Protein AF-0000000069000904 (afdb_homodimer)

Radius of gyration: 23.28 Å; Cα contacts (8 Å, |Δi|>4): 1038; chains: 2; bounding box: 61×68×48 Å

Structure (mmCIF, N/CA/C/O backbone):
data_AF-0000000069000904-model_v1
#
loop_
_entity.id
_entity.type
_entity.pdbx_description
1 polymer 'Aminodeoxychorismate synthase/glutamine amidotransferase'
#
loop_
_atom_site.group_PDB
_atom_site.id
_atom_site.type_symbol
_atom_site.label_atom_id
_atom_site.label_alt_id
_atom_site.label_comp_id
_atom_site.label_asym_id
_atom_site.label_entity_id
_atom_site.label_seq_id
_atom_site.pdbx_PDB_ins_code
_atom_site.Cartn_x
_atom_site.Cartn_y
_atom_site.Cartn_z
_atom_site.occupancy
_atom_site.B_iso_or_equiv
_atom_site.auth_seq_id
_atom_site.auth_comp_id
_atom_site.auth_asym_id
_atom_site.auth_atom_id
_atom_site.pdbx_PDB_model_num
ATOM 1 N N . MET A 1 1 ? 8.648 19.422 -8.453 1 80 1 MET A N 1
ATOM 2 C CA . MET A 1 1 ? 10.016 19.359 -8.961 1 80 1 MET A CA 1
ATOM 3 C C . MET A 1 1 ? 10.25 18.047 -9.719 1 80 1 MET A C 1
ATOM 5 O O . MET A 1 1 ? 9.797 16.984 -9.289 1 80 1 MET A O 1
ATOM 9 N N . ARG A 1 2 ? 10.859 18.172 -10.852 1 83.88 2 ARG A N 1
ATOM 10 C CA . ARG A 1 2 ? 11.258 17.016 -11.656 1 83.88 2 ARG A CA 1
ATOM 11 C C . ARG A 1 2 ? 12.742 17.062 -11.977 1 83.88 2 ARG A C 1
ATOM 13 O O . ARG A 1 2 ? 13.289 18.125 -12.281 1 83.88 2 ARG A O 1
ATOM 20 N N . MET A 1 3 ? 13.34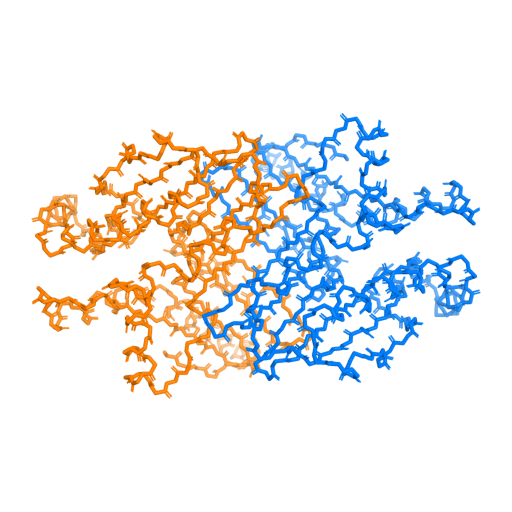4 15.883 -11.773 1 86.38 3 MET A N 1
ATOM 21 C CA . MET A 1 3 ? 14.781 15.797 -12.023 1 86.38 3 MET A CA 1
ATOM 22 C C . MET A 1 3 ? 15.133 14.484 -12.703 1 86.38 3 MET A C 1
ATOM 24 O O . MET A 1 3 ? 14.68 13.414 -12.281 1 86.38 3 MET A O 1
ATOM 28 N N . LYS A 1 4 ? 15.852 14.539 -13.789 1 86 4 LYS A N 1
ATOM 29 C CA . LYS A 1 4 ? 16.359 13.328 -14.43 1 86 4 LYS A CA 1
ATOM 30 C C . LYS A 1 4 ? 17.5 12.719 -13.617 1 86 4 LYS A C 1
ATOM 32 O O . LYS A 1 4 ? 18.406 13.422 -13.18 1 86 4 LYS A O 1
ATOM 37 N N . LEU A 1 5 ? 17.203 11.43 -13.383 1 79.94 5 LEU A N 1
ATOM 38 C CA . LEU A 1 5 ? 18.234 10.719 -12.625 1 79.94 5 LEU A CA 1
ATOM 39 C C . LEU A 1 5 ? 18.953 9.695 -13.5 1 79.94 5 LEU A C 1
ATOM 41 O O . LEU A 1 5 ? 18.375 9.195 -14.477 1 79.94 5 LEU A O 1
ATOM 45 N N . GLY A 1 6 ? 20.297 9.555 -13.578 1 72.81 6 GLY A N 1
ATOM 46 C CA . GLY A 1 6 ? 20.953 8.414 -14.195 1 72.81 6 GLY A CA 1
ATOM 47 C C . GLY A 1 6 ? 20.594 7.09 -13.555 1 72.81 6 GLY A C 1
ATOM 48 O O . GLY A 1 6 ? 19.406 6.812 -13.312 1 72.81 6 GLY A O 1
ATOM 49 N N . GLU A 1 7 ? 21.531 6.246 -13.281 1 76.81 7 GLU A N 1
ATOM 50 C CA . GLU A 1 7 ? 21.328 5.004 -12.547 1 76.81 7 GLU A CA 1
ATOM 51 C C . GLU A 1 7 ? 20.938 5.285 -11.094 1 76.81 7 GLU A C 1
ATOM 53 O O . GLU A 1 7 ? 21.578 6.086 -10.422 1 76.81 7 GLU A O 1
ATOM 58 N N . ILE A 1 8 ? 19.719 4.84 -10.758 1 81.31 8 ILE A N 1
ATOM 59 C CA . ILE A 1 8 ? 19.203 5.203 -9.445 1 81.31 8 ILE A CA 1
ATOM 60 C C . ILE A 1 8 ? 19.062 3.953 -8.578 1 81.31 8 ILE A C 1
ATOM 62 O O . ILE A 1 8 ? 18.516 2.941 -9.016 1 81.31 8 ILE A O 1
ATOM 66 N N . ASP A 1 9 ? 19.75 3.99 -7.438 1 88.25 9 ASP A N 1
ATOM 67 C CA . ASP A 1 9 ? 19.406 3.053 -6.371 1 88.25 9 ASP A CA 1
ATOM 68 C C . ASP A 1 9 ? 18.312 3.617 -5.477 1 88.25 9 ASP A C 1
ATOM 70 O O . ASP A 1 9 ? 18.594 4.316 -4.5 1 88.25 9 ASP A O 1
ATOM 74 N N . SER A 1 10 ? 17.062 3.299 -5.809 1 92.44 10 SER A N 1
ATOM 75 C CA . SER A 1 10 ? 15.906 3.885 -5.141 1 92.44 10 SER A CA 1
ATOM 76 C C . SER A 1 10 ? 15.859 3.49 -3.67 1 92.44 10 SER A C 1
ATOM 78 O O . SER A 1 10 ? 15.383 4.258 -2.83 1 92.44 10 SER A O 1
ATOM 80 N N . LEU A 1 11 ? 16.359 2.311 -3.377 1 92.06 11 LEU A N 1
ATOM 81 C CA . LEU A 1 11 ? 16.359 1.887 -1.98 1 92.06 11 LEU A CA 1
ATOM 82 C C . LEU A 1 11 ? 17.344 2.711 -1.156 1 92.06 11 LEU A C 1
ATOM 84 O O . LEU A 1 11 ? 17.062 3.043 -0.002 1 92.06 11 LEU A O 1
ATOM 88 N N . GLU A 1 12 ? 18.422 2.961 -1.739 1 91.25 12 GLU A N 1
ATOM 89 C CA . GLU A 1 12 ? 19.391 3.818 -1.062 1 91.25 12 GLU A CA 1
ATOM 90 C C . GLU A 1 12 ? 18.844 5.23 -0.88 1 91.25 12 GLU A C 1
ATOM 92 O O . GLU A 1 12 ? 19.047 5.848 0.168 1 91.25 12 GLU A O 1
ATOM 97 N N . LEU A 1 13 ? 18.281 5.711 -1.934 1 92.81 13 LEU A N 1
ATOM 98 C CA . LEU A 1 13 ? 17.641 7.016 -1.826 1 92.81 13 LEU A CA 1
ATOM 99 C C . LEU A 1 13 ? 16.625 7.031 -0.684 1 92.81 13 LEU A C 1
ATOM 101 O O . LEU A 1 13 ? 16.609 7.969 0.116 1 92.81 13 LEU A O 1
ATOM 105 N N . TYR A 1 14 ? 15.883 6.043 -0.636 1 95.12 14 TYR A N 1
ATOM 106 C CA . TYR A 1 14 ? 14.875 5.961 0.416 1 95.12 14 TYR A CA 1
ATOM 107 C C . TYR A 1 14 ? 15.523 5.91 1.792 1 95.12 14 TYR A C 1
ATOM 109 O O . TYR A 1 14 ? 15.031 6.516 2.744 1 95.12 14 TYR A O 1
ATOM 117 N N . ARG A 1 15 ? 16.516 5.082 1.907 1 93.12 15 ARG A N 1
ATOM 118 C CA . ARG A 1 15 ? 17.234 5.008 3.174 1 93.12 15 ARG A CA 1
ATOM 119 C C . ARG A 1 15 ? 17.656 6.398 3.645 1 93.12 15 ARG A C 1
ATOM 121 O O . ARG A 1 15 ? 17.5 6.73 4.82 1 93.12 15 ARG A O 1
ATOM 128 N N . ASN A 1 16 ? 18.172 7.184 2.754 1 92.5 16 ASN A N 1
ATOM 129 C CA . ASN A 1 16 ? 18.562 8.547 3.066 1 92.5 16 ASN A CA 1
ATOM 130 C C . ASN A 1 16 ? 17.375 9.398 3.49 1 92.5 16 ASN A C 1
ATOM 132 O O . ASN A 1 16 ? 17.453 10.156 4.461 1 92.5 16 ASN A O 1
ATOM 136 N N . LEU A 1 17 ? 16.328 9.273 2.746 1 93.94 17 LEU A N 1
ATOM 137 C CA . LEU A 1 17 ? 15.117 10.016 3.064 1 93.94 17 LEU A CA 1
ATOM 138 C C . LEU A 1 17 ? 14.625 9.68 4.465 1 93.94 17 LEU A C 1
ATOM 140 O O . LEU A 1 17 ? 14.266 10.57 5.238 1 93.94 17 LEU A O 1
ATOM 144 N N . ARG A 1 18 ? 14.633 8.414 4.758 1 92.38 18 ARG A N 1
ATOM 145 C CA . ARG A 1 18 ? 14.141 7.926 6.043 1 92.38 18 ARG A CA 1
ATOM 146 C C . ARG A 1 18 ? 15.008 8.43 7.188 1 92.38 18 ARG A C 1
ATOM 148 O O . ARG A 1 18 ? 14.516 8.703 8.281 1 92.38 18 ARG A O 1
ATOM 155 N N . GLU A 1 19 ? 16.234 8.461 6.949 1 90.75 19 GLU A N 1
ATOM 156 C CA . GLU A 1 19 ? 17.156 8.945 7.973 1 90.75 19 GLU A CA 1
ATOM 157 C C . GLU A 1 19 ? 16.922 10.422 8.273 1 90.75 19 GLU A C 1
ATOM 159 O O . GLU A 1 19 ? 16.969 10.844 9.43 1 90.75 19 GLU A O 1
ATOM 164 N N . ARG A 1 20 ? 16.625 11.164 7.344 1 88.31 20 ARG A N 1
ATOM 165 C CA . ARG A 1 20 ? 16.5 12.609 7.48 1 88.31 20 ARG A CA 1
ATOM 166 C C . ARG A 1 20 ? 15.102 12.992 7.953 1 88.31 20 ARG A C 1
ATOM 168 O O . ARG A 1 20 ? 14.922 13.992 8.648 1 88.31 20 ARG A O 1
ATOM 175 N N . ASN A 1 21 ? 14.203 12.242 7.484 1 90.81 21 ASN A N 1
ATOM 176 C CA . ASN A 1 21 ? 12.812 12.555 7.793 1 90.81 21 ASN A CA 1
ATOM 177 C C . ASN A 1 21 ? 12.023 11.305 8.172 1 90.81 21 ASN A C 1
ATOM 179 O O . ASN A 1 21 ? 11.078 10.93 7.473 1 90.81 21 ASN A O 1
ATOM 183 N N . PRO A 1 22 ? 12.359 10.789 9.312 1 92.5 22 PRO A N 1
ATOM 184 C CA . PRO A 1 22 ? 11.578 9.633 9.75 1 92.5 22 PRO A CA 1
ATOM 185 C C . PRO A 1 22 ? 10.094 9.961 9.938 1 92.5 22 PRO A C 1
ATOM 187 O O . PRO A 1 22 ? 9.758 11.047 10.406 1 92.5 22 PRO A O 1
ATOM 190 N N . ALA A 1 23 ? 9.266 9.086 9.516 1 94.81 23 ALA A N 1
ATOM 191 C CA . ALA A 1 23 ? 7.824 9.297 9.625 1 94.81 23 ALA A CA 1
ATOM 192 C C . ALA A 1 23 ? 7.105 8 9.992 1 94.81 23 ALA A C 1
ATOM 194 O O . ALA A 1 23 ? 7.582 6.91 9.68 1 94.81 23 ALA A O 1
ATOM 195 N N . PRO A 1 24 ? 5.992 8.109 10.602 1 96.25 24 PRO A N 1
ATOM 196 C CA . PRO A 1 24 ? 5.305 6.926 11.133 1 96.25 24 PRO A CA 1
ATOM 197 C C . PRO A 1 24 ? 4.609 6.113 10.039 1 96.25 24 PRO A C 1
ATOM 199 O O . PRO A 1 24 ? 4.234 4.961 10.273 1 96.25 24 PRO A O 1
ATOM 202 N N . TYR A 1 25 ? 4.336 6.625 8.938 1 96.88 25 TYR A N 1
ATOM 203 C CA . TYR A 1 25 ? 3.65 5.926 7.855 1 96.88 25 TYR A CA 1
ATOM 204 C C . TYR A 1 25 ? 4.5 5.914 6.59 1 96.88 25 TYR A C 1
ATOM 206 O O . TYR A 1 25 ? 4.094 6.457 5.559 1 96.88 25 TYR A O 1
ATOM 214 N N . ALA A 1 26 ? 5.617 5.246 6.676 1 96.69 26 ALA A N 1
ATOM 215 C CA . ALA A 1 26 ? 6.648 5.215 5.645 1 96.69 26 ALA A CA 1
AT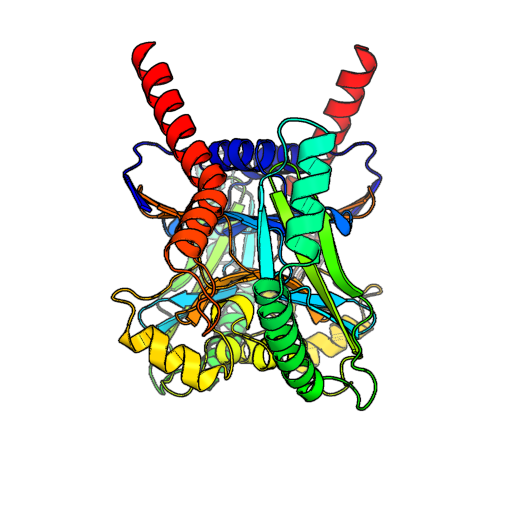OM 216 C C . ALA A 1 26 ? 6.477 4.008 4.727 1 96.69 26 ALA A C 1
ATOM 218 O O . ALA A 1 26 ? 5.945 2.977 5.145 1 96.69 26 ALA A O 1
ATOM 219 N N . ALA A 1 27 ? 6.941 4.207 3.527 1 97.81 27 ALA A N 1
ATOM 220 C CA . ALA A 1 27 ? 6.785 3.139 2.545 1 97.81 27 ALA A CA 1
ATOM 221 C C . ALA A 1 27 ? 7.836 3.25 1.443 1 97.81 27 ALA A C 1
ATOM 223 O O . ALA A 1 27 ? 8.18 4.355 1.014 1 97.81 27 ALA A O 1
ATOM 224 N N . TRP A 1 28 ? 8.32 2.141 1.018 1 97.81 28 TRP A N 1
ATOM 225 C CA . TRP A 1 28 ? 9.062 1.993 -0.23 1 97.81 28 TRP A CA 1
ATOM 226 C C . TRP A 1 28 ? 8.414 0.941 -1.126 1 97.81 28 TRP A C 1
ATOM 228 O O . TRP A 1 28 ? 8.273 -0.218 -0.729 1 97.81 28 TRP A O 1
ATOM 238 N N . LEU A 1 29 ? 7.918 1.362 -2.24 1 97.88 29 LEU A N 1
ATOM 239 C CA . LEU A 1 29 ? 7.352 0.464 -3.24 1 97.88 29 LEU A CA 1
ATOM 240 C C . LEU A 1 29 ? 8.234 0.41 -4.484 1 97.88 29 LEU A C 1
ATOM 242 O O . LEU A 1 29 ? 8.773 1.433 -4.914 1 97.88 29 LEU A O 1
ATOM 246 N N . ASN A 1 30 ? 8.344 -0.798 -5.008 1 97.31 30 ASN A N 1
ATOM 247 C CA . ASN A 1 30 ? 9.125 -0.962 -6.227 1 97.31 30 ASN A CA 1
ATOM 248 C C . ASN A 1 30 ? 8.414 -1.85 -7.242 1 97.31 30 ASN A C 1
ATOM 250 O O . ASN A 1 30 ? 8.188 -3.035 -6.988 1 97.31 30 ASN A O 1
ATOM 254 N N . PHE A 1 31 ? 8.023 -1.258 -8.297 1 96.38 31 PHE A N 1
ATOM 255 C CA . PHE A 1 31 ? 7.445 -1.931 -9.461 1 96.38 31 PHE A CA 1
ATOM 256 C C . PHE A 1 31 ? 8.445 -1.985 -10.609 1 96.38 31 PHE A C 1
ATOM 258 O O . PHE A 1 31 ? 8.406 -1.151 -11.516 1 96.38 31 PHE A O 1
ATOM 265 N N . SER A 1 32 ? 9.25 -2.99 -10.578 1 94.25 32 SER A N 1
ATOM 266 C CA . SER A 1 32 ? 10.43 -3.014 -11.438 1 94.25 32 SER A CA 1
ATOM 267 C C . SER A 1 32 ? 10.039 -3.119 -12.914 1 94.25 32 SER A C 1
ATOM 269 O O . SER A 1 32 ? 10.688 -2.521 -13.773 1 94.25 32 SER A O 1
ATOM 271 N N . ARG A 1 33 ? 8.969 -3.824 -13.156 1 92.69 33 ARG A N 1
ATOM 272 C CA . ARG A 1 33 ? 8.555 -3.988 -14.547 1 92.69 33 ARG A CA 1
ATOM 273 C C . ARG A 1 33 ? 8.07 -2.668 -15.133 1 92.69 33 ARG A C 1
ATOM 275 O O . ARG A 1 33 ? 8.141 -2.455 -16.344 1 92.69 33 ARG A O 1
ATOM 282 N N . GLU A 1 34 ? 7.633 -1.807 -14.297 1 92.94 34 GLU A N 1
ATOM 283 C CA . GLU A 1 34 ? 7.129 -0.505 -14.727 1 92.94 34 GLU A CA 1
ATOM 284 C C . GLU A 1 34 ? 8.18 0.583 -14.531 1 92.94 34 GLU A C 1
ATOM 286 O O . GLU A 1 34 ? 7.922 1.76 -14.797 1 92.94 34 GLU A O 1
ATOM 291 N N . ASN A 1 35 ? 9.359 0.244 -14.109 1 94 35 ASN A N 1
ATOM 292 C CA . ASN A 1 35 ? 10.398 1.211 -13.766 1 94 35 ASN A CA 1
ATOM 293 C C . ASN A 1 35 ? 9.852 2.32 -12.867 1 94 35 ASN A C 1
ATOM 295 O O . ASN A 1 35 ? 10.039 3.504 -13.156 1 94 35 ASN A O 1
ATOM 299 N N . LEU A 1 36 ? 9.156 1.91 -11.898 1 95.19 36 LEU A N 1
ATOM 300 C CA . LEU A 1 36 ? 8.516 2.812 -10.953 1 95.19 36 LEU A CA 1
ATOM 301 C C . LEU A 1 36 ? 8.906 2.467 -9.523 1 95.19 36 LEU A C 1
ATOM 303 O O . LEU A 1 36 ? 8.797 1.31 -9.109 1 95.19 36 LEU A O 1
ATOM 307 N N . SER A 1 37 ? 9.445 3.416 -8.789 1 96.69 37 SER A N 1
ATOM 308 C CA . SER A 1 37 ? 9.703 3.307 -7.359 1 96.69 37 SER A CA 1
ATOM 309 C C . SER A 1 37 ? 9.102 4.488 -6.598 1 96.69 37 SER A C 1
ATOM 311 O O . SER A 1 37 ? 9.148 5.625 -7.074 1 96.69 37 SER A O 1
ATOM 313 N N . ILE A 1 38 ? 8.531 4.219 -5.484 1 97.19 38 ILE A N 1
ATOM 314 C CA . ILE A 1 38 ? 7.926 5.234 -4.633 1 97.19 38 ILE A CA 1
ATOM 315 C C . ILE A 1 38 ? 8.602 5.234 -3.266 1 97.19 38 ILE A C 1
ATOM 317 O O . ILE A 1 38 ? 8.648 4.207 -2.588 1 97.19 38 ILE A O 1
ATOM 321 N N . CYS A 1 39 ? 9.188 6.336 -2.887 1 96.94 39 CYS A N 1
ATOM 322 C CA . CYS A 1 39 ? 9.836 6.555 -1.596 1 96.94 39 CYS A CA 1
ATOM 323 C C . CYS A 1 39 ? 9.023 7.523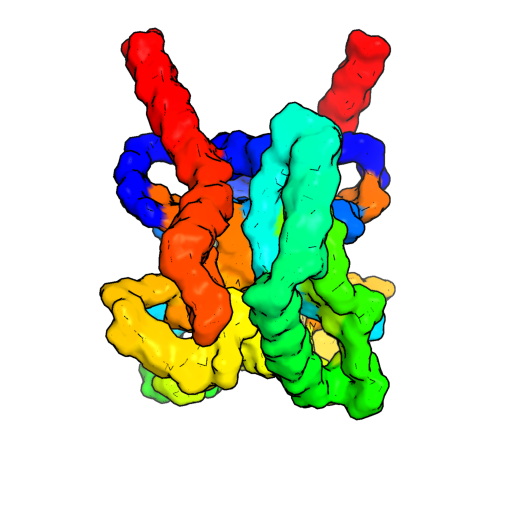 -0.741 1 96.94 39 CYS A C 1
ATOM 325 O O . CYS A 1 39 ? 9.125 8.742 -0.911 1 96.94 39 CYS A O 1
ATOM 327 N N . CYS A 1 40 ? 8.352 6.973 0.257 1 96.81 40 CYS A N 1
ATOM 328 C CA . CYS A 1 40 ? 7.391 7.777 1.002 1 96.81 40 CYS A CA 1
ATOM 329 C C . CYS A 1 40 ? 7.773 7.859 2.475 1 96.81 40 CYS A C 1
ATOM 331 O O . CYS A 1 40 ? 8.109 6.848 3.09 1 96.81 40 CYS A O 1
ATOM 333 N N . SER A 1 41 ? 7.777 8.992 2.998 1 95.44 41 SER A N 1
ATOM 334 C CA . SER A 1 41 ? 7.977 9.25 4.418 1 95.44 41 SER A CA 1
ATOM 335 C C . SER A 1 41 ? 6.867 10.133 4.98 1 95.44 41 SER A C 1
ATOM 337 O O . SER A 1 41 ? 7.137 11.195 5.543 1 95.44 41 SER A O 1
ATOM 339 N N . SER A 1 42 ? 5.707 9.672 4.961 1 95.25 42 SER A N 1
ATOM 340 C CA . SER A 1 42 ? 4.535 10.477 5.297 1 95.25 42 SER A CA 1
ATOM 341 C C . SER A 1 42 ? 4.254 10.445 6.797 1 95.25 42 SER A C 1
ATOM 343 O O . SER A 1 42 ? 4.316 9.383 7.422 1 95.25 42 SER A O 1
ATOM 345 N N . PRO A 1 43 ? 3.883 11.562 7.387 1 95.19 43 PRO A N 1
ATOM 346 C CA . PRO A 1 43 ? 3.477 11.617 8.797 1 95.19 43 PRO A CA 1
ATOM 347 C C . PRO A 1 43 ? 1.966 11.477 8.977 1 95.19 43 PRO A C 1
ATOM 349 O O . PRO A 1 43 ? 1.477 11.469 10.109 1 95.19 43 PRO A O 1
ATOM 352 N N . GLU A 1 44 ? 1.233 11.359 7.934 1 96.44 44 GLU A N 1
ATOM 353 C CA . GLU A 1 44 ? -0.217 11.484 8.047 1 96.44 44 GLU A CA 1
ATOM 354 C C . GLU A 1 44 ? -0.911 10.156 7.75 1 96.44 44 GLU A C 1
ATOM 356 O O . GLU A 1 44 ? -0.656 9.531 6.715 1 96.44 44 GLU A O 1
ATOM 361 N N . ARG A 1 45 ? -1.715 9.742 8.656 1 97.81 45 ARG A N 1
ATOM 362 C CA . ARG A 1 45 ? -2.582 8.594 8.414 1 97.81 45 ARG A CA 1
ATOM 363 C C . ARG A 1 45 ? -3.85 9.008 7.68 1 97.81 45 ARG A C 1
ATOM 365 O O . ARG A 1 45 ? -4.598 9.867 8.148 1 97.81 45 ARG A O 1
ATOM 372 N N . PHE A 1 46 ? -4.133 8.422 6.594 1 98 46 PHE A N 1
ATOM 373 C CA . PHE A 1 46 ? -5.395 8.625 5.895 1 98 46 PHE A CA 1
ATOM 374 C C . PHE A 1 46 ? -6.531 7.914 6.613 1 98 46 PHE A C 1
ATOM 376 O O . PHE A 1 46 ? -7.492 8.555 7.055 1 98 46 PHE A O 1
ATOM 383 N N . LEU A 1 47 ? -6.383 6.621 6.68 1 98.69 47 LEU A N 1
ATOM 384 C CA . LEU A 1 47 ? -7.438 5.828 7.297 1 98.69 47 LEU A CA 1
ATOM 385 C C . LEU A 1 47 ? -6.926 4.449 7.691 1 98.69 47 LEU A C 1
ATOM 387 O O . LEU A 1 47 ? -6.203 3.807 6.922 1 98.69 47 LEU A O 1
ATOM 391 N N . ARG A 1 48 ? -7.309 4.023 8.859 1 98.5 48 ARG A N 1
ATOM 392 C CA . ARG A 1 48 ? -6.961 2.697 9.367 1 98.5 48 ARG A CA 1
ATOM 393 C C . ARG A 1 48 ? -8.195 1.975 9.898 1 98.5 48 ARG A C 1
ATOM 395 O O . ARG A 1 48 ? -9.062 2.59 10.531 1 98.5 48 ARG A O 1
ATOM 402 N N . LEU A 1 49 ? -8.32 0.751 9.57 1 98.25 49 LEU A N 1
ATOM 403 C CA . LEU A 1 49 ? -9.242 -0.171 10.227 1 98.25 49 LEU A CA 1
ATOM 404 C C . LEU A 1 49 ? -8.492 -1.291 10.93 1 98.25 49 LEU A C 1
ATOM 406 O O . LEU A 1 49 ? -7.734 -2.031 10.297 1 98.25 49 LEU A O 1
ATOM 410 N N . ASP A 1 50 ? -8.703 -1.372 12.172 1 94.81 50 ASP A N 1
ATOM 411 C CA . ASP A 1 50 ? -7.969 -2.406 12.891 1 94.81 50 ASP A CA 1
ATOM 412 C C . ASP A 1 50 ? -8.82 -3.662 13.062 1 94.81 50 ASP A C 1
ATOM 414 O O . ASP A 1 50 ? -9.938 -3.74 12.547 1 94.81 50 ASP A O 1
ATOM 418 N N . ARG A 1 51 ? -8.297 -4.594 13.758 1 89 51 ARG A N 1
ATOM 419 C CA . ARG A 1 51 ? -8.938 -5.902 13.891 1 89 51 ARG A CA 1
ATOM 420 C C . ARG A 1 51 ? -10.188 -5.816 14.75 1 89 51 ARG A C 1
ATOM 422 O O . ARG A 1 51 ? -11.008 -6.734 14.75 1 89 51 ARG A O 1
ATOM 429 N N . ASN A 1 52 ? -10.273 -4.781 15.516 1 92.94 52 ASN A N 1
ATOM 430 C CA . ASN A 1 52 ? -11.43 -4.605 16.391 1 92.94 52 ASN A CA 1
ATOM 431 C C . ASN A 1 52 ? -12.5 -3.744 15.727 1 92.94 52 ASN A C 1
ATOM 433 O O . ASN A 1 52 ? -13.383 -3.219 16.406 1 92.94 52 ASN A O 1
ATOM 437 N N . ALA A 1 53 ? -12.383 -3.49 14.477 1 96.44 53 ALA A N 1
ATOM 438 C CA . ALA A 1 53 ? -13.359 -2.754 13.672 1 96.44 53 ALA A CA 1
ATOM 439 C C . ALA A 1 53 ? -13.367 -1.274 14.047 1 96.44 53 ALA A C 1
ATOM 441 O O . ALA A 1 53 ? -14.406 -0.619 13.984 1 96.44 53 ALA A O 1
ATOM 442 N N . MET A 1 54 ? -12.242 -0.847 14.539 1 98.19 54 MET A N 1
ATOM 443 C CA . MET A 1 54 ? -12.109 0.578 14.828 1 98.19 54 MET A CA 1
ATOM 444 C C . MET A 1 54 ? -11.461 1.31 13.656 1 98.19 54 MET A C 1
ATOM 446 O O . MET A 1 54 ? -10.359 0.951 13.227 1 98.19 54 MET A O 1
ATOM 450 N N . LEU A 1 55 ? -12.188 2.311 13.195 1 98.69 55 LEU A N 1
ATOM 451 C CA . LEU A 1 55 ? -11.656 3.201 12.164 1 98.69 55 LEU A CA 1
ATOM 452 C C . LEU A 1 55 ? -10.969 4.406 12.797 1 98.69 55 LEU A C 1
ATOM 454 O O . LEU A 1 55 ? -11.438 4.941 13.805 1 98.69 55 LEU A O 1
ATOM 458 N N . GLU A 1 56 ? -9.859 4.801 12.156 1 98.69 56 GLU A N 1
ATOM 459 C CA . GLU A 1 56 ? -9.141 5.965 12.664 1 98.69 56 GLU A CA 1
ATOM 460 C C . GLU A 1 56 ? -8.523 6.77 11.523 1 98.69 56 GLU A C 1
ATOM 462 O O . GLU A 1 56 ? -7.926 6.203 10.602 1 98.69 56 GLU A O 1
ATOM 467 N N . ALA A 1 57 ? -8.758 8.008 11.508 1 98.62 57 ALA A N 1
ATOM 468 C CA . ALA A 1 57 ? -8.094 8.969 10.633 1 98.62 57 ALA A CA 1
ATOM 469 C C . ALA A 1 57 ? -7.328 10.008 11.438 1 98.62 57 ALA A C 1
ATOM 471 O O . ALA A 1 57 ? -7.773 10.43 12.508 1 98.62 57 ALA A O 1
ATOM 472 N N . LYS A 1 58 ? -6.172 10.461 10.93 1 98.12 58 LYS A N 1
ATOM 473 C CA . LYS A 1 58 ? -5.355 11.461 11.617 1 98.12 58 LYS A CA 1
ATOM 474 C C . LYS A 1 58 ? -4.906 12.555 10.656 1 98.12 58 LYS A C 1
ATOM 476 O O . LYS A 1 58 ? -3.713 12.68 10.359 1 98.12 58 LYS A O 1
ATOM 481 N N . PRO A 1 59 ? -5.828 13.414 10.344 1 97.31 59 PRO A N 1
ATOM 482 C CA . PRO A 1 59 ? -5.457 14.5 9.438 1 97.31 59 PRO A CA 1
ATOM 483 C C . PRO A 1 59 ? -4.465 15.477 10.062 1 97.31 59 PRO A C 1
ATOM 485 O O . PRO A 1 59 ? -4.5 15.711 11.273 1 97.31 59 PRO A O 1
ATOM 488 N N . ILE A 1 60 ? -3.639 16.016 9.188 1 94.94 60 ILE A N 1
ATOM 489 C CA . ILE A 1 60 ? -2.67 17.031 9.586 1 94.94 60 ILE A CA 1
ATOM 490 C C . ILE A 1 60 ? -2.955 18.344 8.852 1 94.94 60 ILE A C 1
ATOM 492 O O . ILE A 1 60 ? -3.096 18.344 7.625 1 94.94 60 ILE A O 1
ATOM 496 N N . LYS A 1 61 ? -3.098 19.406 9.57 1 92.69 61 LYS A N 1
ATOM 497 C CA . LYS A 1 61 ? -3.164 20.75 9.023 1 92.69 61 LYS A CA 1
ATOM 498 C C . LYS A 1 61 ? -2.297 21.719 9.828 1 92.69 61 LYS A C 1
ATOM 500 O O . LYS A 1 61 ? -2.467 21.844 11.039 1 92.69 61 LYS A O 1
ATOM 505 N N . GLY A 1 62 ? -1.425 22.359 9.094 1 92.44 62 GLY A N 1
ATOM 506 C CA . GLY A 1 62 ? -0.485 23.234 9.773 1 92.44 62 GLY A CA 1
ATOM 507 C C . GLY A 1 62 ? 0.836 22.562 10.094 1 92.44 62 GLY A C 1
ATOM 508 O O . GLY A 1 62 ? 0.866 21.531 10.766 1 92.44 62 GLY A O 1
ATOM 509 N N . THR A 1 63 ? 1.892 23.125 9.633 1 93.12 63 THR A N 1
ATOM 510 C CA . THR A 1 63 ? 3.252 22.625 9.836 1 93.12 63 THR A CA 1
ATOM 511 C C . THR A 1 63 ? 4.223 23.797 10.023 1 93.12 63 THR A C 1
ATOM 513 O O . THR A 1 63 ? 4.105 24.812 9.344 1 93.12 63 THR A O 1
ATOM 516 N N . ILE A 1 64 ? 5.035 23.719 10.969 1 94.62 64 ILE A N 1
ATOM 517 C CA . ILE A 1 64 ? 6.043 24.75 11.203 1 94.62 64 ILE A CA 1
ATOM 518 C C . ILE A 1 64 ? 7.387 24.094 11.516 1 94.62 64 ILE A C 1
ATOM 520 O O . ILE A 1 64 ? 7.434 22.969 12.016 1 94.62 64 ILE A O 1
ATOM 524 N N . ALA A 1 65 ? 8.461 24.734 11.195 1 95.06 65 ALA A N 1
ATOM 525 C CA . ALA A 1 65 ? 9.797 24.188 11.375 1 95.06 65 ALA A CA 1
ATOM 526 C C . ALA A 1 65 ? 10.156 24.078 12.852 1 95.06 65 ALA A C 1
ATOM 528 O O . ALA A 1 65 ? 9.648 24.844 13.68 1 95.06 65 ALA A O 1
ATOM 529 N N . ARG A 1 66 ? 11.062 23.125 13.125 1 96 66 ARG A N 1
ATOM 530 C CA . ARG A 1 66 ? 11.695 23.062 14.438 1 96 66 ARG A CA 1
ATOM 531 C C . ARG A 1 66 ? 12.555 24.297 14.68 1 96 66 ARG A C 1
ATOM 533 O O . ARG A 1 66 ? 13.102 24.875 13.734 1 96 66 ARG A O 1
ATOM 540 N N . GLY A 1 67 ? 12.641 24.641 15.969 1 96.5 67 GLY A N 1
ATOM 541 C CA . GLY A 1 67 ? 13.523 25.75 16.328 1 96.5 67 GLY A CA 1
ATOM 542 C C . GLY A 1 67 ? 14.977 25.328 16.484 1 96.5 67 GLY A C 1
ATOM 543 O O . GLY A 1 67 ? 15.258 24.156 16.75 1 96.5 67 GLY A O 1
ATOM 544 N N . SER A 1 68 ? 15.836 26.312 16.281 1 96.44 68 SER A N 1
ATOM 545 C CA . SER A 1 68 ? 17.266 26.047 16.406 1 96.44 68 SER A CA 1
ATOM 546 C C . SER A 1 68 ? 17.688 25.938 17.859 1 96.44 68 SER A C 1
ATOM 548 O O . SER A 1 68 ? 18.719 25.344 18.172 1 96.44 68 SER A O 1
ATOM 550 N N . THR A 1 69 ? 16.922 26.531 18.766 1 97.44 69 THR A N 1
ATOM 551 C CA . THR A 1 69 ? 17.109 26.453 20.203 1 97.44 69 THR A CA 1
ATOM 552 C C . THR A 1 69 ? 15.836 25.938 20.891 1 97.44 69 THR A C 1
ATOM 554 O O . THR A 1 69 ? 14.742 26.047 20.328 1 97.44 69 THR A O 1
ATOM 557 N N . PRO A 1 70 ? 15.992 25.422 22.047 1 97.31 70 PRO A N 1
ATOM 558 C CA . PRO A 1 70 ? 14.805 24.953 22.75 1 97.31 70 PRO A CA 1
ATOM 559 C C . PRO A 1 70 ? 13.758 26.047 22.953 1 97.31 70 PRO A C 1
ATOM 561 O O . PRO A 1 70 ? 12.555 25.797 22.828 1 97.31 70 PRO A O 1
ATOM 564 N N . LYS A 1 71 ? 14.211 27.203 23.234 1 97.81 71 LYS A N 1
ATOM 565 C CA . LYS A 1 71 ? 13.289 28.312 23.438 1 97.81 71 LYS A CA 1
ATOM 566 C C . LYS A 1 71 ? 12.562 28.672 22.141 1 97.81 71 LYS A C 1
ATOM 568 O O . LYS A 1 71 ? 11.344 28.859 22.141 1 97.81 71 LYS A O 1
ATOM 573 N N . GLU A 1 72 ? 13.328 28.734 21.078 1 97.69 72 GLU A N 1
ATOM 574 C CA . GLU A 1 72 ? 12.727 29.031 19.781 1 97.69 72 GLU A CA 1
ATOM 575 C C . GLU A 1 72 ? 11.773 27.906 19.359 1 97.69 72 GLU A C 1
ATOM 577 O O . GLU A 1 72 ? 10.719 28.172 18.781 1 97.69 72 GLU A O 1
ATOM 582 N N . ASP A 1 73 ? 12.242 26.719 19.656 1 98 73 ASP A N 1
ATOM 583 C CA . ASP A 1 73 ? 11.43 25.562 19.297 1 98 73 ASP A CA 1
ATOM 584 C C . ASP A 1 73 ? 10.07 25.609 20 1 98 73 ASP A C 1
ATOM 586 O O . ASP A 1 73 ? 9.039 25.375 19.359 1 98 73 ASP A O 1
ATOM 590 N N . GLU A 1 74 ? 10.062 25.938 21.203 1 97.94 74 GLU A N 1
ATOM 591 C CA . GLU A 1 74 ? 8.828 26.047 21.969 1 97.94 74 GLU A CA 1
ATOM 592 C C . GLU A 1 74 ? 7.961 27.203 21.469 1 97.94 74 GLU A C 1
ATOM 594 O O . GLU A 1 74 ? 6.738 27.078 21.406 1 97.94 74 GLU A O 1
ATOM 599 N N . PHE A 1 75 ? 8.641 28.234 21.156 1 97.94 75 PHE A N 1
ATOM 600 C CA . PHE A 1 75 ? 7.918 29.391 20.625 1 97.94 75 PHE A CA 1
ATOM 601 C C . PHE A 1 75 ? 7.191 29.031 19.344 1 97.94 75 PHE A C 1
ATOM 603 O O . PHE A 1 75 ? 6.016 29.359 19.172 1 97.94 75 PHE A O 1
ATOM 610 N N . LEU A 1 76 ? 7.867 28.406 18.438 1 97.5 76 LEU A N 1
ATOM 611 C CA . LEU A 1 76 ? 7.289 28 17.156 1 97.5 76 LEU A CA 1
ATOM 612 C C . LEU A 1 76 ? 6.152 27.016 17.359 1 97.5 76 LEU A C 1
ATOM 614 O O . LEU A 1 76 ? 5.121 27.094 16.688 1 97.5 76 LEU A O 1
ATOM 618 N N . LYS A 1 77 ? 6.348 26.141 18.219 1 97.94 77 LYS A N 1
ATOM 619 C CA . LYS A 1 77 ? 5.312 25.172 18.578 1 97.94 77 LYS A CA 1
ATOM 620 C C . LYS A 1 77 ? 4.039 25.875 19.031 1 97.94 77 LYS A C 1
ATOM 622 O O . LYS A 1 77 ? 2.939 25.547 18.594 1 97.94 77 LYS A O 1
ATOM 627 N N . LEU A 1 78 ? 4.199 26.844 19.906 1 98 78 LEU A N 1
ATOM 628 C CA . LEU A 1 78 ? 3.074 27.609 20.422 1 98 78 LEU A CA 1
ATOM 629 C C . LEU A 1 78 ? 2.434 28.453 19.312 1 98 78 LEU A C 1
ATOM 631 O O . LEU A 1 78 ? 1.211 28.609 19.281 1 98 78 LEU A O 1
ATOM 635 N N . GLN A 1 79 ? 3.297 28.984 18.516 1 97.44 79 GLN A N 1
ATOM 636 C CA . GLN A 1 79 ? 2.793 29.75 17.375 1 97.44 79 GLN A CA 1
ATOM 637 C C . GLN A 1 79 ? 1.845 28.922 16.531 1 97.44 79 GLN A C 1
ATOM 639 O O . GLN A 1 79 ? 0.777 29.391 16.125 1 97.44 79 GLN A O 1
ATOM 644 N N . LEU A 1 80 ? 2.225 27.719 16.281 1 96.88 80 LEU A N 1
ATOM 645 C CA . LEU A 1 80 ? 1.377 26.828 15.508 1 96.88 80 LEU A CA 1
ATOM 646 C C . LEU A 1 80 ? 0.105 26.484 16.266 1 96.88 80 LEU A C 1
ATOM 648 O O . LEU A 1 80 ? -0.991 26.5 15.703 1 96.88 80 LEU A O 1
ATOM 652 N N . ALA A 1 81 ? 0.252 26.219 17.531 1 97.69 81 ALA A N 1
ATOM 653 C CA . ALA A 1 81 ? -0.865 25.781 18.375 1 97.69 81 ALA A CA 1
ATOM 654 C C . ALA A 1 81 ? -1.957 26.844 18.422 1 97.69 81 ALA A C 1
ATOM 656 O O . ALA A 1 81 ? -3.145 26.531 18.5 1 97.69 81 ALA A O 1
ATOM 657 N N . TYR A 1 82 ? -1.55 28.062 18.297 1 97.06 82 TYR A N 1
ATOM 658 C CA . TYR A 1 82 ? -2.506 29.156 18.469 1 97.06 82 TYR A CA 1
ATOM 659 C C . TYR A 1 82 ? -2.777 29.875 17.156 1 97.06 82 TYR A C 1
ATOM 661 O O . TYR A 1 82 ? -3.367 30.953 17.141 1 97.06 82 TYR A O 1
ATOM 669 N N . SER A 1 83 ? -2.299 29.266 16.094 1 95.19 83 SER A N 1
ATOM 670 C CA . SER A 1 83 ? -2.578 29.844 14.781 1 95.19 83 SER A CA 1
ATOM 671 C C . SER A 1 83 ? -4.055 29.703 14.422 1 95.19 83 SER A C 1
ATOM 673 O O . SER A 1 83 ? -4.539 28.594 14.188 1 95.19 83 SER A O 1
ATOM 675 N N . GLU A 1 84 ? -4.742 30.781 14.281 1 95.12 84 GLU A N 1
ATOM 676 C CA . GLU A 1 84 ? -6.164 30.781 13.961 1 95.12 84 GLU A CA 1
ATOM 677 C C . GLU A 1 84 ? -6.414 30.141 12.594 1 95.12 84 GLU A C 1
ATOM 679 O O . GLU A 1 84 ? -7.367 29.375 12.43 1 95.12 84 GLU A O 1
ATOM 684 N N . LYS A 1 85 ? -5.574 30.453 11.688 1 93.5 85 LYS A N 1
ATOM 685 C CA . LYS A 1 85 ? -5.699 29.906 10.344 1 93.5 85 LYS A CA 1
ATOM 686 C C . LYS A 1 85 ? -5.582 28.375 10.359 1 93.5 85 LYS A C 1
ATOM 688 O O . LYS A 1 85 ? -6.438 27.688 9.812 1 93.5 85 LYS A O 1
ATOM 693 N N . ASP A 1 86 ? -4.602 27.906 11 1 94.06 86 ASP A N 1
ATOM 694 C CA . ASP A 1 86 ? -4.348 26.469 11.008 1 94.06 86 ASP A CA 1
ATOM 695 C C . ASP A 1 86 ? -5.43 25.719 11.781 1 94.06 86 ASP A C 1
ATOM 697 O O . ASP A 1 86 ? -5.844 24.625 11.391 1 94.06 86 ASP A O 1
ATOM 701 N N . GLN A 1 87 ? -5.844 26.344 12.836 1 96.56 87 GLN A N 1
ATOM 702 C CA . GLN A 1 87 ? -6.922 25.75 13.609 1 96.56 87 GLN A CA 1
ATOM 703 C C . GLN A 1 87 ? -8.211 25.656 12.789 1 96.56 87 GLN A C 1
ATOM 705 O O . GLN A 1 87 ? -8.898 24.641 12.82 1 96.56 87 GLN A O 1
ATOM 710 N N . ALA A 1 88 ? -8.492 26.719 12.125 1 95.06 88 ALA A N 1
ATOM 711 C CA . ALA A 1 88 ? -9.695 26.75 11.297 1 95.06 88 ALA A CA 1
ATOM 712 C C . ALA A 1 88 ? -9.633 25.688 10.203 1 95.06 88 ALA A C 1
ATOM 714 O O . ALA A 1 88 ? -10.617 24.984 9.953 1 95.06 88 ALA A O 1
ATOM 715 N N . GLU A 1 89 ? -8.516 25.547 9.578 1 93.94 89 GLU A N 1
ATOM 716 C CA . GLU A 1 89 ? -8.336 24.547 8.531 1 93.94 89 GLU A CA 1
ATOM 717 C C . GLU A 1 89 ? -8.461 23.125 9.094 1 93.94 89 GLU A C 1
ATOM 719 O O . GLU A 1 89 ? -9.102 22.266 8.477 1 93.94 89 GLU A O 1
ATOM 724 N N . ASN A 1 90 ? -7.809 22.906 10.18 1 95.69 90 ASN A N 1
ATOM 725 C CA . ASN A 1 90 ? -7.871 21.594 10.805 1 95.69 90 ASN A CA 1
ATOM 726 C C . ASN A 1 90 ? -9.305 21.219 11.18 1 95.69 90 ASN A C 1
ATOM 728 O O . ASN A 1 90 ? -9.75 20.109 10.891 1 95.69 90 ASN A O 1
ATOM 732 N N . LEU A 1 91 ? -9.977 22.203 11.773 1 95.94 91 LEU A N 1
ATOM 733 C CA . LEU A 1 91 ? -11.359 21.953 12.172 1 95.94 91 LEU A CA 1
ATOM 734 C C . LEU A 1 91 ? -12.227 21.609 10.969 1 95.94 91 LEU A C 1
ATOM 736 O O . LEU A 1 91 ? -13.078 20.719 11.047 1 95.94 91 LEU A O 1
ATOM 740 N N . MET A 1 92 ? -12.016 22.266 9.891 1 95.19 92 MET A N 1
ATOM 741 C CA . MET A 1 92 ? -12.773 22 8.672 1 95.19 92 MET A CA 1
ATOM 742 C C . MET A 1 92 ? -12.578 20.562 8.203 1 95.19 92 MET A C 1
ATOM 744 O O . MET A 1 92 ? -13.539 19.906 7.816 1 95.19 92 MET A O 1
ATOM 748 N N . ILE A 1 93 ? -11.391 20.109 8.227 1 95.56 93 ILE A N 1
ATOM 749 C CA . ILE A 1 93 ? -11.086 18.75 7.777 1 95.56 93 ILE A CA 1
ATOM 750 C C . ILE A 1 93 ? -11.641 17.734 8.773 1 95.56 93 ILE A C 1
ATOM 752 O O . ILE A 1 93 ? -12.102 16.672 8.375 1 95.56 93 ILE A O 1
ATOM 756 N N . VAL A 1 94 ? -11.523 18.062 10.062 1 97.62 94 VAL A N 1
ATOM 757 C CA . VAL A 1 94 ? -12.117 17.188 11.086 1 97.62 94 VAL A CA 1
ATOM 758 C C . VAL A 1 94 ? -13.602 17.016 10.805 1 97.62 94 VAL A C 1
ATOM 760 O O . VAL A 1 94 ? -14.117 15.891 10.844 1 97.62 94 VAL A O 1
ATOM 763 N N . ASP A 1 95 ? -14.305 18.094 10.492 1 97.25 95 ASP A N 1
ATOM 764 C CA . ASP A 1 95 ? -15.734 18.031 10.211 1 97.25 95 ASP A CA 1
ATOM 765 C C . ASP A 1 95 ? -16.016 17.188 8.977 1 97.25 95 ASP A C 1
ATOM 767 O O . ASP A 1 95 ? -16.953 16.391 8.961 1 97.25 95 ASP A O 1
ATOM 771 N N . LEU A 1 96 ? -15.227 17.406 8.062 1 96.69 96 LEU A N 1
ATOM 772 C CA . LEU A 1 96 ? -15.359 16.609 6.844 1 96.69 96 LEU A CA 1
ATOM 773 C C . LEU A 1 96 ? -15.188 15.133 7.141 1 96.69 96 LEU A C 1
ATOM 775 O O . LEU A 1 96 ? -15.984 14.305 6.684 1 96.69 96 LEU A O 1
ATOM 779 N N . LEU A 1 97 ? -14.195 14.75 7.906 1 97.44 97 LEU A N 1
ATOM 780 C CA . LEU A 1 97 ? -13.883 13.352 8.18 1 97.44 97 LEU A CA 1
ATOM 781 C C . LEU A 1 97 ? -14.922 12.734 9.109 1 97.44 97 LEU A C 1
ATOM 783 O O . LEU A 1 97 ? -15.234 11.547 9 1 97.44 97 LEU A O 1
ATOM 787 N N . ARG A 1 98 ? -15.391 13.516 10.016 1 98 98 ARG A N 1
ATOM 788 C CA . ARG A 1 98 ? -16.5 13.023 10.82 1 98 98 ARG A CA 1
ATOM 789 C C . ARG A 1 98 ? -17.672 12.609 9.938 1 98 98 ARG A C 1
ATOM 791 O O . ARG A 1 98 ? -18.312 11.578 10.188 1 98 98 ARG A O 1
ATOM 798 N N . ASN A 1 99 ? -17.953 13.43 9 1 97 99 ASN A N 1
ATOM 799 C CA . ASN A 1 99 ? -19.031 13.117 8.062 1 97 99 ASN A CA 1
ATOM 800 C C . ASN A 1 99 ? -18.719 11.867 7.238 1 97 99 ASN A C 1
ATOM 802 O O . ASN A 1 99 ? -19.562 10.992 7.078 1 97 99 ASN A O 1
ATOM 806 N N . ASP A 1 100 ? -17.547 11.789 6.699 1 97.19 100 ASP A N 1
ATOM 807 C CA . ASP A 1 100 ? -17.141 10.633 5.91 1 97.19 100 ASP A CA 1
ATOM 808 C C . ASP A 1 100 ? -17.266 9.344 6.715 1 97.19 100 ASP A C 1
ATOM 810 O O . ASP A 1 100 ? -17.828 8.359 6.234 1 97.19 100 ASP A O 1
ATOM 814 N N . LEU A 1 101 ? -16.703 9.344 7.934 1 98.12 101 LEU A N 1
ATOM 815 C CA . LEU A 1 101 ? -16.734 8.156 8.781 1 98.12 101 LEU A CA 1
ATOM 816 C C . LEU A 1 101 ? -18.156 7.844 9.219 1 98.12 101 LEU A C 1
ATOM 818 O O . LEU A 1 101 ? -18.516 6.68 9.414 1 98.12 101 LEU A O 1
ATOM 822 N N . GLY A 1 102 ? -18.922 8.898 9.383 1 98.12 102 GLY A N 1
ATOM 823 C CA . GLY A 1 102 ? -20.312 8.719 9.773 1 98.12 102 GLY A CA 1
ATOM 824 C C . GLY A 1 102 ? -21.094 7.84 8.82 1 98.12 102 GLY A C 1
ATOM 825 O O . GLY A 1 102 ? -22.078 7.199 9.219 1 98.12 102 GLY A O 1
ATOM 826 N N . ARG A 1 103 ? -20.688 7.738 7.625 1 97.5 103 ARG A N 1
ATOM 827 C CA . ARG A 1 103 ? -21.375 6.965 6.598 1 97.5 103 ARG A CA 1
ATOM 828 C C . ARG A 1 103 ? -21.125 5.469 6.773 1 97.5 103 ARG A C 1
ATOM 830 O O . ARG A 1 103 ? -21.891 4.641 6.277 1 97.5 103 ARG A O 1
ATOM 837 N N . VAL A 1 104 ? -20.047 5.129 7.469 1 98.5 104 VAL A N 1
ATOM 838 C CA . VAL A 1 104 ? -19.656 3.723 7.504 1 98.5 104 VAL A CA 1
ATOM 839 C C . VAL A 1 104 ? -19.469 3.275 8.953 1 98.5 104 VAL A C 1
ATOM 841 O O . VAL A 1 104 ? -19.016 2.158 9.211 1 98.5 104 VAL A O 1
ATOM 844 N N . CYS A 1 105 ? -19.766 4.125 9.867 1 98.75 105 CYS A N 1
ATOM 845 C CA . CYS A 1 105 ? -19.625 3.795 11.281 1 98.75 105 CYS A CA 1
ATOM 846 C C . CYS A 1 105 ? -20.984 3.67 11.953 1 98.75 105 CYS A C 1
ATOM 848 O O . CYS A 1 105 ? -21.984 4.176 11.438 1 98.75 105 CYS A O 1
ATOM 850 N N . GLU A 1 106 ? -20.953 3.023 13.047 1 98.62 106 GLU A N 1
ATOM 851 C CA . GLU A 1 106 ? -22.156 2.951 13.875 1 98.62 106 GLU A CA 1
ATOM 852 C C . GLU A 1 106 ? -22.578 4.34 14.352 1 98.62 106 GLU A C 1
ATOM 854 O O . GLU A 1 106 ? -21.734 5.148 14.75 1 98.62 106 GLU A O 1
ATOM 859 N N . PRO A 1 107 ? -23.906 4.566 14.289 1 97.25 107 PRO A N 1
ATOM 860 C CA . PRO A 1 107 ? -24.391 5.875 14.742 1 97.25 107 PRO A CA 1
ATOM 861 C C . PRO A 1 107 ? -23.938 6.211 16.156 1 97.25 107 PRO A C 1
ATOM 863 O O . PRO A 1 107 ? -24.031 5.367 17.062 1 97.25 107 PRO A O 1
ATOM 866 N N . GLY A 1 108 ? -23.453 7.363 16.375 1 97.56 108 GLY A N 1
ATOM 867 C CA . GLY A 1 108 ? -23.047 7.832 17.703 1 97.56 108 GLY A CA 1
ATOM 868 C C . GLY A 1 108 ? -21.641 7.41 18.078 1 97.56 108 GLY A C 1
ATOM 869 O O . GLY A 1 108 ? -21.125 7.824 19.109 1 97.56 108 GLY A O 1
ATOM 870 N N . SER A 1 109 ? -20.969 6.578 17.25 1 98.5 109 SER A N 1
ATOM 871 C CA . SER A 1 109 ? -19.672 6.043 17.625 1 98.5 109 SER A CA 1
ATOM 872 C C . SER A 1 109 ? -18.547 6.977 17.188 1 98.5 109 SER A C 1
ATOM 874 O O . SER A 1 109 ? -17.438 6.918 17.734 1 98.5 109 SER A O 1
ATOM 876 N N . VAL A 1 110 ? -18.797 7.801 16.219 1 98.75 110 VAL A N 1
ATOM 877 C CA . VAL A 1 110 ? -17.766 8.688 15.703 1 98.75 110 VAL A CA 1
ATOM 878 C C . VAL A 1 110 ? -17.438 9.766 16.734 1 98.75 110 VAL A C 1
ATOM 880 O O . VAL A 1 110 ? -18.328 10.414 17.266 1 98.75 110 VAL A O 1
ATOM 883 N N . HIS A 1 111 ? -16.172 9.898 17.016 1 98.69 111 HIS A N 1
ATOM 884 C CA . HIS A 1 111 ? -15.719 10.898 17.984 1 98.69 111 HIS A CA 1
ATOM 885 C C . HIS A 1 111 ? -14.305 11.367 17.672 1 98.69 111 HIS A C 1
ATOM 887 O O . HIS A 1 111 ? -13.641 10.812 16.781 1 98.69 111 HIS A O 1
ATOM 893 N N . VAL A 1 112 ? -13.914 12.422 18.328 1 98.69 112 VAL A N 1
ATOM 894 C CA . VAL A 1 112 ? -12.617 13.047 18.125 1 98.69 112 VAL A CA 1
ATOM 895 C C . VAL A 1 112 ? -11.812 13.016 19.422 1 98.69 112 VAL A C 1
ATOM 897 O O . VAL A 1 112 ? -11.734 14.016 20.141 1 98.69 112 VAL A O 1
ATOM 900 N N . PRO A 1 113 ? -11.078 11.93 19.656 1 98.44 113 PRO A N 1
ATOM 901 C CA . PRO A 1 113 ? -10.352 11.805 20.922 1 98.44 113 PRO A CA 1
ATOM 902 C C . PRO A 1 113 ? -9.242 12.844 21.062 1 98.44 113 PRO A C 1
ATOM 904 O O . PRO A 1 113 ? -8.859 13.195 22.188 1 98.44 113 PRO A O 1
ATOM 907 N N . HIS A 1 114 ? -8.602 13.266 19.969 1 98.06 114 HIS A N 1
ATOM 908 C CA . HIS A 1 114 ? -7.57 14.297 19.953 1 98.06 114 HIS A CA 1
ATOM 909 C C . HIS A 1 114 ? -7.859 15.352 18.891 1 98.06 114 HIS A C 1
ATOM 911 O O . HIS A 1 114 ? -7.906 15.047 17.703 1 98.06 114 HIS A O 1
ATOM 917 N N . LEU A 1 115 ? -8.109 16.562 19.391 1 98.31 115 LEU A N 1
ATOM 918 C CA . LEU A 1 115 ? -8.375 17.672 18.484 1 98.31 115 LEU A CA 1
ATOM 919 C C . LEU A 1 115 ? -7.203 18.656 18.469 1 98.31 115 LEU A C 1
ATOM 921 O O . LEU A 1 115 ? -6.824 19.188 19.516 1 98.31 115 LEU A O 1
ATOM 925 N N . MET A 1 116 ? -6.523 18.766 17.359 1 98.19 116 MET A N 1
ATOM 926 C CA . MET A 1 116 ? -5.523 19.797 17.078 1 98.19 116 MET A CA 1
ATOM 927 C C . MET A 1 116 ? -4.352 19.688 18.047 1 98.19 116 MET A C 1
ATOM 929 O O . MET A 1 116 ? -3.922 20.688 18.625 1 98.19 116 MET A O 1
ATOM 933 N N . GLU A 1 117 ? -3.945 18.5 18.188 1 98.06 117 GLU A N 1
ATOM 934 C CA . GLU A 1 117 ? -2.742 18.266 18.984 1 98.06 117 GLU A CA 1
ATOM 935 C C . GLU A 1 117 ? -1.482 18.547 18.172 1 98.06 117 GLU A C 1
ATOM 937 O O . GLU A 1 117 ? -1.428 18.25 16.984 1 98.06 117 GLU A O 1
ATOM 942 N N . ILE A 1 118 ? -0.437 19.141 18.859 1 98.19 118 ILE A N 1
ATOM 943 C CA . ILE A 1 118 ? 0.832 19.375 18.188 1 98.19 118 ILE A CA 1
ATOM 944 C C . ILE A 1 118 ? 1.735 18.156 18.344 1 98.19 118 ILE A C 1
ATOM 946 O O . ILE A 1 118 ? 2.002 17.719 19.469 1 98.19 118 ILE A O 1
ATOM 950 N N . GLU A 1 119 ? 2.049 17.578 17.234 1 96.56 119 GLU A N 1
ATOM 951 C CA . GLU A 1 119 ? 3.053 16.531 17.219 1 96.56 119 GLU A CA 1
ATOM 952 C C . GLU A 1 119 ? 4.379 17.031 16.656 1 96.56 119 GLU A C 1
ATOM 954 O O . GLU A 1 119 ? 4.395 17.797 15.695 1 96.56 119 GLU A O 1
ATOM 959 N N . SER A 1 120 ? 5.488 16.625 17.359 1 95.62 120 SER A N 1
ATOM 960 C CA . SER A 1 120 ? 6.816 17.062 16.938 1 95.62 120 SER A CA 1
ATOM 961 C C . SER A 1 120 ? 7.602 15.914 16.312 1 95.62 120 SER A C 1
ATOM 963 O O . SER A 1 120 ? 7.672 14.82 16.875 1 95.62 120 SER A O 1
ATOM 965 N N . TYR A 1 121 ? 8.117 16.203 15.172 1 91.44 121 TYR A N 1
ATOM 966 C CA . TYR A 1 121 ? 9 15.281 14.461 1 91.44 121 TYR A CA 1
ATOM 967 C C . TYR A 1 121 ? 10.398 15.867 14.336 1 91.44 121 TYR A C 1
ATOM 969 O O . TYR A 1 121 ? 10.727 16.859 14.977 1 91.44 121 TYR A O 1
ATOM 977 N N . ALA A 1 122 ? 11.25 15.188 13.586 1 88.38 122 ALA A N 1
ATOM 978 C CA . ALA A 1 122 ? 12.656 15.562 13.508 1 88.38 122 ALA A CA 1
ATOM 979 C C . ALA A 1 122 ? 12.82 16.969 12.938 1 88.38 122 ALA A C 1
ATOM 981 O O . ALA A 1 122 ? 13.672 17.734 13.383 1 88.38 122 ALA A O 1
ATOM 982 N N . THR A 1 123 ? 11.898 17.344 11.969 1 89.12 123 THR A N 1
ATOM 983 C CA . THR A 1 123 ? 12.164 18.578 11.234 1 89.12 123 THR A CA 1
ATOM 984 C C . THR A 1 123 ? 11 19.547 11.375 1 89.12 123 THR A C 1
ATOM 986 O O . THR A 1 123 ? 11.133 20.734 11.047 1 89.12 123 THR A O 1
ATOM 989 N N . VAL A 1 124 ? 9.898 19.078 11.961 1 94.19 124 VAL A N 1
ATOM 990 C CA . VAL A 1 124 ? 8.742 19.969 11.945 1 94.19 124 VAL A CA 1
ATOM 991 C C . VAL A 1 124 ? 7.867 19.703 13.164 1 94.19 124 VAL A C 1
ATOM 993 O O . VAL A 1 124 ? 7.977 18.641 13.789 1 94.19 124 VAL A O 1
ATOM 996 N N . HIS A 1 125 ? 7.078 20.703 13.531 1 96.81 125 HIS A N 1
ATOM 997 C CA . HIS A 1 125 ? 5.855 20.547 14.305 1 96.81 125 HIS A CA 1
ATOM 998 C C . HIS A 1 125 ? 4.629 20.516 13.398 1 96.81 125 HIS A C 1
ATOM 1000 O O . HIS A 1 125 ? 4.555 21.266 12.422 1 96.81 125 HIS A O 1
ATOM 1006 N N . THR A 1 126 ? 3.74 19.594 13.703 1 95.94 126 THR A N 1
ATOM 1007 C CA . THR A 1 126 ? 2.514 19.562 12.914 1 95.94 126 THR A CA 1
ATOM 1008 C C . THR A 1 126 ? 1.29 19.453 13.82 1 95.94 126 THR A C 1
ATO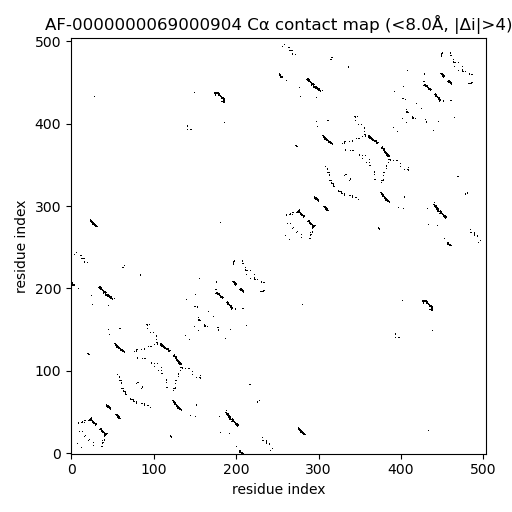M 1010 O O . THR A 1 126 ? 1.383 18.953 14.945 1 95.94 126 THR A O 1
ATOM 1013 N N . MET A 1 127 ? 0.197 20.047 13.398 1 97.38 127 MET A N 1
ATOM 1014 C CA . MET A 1 127 ? -1.069 19.984 14.125 1 97.38 127 MET A CA 1
ATOM 1015 C C . MET A 1 127 ? -1.928 18.828 13.633 1 97.38 127 MET A C 1
ATOM 1017 O O . MET A 1 127 ? -2.289 18.766 12.461 1 97.38 127 MET A O 1
ATOM 1021 N N . VAL A 1 128 ? -2.229 17.922 14.57 1 98.06 128 VAL A N 1
ATOM 1022 C CA . VAL A 1 128 ? -2.863 16.656 14.219 1 98.06 128 VAL A CA 1
ATOM 1023 C C . VAL A 1 128 ? -4.152 16.484 15.016 1 98.06 128 VAL A C 1
ATOM 1025 O O . VAL A 1 128 ? -4.199 16.797 16.203 1 98.06 128 VAL A O 1
ATOM 1028 N N . SER A 1 129 ? -5.184 16.031 14.359 1 98.56 129 SER A N 1
ATOM 1029 C CA . SER A 1 129 ? -6.398 15.578 15.031 1 98.56 129 SER A CA 1
ATOM 1030 C C . SER A 1 129 ? -6.629 14.086 14.797 1 98.56 129 SER A C 1
ATOM 1032 O O . SER A 1 129 ? -6.109 13.516 13.836 1 98.56 129 SER A O 1
ATOM 1034 N N . THR A 1 130 ? -7.301 13.492 15.695 1 98.62 130 THR A N 1
ATOM 1035 C CA . THR A 1 130 ? -7.648 12.078 15.578 1 98.62 130 THR A CA 1
ATOM 1036 C C . THR A 1 130 ? -9.164 11.898 15.555 1 98.62 130 THR A C 1
ATOM 1038 O O . THR A 1 130 ? -9.867 12.414 16.422 1 98.62 130 THR A O 1
ATOM 1041 N N . ILE A 1 131 ? -9.68 11.297 14.539 1 98.75 131 ILE A N 1
ATOM 1042 C CA . ILE A 1 131 ? -11.094 10.953 14.438 1 98.75 131 ILE A CA 1
ATOM 1043 C C . ILE A 1 131 ? -11.258 9.43 14.438 1 98.75 131 ILE A C 1
ATOM 1045 O O . ILE A 1 131 ? -10.57 8.727 13.688 1 98.75 131 ILE A O 1
ATOM 1049 N N . ARG A 1 132 ? -12.18 8.953 15.203 1 98.75 132 ARG A N 1
ATOM 1050 C CA . ARG A 1 132 ? -12.391 7.512 15.32 1 98.75 132 ARG A CA 1
ATOM 1051 C C . ARG A 1 132 ? -13.875 7.172 15.242 1 98.75 132 ARG A C 1
ATOM 1053 O O . ARG A 1 132 ? -14.734 8.023 15.484 1 98.75 132 ARG A O 1
ATOM 1060 N N . GLY A 1 133 ? -14.141 6 14.867 1 98.81 133 GLY A N 1
ATOM 1061 C CA . GLY A 1 133 ? -15.484 5.441 14.883 1 98.81 133 GLY A CA 1
ATOM 1062 C C . GLY A 1 133 ? -15.5 3.93 14.75 1 98.81 133 GLY A C 1
ATOM 1063 O O . GLY A 1 133 ? -14.594 3.342 14.164 1 98.81 133 GLY A O 1
ATOM 1064 N N . LYS A 1 134 ? -16.516 3.387 15.266 1 98.81 134 LYS A N 1
ATOM 1065 C CA . LYS A 1 134 ? -16.703 1.945 15.133 1 98.81 134 LYS A CA 1
ATOM 1066 C C . LYS A 1 134 ? -17.375 1.6 13.812 1 98.81 134 LYS A C 1
ATOM 1068 O O . LYS A 1 134 ? -18.5 2.039 13.547 1 98.81 134 LYS A O 1
ATOM 1073 N N . LYS A 1 135 ? -16.656 0.84 13.055 1 98.56 135 LYS A N 1
ATOM 1074 C CA . LYS A 1 135 ? -17.188 0.442 11.758 1 98.56 135 LYS A CA 1
ATOM 1075 C C . LYS A 1 135 ? -18.5 -0.326 11.906 1 98.56 135 LYS A C 1
ATOM 1077 O O . LYS A 1 135 ? -18.641 -1.163 12.797 1 98.56 135 LYS A O 1
ATOM 1082 N N . ARG A 1 136 ? -19.438 -0.044 11.031 1 98.19 136 ARG A N 1
ATOM 1083 C CA . ARG A 1 136 ? -20.672 -0.826 10.992 1 98.19 136 ARG A CA 1
ATOM 1084 C C . ARG A 1 136 ? -20.406 -2.264 10.57 1 98.19 136 ARG A C 1
ATOM 1086 O O . ARG A 1 136 ? -19.531 -2.512 9.734 1 98.19 136 ARG A O 1
ATOM 1093 N N . SER A 1 137 ? -21.281 -3.139 10.961 1 96 137 SER A N 1
ATOM 1094 C CA . SER A 1 137 ? -21.094 -4.559 10.68 1 96 137 SER A CA 1
ATOM 1095 C C . SER A 1 137 ? -21.328 -4.863 9.203 1 96 137 SER A C 1
ATOM 1097 O O . SER A 1 137 ? -20.781 -5.832 8.672 1 96 137 SER A O 1
ATOM 1099 N N . ASP A 1 138 ? -22.062 -4.105 8.539 1 96.25 138 ASP A N 1
ATOM 1100 C CA . ASP A 1 138 ? -22.438 -4.395 7.156 1 96.25 138 ASP A CA 1
ATOM 1101 C C . ASP A 1 138 ? -21.5 -3.678 6.184 1 96.25 138 ASP A C 1
ATOM 1103 O O . ASP A 1 138 ? -21.688 -3.754 4.965 1 96.25 138 ASP A O 1
ATOM 1107 N N . ALA A 1 139 ? -20.578 -2.939 6.691 1 96.88 139 ALA A N 1
ATOM 1108 C CA . ALA A 1 139 ? -19.594 -2.262 5.84 1 96.88 139 ALA A CA 1
ATOM 1109 C C . ALA A 1 139 ? -18.312 -3.086 5.707 1 96.88 139 ALA A C 1
ATOM 1111 O O . ALA A 1 139 ? -17.859 -3.686 6.68 1 96.88 139 ALA A O 1
ATOM 1112 N N . SER A 1 140 ? -17.781 -3.139 4.492 1 95.62 140 SER A N 1
ATOM 1113 C CA . SER A 1 140 ? -16.5 -3.791 4.273 1 95.62 140 SER A CA 1
ATOM 1114 C C . SER A 1 140 ? -15.344 -2.803 4.418 1 95.62 140 SER A C 1
ATOM 1116 O O . SER A 1 140 ? -15.562 -1.592 4.484 1 95.62 140 SER A O 1
ATOM 1118 N N . ALA A 1 141 ? -14.164 -3.352 4.516 1 96.62 141 ALA A N 1
ATOM 1119 C CA . ALA A 1 141 ? -12.969 -2.512 4.539 1 96.62 141 ALA A CA 1
ATOM 1120 C C . ALA A 1 141 ? -12.922 -1.589 3.324 1 96.62 141 ALA A C 1
ATOM 1122 O O . ALA A 1 141 ? -12.594 -0.407 3.447 1 96.62 141 ALA A O 1
ATOM 1123 N N . ILE A 1 142 ? -13.273 -2.115 2.176 1 97.19 142 ILE A N 1
ATOM 1124 C CA . ILE A 1 142 ? -13.227 -1.352 0.934 1 97.19 142 ILE A CA 1
ATOM 1125 C C . ILE A 1 142 ? -14.297 -0.263 0.954 1 97.19 142 ILE A C 1
ATOM 1127 O O . ILE A 1 142 ? -14.078 0.84 0.448 1 97.19 142 ILE A O 1
ATOM 1131 N N . ASP A 1 143 ? -15.422 -0.501 1.55 1 97.5 143 ASP A N 1
ATOM 1132 C CA . ASP A 1 143 ? -16.469 0.509 1.713 1 97.5 143 ASP A CA 1
ATOM 1133 C C . ASP A 1 143 ? -15.953 1.696 2.527 1 97.5 143 ASP A C 1
ATOM 1135 O O . ASP A 1 143 ? -16.312 2.844 2.252 1 97.5 143 ASP A O 1
ATOM 1139 N N . CYS A 1 144 ? -15.203 1.352 3.535 1 98.44 144 CYS A N 1
ATOM 1140 C CA . CYS A 1 144 ? -14.664 2.406 4.383 1 98.44 144 CYS A CA 1
ATOM 1141 C C . CYS A 1 144 ? -13.758 3.338 3.586 1 98.44 144 CYS A C 1
ATOM 1143 O O . CYS A 1 144 ? -13.859 4.559 3.703 1 98.44 144 CYS A O 1
ATOM 1145 N N . VAL A 1 145 ? -12.891 2.76 2.768 1 98 145 VAL A N 1
ATOM 1146 C CA . VAL A 1 145 ? -11.992 3.561 1.95 1 98 145 VAL A CA 1
ATOM 1147 C C . VAL A 1 145 ? -12.789 4.348 0.914 1 98 145 VAL A C 1
ATOM 1149 O O . VAL A 1 145 ? -12.523 5.527 0.677 1 98 145 VAL A O 1
ATOM 1152 N N . ARG A 1 146 ? -13.797 3.76 0.354 1 96.56 146 ARG A N 1
ATOM 1153 C CA . ARG A 1 146 ? -14.648 4.422 -0.628 1 96.56 146 ARG A CA 1
ATOM 1154 C C . ARG A 1 146 ? -15.305 5.664 -0.038 1 96.56 146 ARG A C 1
ATOM 1156 O O . ARG A 1 146 ? -15.43 6.688 -0.717 1 96.56 146 ARG A O 1
ATOM 1163 N N . ALA A 1 147 ? -15.664 5.586 1.142 1 96.56 147 ALA A N 1
ATOM 1164 C CA . ALA A 1 147 ? -16.406 6.664 1.799 1 96.56 147 ALA A CA 1
ATOM 1165 C C . ALA A 1 147 ? -15.492 7.863 2.062 1 96.56 147 ALA A C 1
ATOM 1167 O O . ALA A 1 147 ? -15.961 9 2.158 1 96.56 147 ALA A O 1
ATOM 1168 N N . ALA A 1 148 ? -14.219 7.605 2.146 1 96.38 148 ALA A N 1
ATOM 1169 C CA . ALA A 1 148 ? -13.352 8.664 2.646 1 96.38 148 ALA A CA 1
ATOM 1170 C C . ALA A 1 148 ? -12.367 9.125 1.569 1 96.38 148 ALA A C 1
ATOM 1172 O O . ALA A 1 148 ? -11.773 10.195 1.679 1 96.38 148 ALA A O 1
ATOM 1173 N N . PHE A 1 149 ? -12.148 8.375 0.51 1 95.25 149 PHE A N 1
ATOM 1174 C CA . PHE A 1 149 ? -11.148 8.672 -0.509 1 95.25 149 PHE A CA 1
ATOM 1175 C C . PHE A 1 149 ? -11.727 9.578 -1.592 1 95.25 149 PHE A C 1
ATOM 1177 O O . PHE A 1 149 ? -12.875 9.398 -2.006 1 95.25 149 PHE A O 1
ATOM 1184 N N . PRO A 1 150 ? -10.953 10.492 -2.045 1 92.94 150 PRO A N 1
ATOM 1185 C CA . PRO A 1 150 ? -9.594 10.852 -1.627 1 92.94 150 PRO A CA 1
ATOM 1186 C C . PRO A 1 150 ? -9.57 11.617 -0.305 1 92.94 150 PRO A C 1
ATOM 1188 O O . PRO A 1 150 ? -10.602 12.117 0.143 1 92.94 150 PRO A O 1
ATOM 1191 N N . GLY A 1 151 ? -8.438 11.648 0.332 1 92.94 151 GLY A N 1
ATOM 1192 C CA . GLY A 1 151 ? -8.312 12.289 1.632 1 92.94 151 GLY A CA 1
ATOM 1193 C C . GLY A 1 151 ? -8.648 13.766 1.604 1 92.94 151 GLY A C 1
ATOM 1194 O O . GLY A 1 151 ? -8.234 14.484 0.695 1 92.94 151 GLY A O 1
ATOM 1195 N N . GLY A 1 152 ? -9.391 14.188 2.562 1 90.69 152 GLY A N 1
ATOM 1196 C CA . GLY A 1 152 ? -9.781 15.586 2.66 1 90.69 152 GLY A CA 1
ATOM 1197 C C . GLY A 1 152 ? -8.594 16.531 2.725 1 90.69 152 GLY A C 1
ATOM 1198 O O . GLY A 1 152 ? -8.656 17.656 2.207 1 90.69 152 GLY A O 1
ATOM 1199 N N . SER A 1 153 ? -7.543 16.062 3.316 1 89 153 SER A N 1
ATOM 1200 C CA . SER A 1 153 ? -6.348 16.891 3.447 1 89 153 SER A CA 1
ATOM 1201 C C . SER A 1 153 ? -5.746 17.203 2.084 1 89 153 SER A C 1
ATOM 1203 O O . SER A 1 153 ? -5.016 18.188 1.938 1 89 153 SER A O 1
ATOM 1205 N N . MET A 1 154 ? -6.051 16.406 1.126 1 88.56 154 MET A N 1
ATOM 1206 C CA . MET A 1 154 ? -5.488 16.578 -0.21 1 88.56 154 MET A CA 1
ATOM 1207 C C . MET A 1 154 ? -6.473 17.281 -1.13 1 88.56 154 MET A C 1
ATOM 1209 O O . MET A 1 154 ? -6.078 17.844 -2.156 1 88.56 154 MET A O 1
ATOM 1213 N N . THR A 1 155 ? -7.691 17.25 -0.854 1 88.62 155 THR A N 1
ATOM 1214 C CA . THR A 1 155 ? -8.711 17.812 -1.724 1 88.62 155 THR A CA 1
ATOM 1215 C C . THR A 1 155 ? -9.227 19.141 -1.165 1 88.62 155 THR A C 1
ATOM 1217 O O . THR A 1 155 ? -8.977 20.203 -1.741 1 88.62 155 THR A O 1
ATOM 1220 N N . GLY A 1 156 ? -9.797 19.109 -0.016 1 88.12 156 GLY A N 1
ATOM 1221 C CA . GLY A 1 156 ? -10.492 20.234 0.585 1 88.12 156 GLY A CA 1
ATOM 1222 C C . GLY A 1 156 ? -11.953 19.938 0.867 1 88.12 156 GLY A C 1
ATOM 1223 O O . GLY A 1 156 ? -12.398 18.797 0.775 1 88.12 156 GLY A O 1
ATOM 1224 N N . ALA A 1 157 ? -12.547 21.016 1.31 1 87.38 157 ALA A N 1
ATOM 1225 C CA . ALA A 1 157 ? -13.961 20.906 1.658 1 87.38 157 ALA A CA 1
ATOM 1226 C C . ALA A 1 157 ? -14.766 22.047 1.06 1 87.38 157 ALA A C 1
ATOM 1228 O O . ALA A 1 157 ? -14.32 23.203 1.072 1 87.38 157 ALA A O 1
ATOM 1229 N N . PRO A 1 158 ? -16.047 21.75 0.545 1 88.94 158 PRO A N 1
ATOM 1230 C CA . PRO A 1 158 ? -16.609 20.438 0.265 1 88.94 158 PRO A CA 1
ATOM 1231 C C . PRO A 1 158 ? -15.812 19.672 -0.791 1 88.94 158 PRO A C 1
ATOM 1233 O O . PRO A 1 158 ? -15.367 20.25 -1.779 1 88.94 158 PRO A O 1
ATOM 1236 N N . LYS A 1 159 ? -15.68 18.406 -0.578 1 87.81 159 LYS A N 1
ATOM 1237 C CA . LYS A 1 159 ? -14.734 17.578 -1.331 1 87.81 159 LYS A CA 1
ATOM 1238 C C . LYS A 1 159 ? -15.008 17.672 -2.83 1 87.81 159 LYS A C 1
ATOM 1240 O O . LYS A 1 159 ? -14.117 18.031 -3.605 1 87.81 159 LYS A O 1
ATOM 1245 N N . LEU A 1 160 ? -16.219 17.453 -3.268 1 85.12 160 LEU A N 1
ATOM 1246 C CA . LEU A 1 160 ? -16.562 17.406 -4.688 1 85.12 160 LEU A CA 1
ATOM 1247 C C . LEU A 1 160 ? -16.281 18.75 -5.352 1 85.12 160 LEU A C 1
ATOM 1249 O O . LEU A 1 160 ? -15.656 18.812 -6.418 1 85.12 160 LEU A O 1
ATOM 1253 N N . ARG A 1 161 ? -16.719 19.797 -4.73 1 88.44 161 ARG A N 1
ATOM 1254 C CA . ARG A 1 161 ? -16.531 21.125 -5.285 1 88.44 161 ARG A CA 1
ATOM 1255 C C . ARG A 1 161 ? -15.047 21.5 -5.32 1 88.44 161 ARG A C 1
ATOM 1257 O O . ARG A 1 161 ? -14.57 22.078 -6.297 1 88.44 161 ARG A O 1
ATOM 1264 N N . SER A 1 162 ? -14.383 21.172 -4.285 1 87.69 162 SER A N 1
ATOM 1265 C CA . SER A 1 162 ? -12.953 21.453 -4.223 1 87.69 162 SER A CA 1
ATOM 1266 C C . SER A 1 162 ? -12.195 20.734 -5.332 1 87.69 162 SER A C 1
ATOM 1268 O O . SER A 1 162 ? -11.312 21.297 -5.969 1 87.69 162 SER A O 1
ATOM 1270 N N . MET A 1 163 ? -12.586 19.531 -5.559 1 85.31 163 MET A N 1
ATOM 1271 C CA . MET A 1 163 ? -11.922 18.719 -6.586 1 85.31 163 MET A CA 1
ATOM 1272 C C . MET A 1 163 ? -12.172 19.312 -7.973 1 85.31 163 MET A C 1
ATOM 1274 O O . MET A 1 163 ? -11.273 19.328 -8.812 1 85.31 163 MET A O 1
ATOM 1278 N N . GLU A 1 164 ? -13.344 19.75 -8.164 1 86.12 164 GLU A N 1
ATOM 1279 C CA . GLU A 1 164 ? -13.672 20.391 -9.43 1 86.12 164 GLU A CA 1
ATOM 1280 C C . GLU A 1 164 ? -12.812 21.625 -9.656 1 86.12 164 GLU A C 1
ATOM 1282 O O . GLU A 1 164 ? -12.312 21.859 -10.758 1 86.12 164 GLU A O 1
ATOM 1287 N N . LEU A 1 165 ? -12.695 22.406 -8.641 1 85.69 165 LEU A N 1
ATOM 1288 C CA . LEU A 1 165 ? -11.891 23.609 -8.719 1 85.69 165 LEU A CA 1
ATOM 1289 C C . LEU A 1 165 ? -10.422 23.281 -8.992 1 85.69 165 LEU A C 1
ATOM 1291 O O . LEU A 1 165 ? -9.781 23.922 -9.82 1 85.69 165 LEU A O 1
ATOM 1295 N N . LEU A 1 166 ? -9.93 22.297 -8.305 1 84.19 166 LEU A N 1
ATOM 1296 C CA . LEU A 1 166 ? -8.539 21.891 -8.477 1 84.19 166 LEU A CA 1
ATOM 1297 C C . LEU A 1 166 ? -8.289 21.406 -9.898 1 84.19 166 LEU A C 1
ATOM 1299 O O . LEU A 1 166 ? -7.25 21.719 -10.492 1 84.19 166 LEU A O 1
ATOM 1303 N N . ASP A 1 167 ? -9.211 20.672 -10.414 1 81.25 167 ASP A N 1
ATOM 1304 C CA . ASP A 1 167 ? -9.094 20.156 -11.773 1 81.25 167 ASP A CA 1
ATOM 1305 C C . ASP A 1 167 ? -9.023 21.312 -12.781 1 81.25 167 ASP A C 1
ATOM 1307 O O . ASP A 1 167 ? -8.328 21.219 -13.797 1 81.25 167 ASP A O 1
ATOM 1311 N N . HIS A 1 168 ? -9.664 22.312 -12.438 1 82.38 168 HIS A N 1
ATOM 1312 C CA . HIS A 1 168 ? -9.695 23.469 -13.328 1 82.38 168 HIS A CA 1
ATOM 1313 C C . HIS A 1 168 ? -8.43 24.312 -13.18 1 82.38 168 HIS A C 1
ATOM 1315 O O . HIS A 1 168 ? -7.945 24.891 -14.156 1 82.38 168 HIS A O 1
ATOM 1321 N N . LEU A 1 169 ? -7.887 24.359 -12.055 1 83.44 169 LEU A N 1
ATOM 1322 C CA . LEU A 1 169 ? -6.801 25.281 -11.742 1 83.44 169 LEU A CA 1
ATOM 1323 C C . LEU A 1 169 ? -5.445 24.641 -12.031 1 83.44 169 LEU A C 1
ATOM 1325 O O . LEU A 1 169 ? -4.496 25.328 -12.406 1 83.44 169 LEU A O 1
ATOM 1329 N N . GLU A 1 170 ? -5.387 23.344 -11.82 1 80.25 170 GLU A N 1
ATOM 1330 C CA . GLU A 1 170 ? -4.094 22.672 -11.961 1 80.25 170 GLU A CA 1
ATOM 1331 C C . GLU A 1 170 ? -3.842 22.266 -13.406 1 80.25 170 GLU A C 1
ATOM 1333 O O . GLU A 1 170 ? -4.762 21.844 -14.109 1 80.25 170 GLU A O 1
ATOM 1338 N N . ASN A 1 171 ? -2.699 22.422 -13.828 1 71.88 171 ASN A N 1
ATOM 1339 C CA . ASN A 1 171 ? -2.328 22.156 -15.211 1 71.88 171 ASN A CA 1
ATOM 1340 C C . ASN A 1 171 ? -1.905 20.703 -15.406 1 71.88 171 ASN A C 1
ATOM 1342 O O . ASN A 1 171 ? -1.585 20.281 -16.516 1 71.88 171 ASN A O 1
ATOM 1346 N N . CYS A 1 172 ? -1.735 20.062 -14.367 1 66 172 CYS A N 1
ATOM 1347 C CA . CYS A 1 172 ? -1.372 18.656 -14.469 1 66 172 CYS A CA 1
ATOM 1348 C C . CYS A 1 172 ? -2.148 17.812 -13.461 1 66 172 CYS A C 1
ATOM 1350 O O . CYS A 1 172 ? -2.52 18.312 -12.398 1 66 172 CYS A O 1
ATOM 1352 N N . SER A 1 173 ? -2.361 16.609 -13.969 1 67.94 173 SER A N 1
ATOM 1353 C CA . SER A 1 173 ? -3.076 15.703 -13.07 1 67.94 173 SER A CA 1
ATOM 1354 C C . SER A 1 173 ? -2.195 15.273 -11.898 1 67.94 173 SER A C 1
ATOM 1356 O O . SER A 1 173 ? -0.997 15.047 -12.07 1 67.94 173 SER A O 1
ATOM 1358 N N . ARG A 1 174 ? -2.869 15.391 -10.82 1 77.25 174 ARG A N 1
ATOM 1359 C CA . ARG A 1 174 ? -2.188 14.844 -9.648 1 77.25 174 ARG A CA 1
ATOM 1360 C C . ARG A 1 174 ? -1.984 13.336 -9.789 1 77.25 174 ARG A C 1
ATOM 1362 O O . ARG A 1 174 ? -2.826 12.641 -10.359 1 77.25 174 ARG A O 1
ATOM 1369 N N . GLY A 1 175 ? -0.841 12.867 -9.469 1 81.69 175 GLY A N 1
ATOM 1370 C CA . GLY A 1 175 ? -0.493 11.453 -9.531 1 81.69 175 GLY A CA 1
ATOM 1371 C C . GLY A 1 175 ? -0.391 10.805 -8.164 1 81.69 175 GLY A C 1
ATOM 1372 O O . GLY A 1 175 ? -1.25 11.016 -7.305 1 81.69 175 GLY A O 1
ATOM 1373 N N . ILE A 1 176 ? 0.518 10.055 -7.953 1 85.94 176 ILE A N 1
ATOM 1374 C CA . ILE A 1 176 ? 0.695 9.234 -6.758 1 85.94 176 ILE A CA 1
ATOM 1375 C C . ILE A 1 176 ? 0.887 10.133 -5.539 1 85.94 176 ILE A C 1
ATOM 1377 O O . ILE A 1 176 ? 0.437 9.805 -4.441 1 85.94 176 ILE A O 1
ATOM 1381 N N . TYR A 1 177 ? 1.446 11.312 -5.754 1 80.12 177 TYR A N 1
ATOM 1382 C CA . TYR A 1 177 ? 1.766 12.188 -4.637 1 80.12 177 TYR 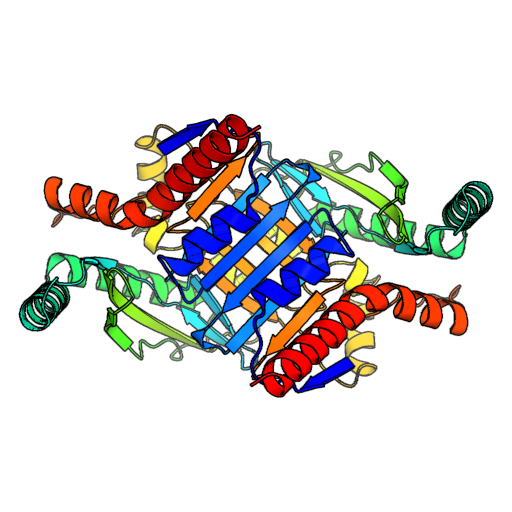A CA 1
ATOM 1383 C C . TYR A 1 177 ? 0.497 12.703 -3.969 1 80.12 177 TYR A C 1
ATOM 1385 O O . TYR A 1 177 ? 0.552 13.289 -2.881 1 80.12 177 TYR A O 1
ATOM 1393 N N . SER A 1 178 ? -0.66 12.531 -4.551 1 83.69 178 SER A N 1
ATOM 1394 C CA . SER A 1 178 ? -1.965 12.852 -3.982 1 83.69 178 SER A CA 1
ATOM 1395 C C . SER A 1 178 ? -2.828 11.609 -3.834 1 83.69 178 SER A C 1
ATOM 1397 O O . SER A 1 178 ? -3.975 11.578 -4.285 1 83.69 178 SER A O 1
ATOM 1399 N N . GLY A 1 179 ? -2.447 10.695 -3.154 1 93.69 179 GLY A N 1
ATOM 1400 C CA . GLY A 1 179 ? -3.168 9.453 -2.918 1 93.69 179 GLY A CA 1
ATOM 1401 C C . GLY A 1 179 ? -2.826 8.812 -1.587 1 93.69 179 GLY A C 1
ATOM 1402 O O . GLY A 1 179 ? -2.717 9.5 -0.569 1 93.69 179 GLY A O 1
ATOM 1403 N N . CYS A 1 180 ? -2.871 7.48 -1.604 1 97.38 180 CYS A N 1
ATOM 1404 C CA . CYS A 1 180 ? -2.539 6.77 -0.375 1 97.38 180 CYS A CA 1
ATOM 1405 C C . CYS A 1 180 ? -1.754 5.496 -0.678 1 97.38 180 CYS A C 1
ATOM 1407 O O . CYS A 1 180 ? -1.767 5.008 -1.809 1 97.38 180 CYS A O 1
ATOM 1409 N N . ILE A 1 181 ? -0.937 5.105 0.263 1 98.19 181 ILE A N 1
ATOM 1410 C CA . ILE A 1 181 ? -0.142 3.881 0.233 1 98.19 181 ILE A CA 1
ATOM 1411 C C . ILE A 1 181 ? -0.411 3.059 1.492 1 98.19 181 ILE A C 1
ATOM 1413 O O . ILE A 1 181 ? -0.496 3.609 2.592 1 98.19 181 ILE A O 1
ATOM 1417 N N . GLY A 1 182 ? -0.501 1.771 1.3 1 98.19 182 GLY A N 1
ATOM 1418 C CA . GLY A 1 182 ? -0.617 0.889 2.451 1 98.19 182 GLY A CA 1
ATOM 1419 C C . GLY A 1 182 ? -1.012 -0.528 2.08 1 98.19 182 GLY A C 1
ATOM 1420 O O . GLY A 1 182 ? -0.563 -1.056 1.06 1 98.19 182 GLY A O 1
ATOM 1421 N N . PHE A 1 183 ? -1.762 -1.135 3.021 1 97.88 183 PHE A N 1
ATOM 1422 C CA . PHE A 1 183 ? -2.127 -2.525 2.775 1 97.88 183 PHE A CA 1
ATOM 1423 C C . PHE A 1 183 ? -3.59 -2.77 3.127 1 97.88 183 PHE A C 1
ATOM 1425 O O . PHE A 1 183 ? -4.195 -1.99 3.865 1 97.88 183 PHE A O 1
ATOM 1432 N N . PHE A 1 184 ? -4.145 -3.768 2.486 1 96.81 184 PHE A N 1
ATOM 1433 C CA . PHE A 1 184 ? -5.379 -4.43 2.891 1 96.81 184 PHE A CA 1
ATOM 1434 C C . PHE A 1 184 ? -5.105 -5.871 3.305 1 96.81 184 PHE A C 1
ATOM 1436 O O . PHE A 1 184 ? -4.414 -6.605 2.598 1 96.81 184 PHE A O 1
ATOM 1443 N N . SER A 1 185 ? -5.656 -6.207 4.453 1 93.5 185 SER A N 1
ATOM 1444 C CA . SER A 1 185 ? -5.512 -7.582 4.922 1 93.5 185 SER A CA 1
ATOM 1445 C C . SER A 1 185 ? -6.742 -8.414 4.578 1 93.5 185 SER A C 1
ATOM 1447 O O . SER A 1 185 ? -7.82 -7.867 4.34 1 93.5 185 SER A O 1
ATOM 1449 N N . TYR A 1 186 ? -6.512 -9.727 4.59 1 87.5 186 TYR A N 1
ATOM 1450 C CA . TYR A 1 186 ? -7.602 -10.664 4.363 1 87.5 186 TYR A CA 1
ATOM 1451 C C . TYR A 1 186 ? -8.68 -10.523 5.434 1 87.5 186 TYR A C 1
ATOM 1453 O O . TYR A 1 186 ? -9.867 -10.688 5.152 1 87.5 186 TYR A O 1
ATOM 1461 N N . ASN A 1 187 ? -8.281 -10.203 6.613 1 86.62 187 ASN A N 1
ATOM 1462 C CA . ASN A 1 187 ? -9.234 -10.094 7.715 1 86.62 187 ASN A CA 1
ATOM 1463 C C . ASN A 1 187 ? -9.852 -8.695 7.781 1 86.62 187 ASN A C 1
ATOM 1465 O O . ASN A 1 187 ? -10.383 -8.305 8.82 1 86.62 187 ASN A O 1
ATOM 1469 N N . GLN A 1 188 ? -9.664 -7.91 6.742 1 89.88 188 GLN A N 1
ATOM 1470 C CA . GLN A 1 188 ? -10.367 -6.648 6.523 1 89.88 188 GLN A CA 1
ATOM 1471 C C . GLN A 1 188 ? -9.602 -5.484 7.148 1 89.88 188 GLN A C 1
ATOM 1473 O O . GLN A 1 188 ? -9.922 -4.32 6.902 1 89.88 188 GLN A O 1
ATOM 1478 N N . ALA A 1 189 ? -8.609 -5.812 7.973 1 94.62 189 ALA A N 1
ATOM 1479 C CA . ALA A 1 189 ? -7.805 -4.719 8.508 1 94.62 189 ALA A CA 1
ATOM 1480 C C . ALA A 1 189 ? -7.023 -4.02 7.402 1 94.62 189 ALA A C 1
ATOM 1482 O O . ALA A 1 189 ? -6.66 -4.645 6.402 1 94.62 189 ALA A O 1
ATOM 1483 N N . PHE A 1 190 ? -6.867 -2.719 7.539 1 97.75 190 PHE A N 1
ATOM 1484 C CA . PHE A 1 190 ? -6.035 -1.968 6.605 1 97.75 190 PHE A CA 1
ATOM 1485 C C . PHE A 1 190 ? -5.426 -0.749 7.285 1 97.75 190 PHE A C 1
ATOM 1487 O O . PHE A 1 190 ? -5.863 -0.348 8.367 1 97.75 190 PHE A O 1
ATOM 1494 N N . ASP A 1 191 ? -4.348 -0.262 6.762 1 98.25 191 ASP A N 1
ATOM 1495 C CA . ASP A 1 191 ? -3.717 0.986 7.18 1 98.25 191 ASP A CA 1
ATOM 1496 C C . ASP A 1 191 ? -3.121 1.729 5.984 1 98.25 191 ASP A C 1
ATOM 1498 O O . ASP A 1 191 ? -2.193 1.236 5.34 1 98.25 191 ASP A O 1
ATOM 1502 N N . LEU A 1 192 ? -3.734 2.871 5.68 1 98.38 192 LEU A N 1
ATOM 1503 C CA . LEU A 1 192 ? -3.359 3.691 4.535 1 98.38 192 LEU A CA 1
ATOM 1504 C C . LEU A 1 192 ? -2.885 5.07 4.98 1 98.38 192 LEU A C 1
ATOM 1506 O O . LEU A 1 192 ? -3.463 5.664 5.895 1 98.38 192 LEU A O 1
ATOM 1510 N N . ASN A 1 193 ? -1.816 5.527 4.363 1 98.19 193 ASN A N 1
ATOM 1511 C CA . ASN A 1 193 ? -1.326 6.871 4.648 1 98.19 193 ASN A CA 1
ATOM 1512 C C . ASN A 1 193 ? -1.819 7.879 3.611 1 98.19 193 ASN A C 1
ATOM 1514 O O . ASN A 1 193 ? -2.59 7.527 2.717 1 98.19 193 ASN A O 1
ATOM 1518 N N . ILE A 1 194 ? -1.552 9.164 3.811 1 96.31 194 ILE A N 1
ATOM 1519 C CA . ILE A 1 194 ? -1.588 10.18 2.766 1 96.31 194 ILE A CA 1
ATOM 1520 C C . ILE A 1 194 ? -0.203 10.32 2.135 1 96.31 194 ILE A C 1
ATOM 1522 O O . ILE A 1 194 ? 0.797 10.461 2.844 1 96.31 194 ILE A O 1
ATOM 1526 N N . VAL A 1 195 ? -0.199 10.25 0.829 1 94.56 195 VAL A N 1
ATOM 1527 C CA . VAL A 1 195 ? 1.093 10.273 0.149 1 94.56 195 VAL A CA 1
ATOM 1528 C C . VAL A 1 195 ? 1.644 11.695 0.133 1 94.56 195 VAL A C 1
ATOM 1530 O O . VAL A 1 195 ? 1.424 12.438 -0.825 1 94.56 195 VAL A O 1
ATOM 1533 N N . ILE A 1 196 ? 2.248 12.062 1.116 1 91.56 196 ILE A N 1
ATOM 1534 C CA . ILE A 1 196 ? 2.986 13.32 1.156 1 91.56 196 ILE A CA 1
ATOM 1535 C C . ILE A 1 196 ? 4.43 13.055 1.579 1 91.56 196 ILE A C 1
ATOM 1537 O O . ILE A 1 196 ? 4.758 11.969 2.053 1 91.56 196 ILE A O 1
ATOM 1541 N N . ARG A 1 197 ? 5.285 14.07 1.298 1 91.44 197 ARG A N 1
ATOM 1542 C CA . ARG A 1 197 ? 6.711 13.914 1.558 1 91.44 197 ARG A CA 1
ATOM 1543 C C . ARG A 1 197 ? 7.277 12.711 0.808 1 91.44 197 ARG A C 1
ATOM 1545 O O . ARG A 1 197 ? 7.969 11.875 1.393 1 91.44 197 ARG A O 1
ATOM 1552 N N . THR A 1 198 ? 7.051 12.68 -0.44 1 94.19 198 THR A N 1
ATOM 1553 C CA . THR A 1 198 ? 7.301 11.484 -1.238 1 94.19 198 THR A CA 1
ATOM 1554 C C . THR A 1 198 ? 8.102 11.828 -2.49 1 94.19 198 THR A C 1
ATOM 1556 O O . THR A 1 198 ? 7.859 12.859 -3.125 1 94.19 198 THR A O 1
ATOM 1559 N N . VAL A 1 199 ? 9.023 10.961 -2.797 1 95.06 199 VAL A N 1
ATOM 1560 C CA . VAL A 1 199 ? 9.727 10.992 -4.074 1 95.06 199 VAL A CA 1
ATOM 1561 C C . VAL A 1 199 ? 9.219 9.875 -4.973 1 95.06 199 VAL A C 1
ATOM 1563 O O . VAL A 1 199 ? 9.211 8.703 -4.578 1 95.06 199 VAL A O 1
ATOM 1566 N N . VAL A 1 200 ? 8.797 10.211 -6.145 1 94.56 200 VAL A N 1
ATOM 1567 C CA . VAL A 1 200 ? 8.398 9.227 -7.148 1 94.56 200 VAL A CA 1
ATOM 1568 C C . VAL A 1 200 ? 9.453 9.156 -8.25 1 94.56 200 VAL A C 1
ATOM 1570 O O . VAL A 1 200 ? 9.82 10.18 -8.836 1 94.56 200 VAL A O 1
ATOM 1573 N N . ILE A 1 201 ? 9.945 7.977 -8.414 1 95 201 ILE A N 1
ATOM 1574 C CA . ILE A 1 201 ? 10.93 7.75 -9.477 1 95 201 ILE A CA 1
ATOM 1575 C C . ILE A 1 201 ? 10.297 6.922 -10.594 1 95 201 ILE A C 1
ATOM 1577 O O . ILE A 1 201 ? 9.859 5.793 -10.367 1 95 201 ILE A O 1
ATOM 1581 N N . HIS A 1 202 ? 10.234 7.461 -11.75 1 93.12 202 HIS A N 1
ATOM 1582 C CA . HIS A 1 202 ? 9.648 6.785 -12.898 1 93.12 202 HIS A CA 1
ATOM 1583 C C . HIS A 1 202 ? 10.461 7.035 -14.164 1 93.12 202 HIS A C 1
ATOM 1585 O O . HIS A 1 202 ? 10.703 8.188 -14.531 1 93.12 202 HIS A O 1
ATOM 1591 N N . GLU A 1 203 ? 10.883 5.961 -14.773 1 91.94 203 GLU A N 1
ATOM 1592 C CA . GLU A 1 203 ? 11.641 6.035 -16.016 1 91.94 203 GLU A CA 1
ATOM 1593 C C . GLU A 1 203 ? 12.82 6.996 -15.898 1 91.94 203 GLU A C 1
ATOM 1595 O O . GLU A 1 203 ? 13 7.875 -16.734 1 91.94 203 GLU A O 1
ATOM 1600 N N . GLY A 1 204 ? 13.461 6.891 -14.766 1 88.81 204 GLY A N 1
ATOM 1601 C CA . GLY A 1 204 ? 14.695 7.637 -14.578 1 88.81 204 GLY A CA 1
ATOM 1602 C C . GLY A 1 204 ? 14.461 9.07 -14.125 1 88.81 204 GLY A C 1
ATOM 1603 O O . GLY A 1 204 ? 15.406 9.844 -14 1 88.81 204 GLY A O 1
ATOM 1604 N N . GLU A 1 205 ? 13.242 9.391 -13.93 1 92 205 GLU A N 1
ATOM 1605 C CA . GLU A 1 205 ? 12.914 10.734 -13.461 1 92 205 GLU A CA 1
ATOM 1606 C C . GLU A 1 205 ? 12.359 10.711 -12.039 1 92 205 GLU A C 1
ATOM 1608 O O . GLU A 1 205 ? 11.492 9.891 -11.727 1 92 205 GLU A O 1
ATOM 1613 N N . ALA A 1 206 ? 12.93 11.586 -11.234 1 93 206 ALA A N 1
ATOM 1614 C CA . ALA A 1 206 ? 12.406 11.766 -9.883 1 93 206 ALA A CA 1
ATOM 1615 C C . ALA A 1 206 ? 11.461 12.953 -9.82 1 93 206 ALA A C 1
ATOM 1617 O O . ALA A 1 206 ? 11.711 13.992 -10.438 1 93 206 ALA A O 1
ATOM 1618 N N . SER A 1 207 ? 10.336 12.727 -9.156 1 92.69 207 SER A N 1
ATOM 1619 C CA . SER A 1 207 ? 9.367 13.805 -8.953 1 92.69 207 SER A CA 1
ATOM 1620 C C . SER A 1 207 ? 8.984 13.938 -7.484 1 92.69 207 SER A C 1
ATOM 1622 O O . SER A 1 207 ? 8.82 12.93 -6.789 1 92.69 207 SER A O 1
ATOM 1624 N N . VAL A 1 208 ? 8.93 15.156 -7.039 1 91.38 208 VAL A N 1
ATOM 1625 C CA . VAL A 1 208 ? 8.484 15.492 -5.691 1 91.38 208 VAL A CA 1
ATOM 1626 C C . VAL A 1 208 ? 7.293 16.453 -5.766 1 91.38 208 VAL A C 1
ATOM 1628 O O . VAL A 1 208 ? 7.371 17.5 -6.41 1 91.38 208 VAL A O 1
ATOM 1631 N N . GLY A 1 209 ? 6.152 15.93 -5.195 1 85.25 209 GLY A N 1
ATOM 1632 C CA . GLY A 1 209 ? 4.992 16.797 -5.066 1 85.25 209 GLY A CA 1
ATOM 1633 C C . GLY A 1 209 ? 4.852 17.406 -3.684 1 85.25 209 GLY A C 1
ATOM 1634 O O . GLY A 1 209 ? 5.117 16.734 -2.68 1 85.25 209 GLY A O 1
ATOM 1635 N N . ALA A 1 210 ? 4.633 18.688 -3.689 1 83.75 210 ALA A N 1
ATOM 1636 C CA . ALA A 1 210 ? 4.363 19.375 -2.432 1 83.75 210 ALA A CA 1
ATOM 1637 C C . ALA A 1 210 ? 3.223 20.375 -2.592 1 83.75 210 ALA A C 1
ATOM 1639 O O . ALA A 1 210 ? 3.043 20.969 -3.664 1 83.75 210 ALA A O 1
ATOM 1640 N N . GLY A 1 211 ? 2.373 20.406 -1.549 1 79.38 211 GLY A N 1
ATOM 1641 C CA . GLY A 1 211 ? 1.266 21.344 -1.589 1 79.38 211 GLY A CA 1
ATOM 1642 C C . GLY A 1 211 ? 0.884 21.875 -0.22 1 79.38 211 GLY A C 1
ATOM 1643 O O . GLY A 1 211 ? 1.589 21.641 0.763 1 79.38 211 GLY A O 1
ATOM 1644 N N . GLY A 1 212 ? -0.06 22.859 -0.322 1 79.31 212 GLY A N 1
ATOM 1645 C CA . GLY A 1 212 ? -0.619 23.469 0.875 1 79.31 212 GLY A CA 1
ATOM 1646 C C . GLY A 1 212 ? -2.098 23.781 0.751 1 79.31 212 GLY A C 1
ATOM 1647 O O . GLY A 1 212 ? -2.689 23.609 -0.317 1 79.31 212 GLY A O 1
ATOM 1648 N N . ALA A 1 213 ? -2.617 24.094 1.858 1 80.25 213 ALA A N 1
ATOM 1649 C CA . ALA A 1 213 ? -4.035 24.453 1.905 1 80.25 213 ALA A CA 1
ATOM 1650 C C . ALA A 1 213 ? -4.238 25.938 1.667 1 80.25 213 ALA A C 1
ATOM 1652 O O . ALA A 1 213 ? -3.459 26.766 2.152 1 80.25 213 ALA A O 1
ATOM 1653 N N . ILE A 1 214 ? -5.195 26.188 0.824 1 81.12 214 ILE A N 1
ATOM 1654 C CA . ILE A 1 214 ? -5.547 27.578 0.577 1 81.12 214 ILE A CA 1
ATOM 1655 C C . ILE A 1 214 ? -6.961 27.859 1.083 1 81.12 214 ILE A C 1
ATOM 1657 O O . ILE A 1 214 ? -7.918 27.203 0.652 1 81.12 214 ILE A O 1
ATOM 1661 N N . THR A 1 215 ? -7.047 28.719 2.018 1 84.5 215 THR A N 1
ATOM 1662 C CA . THR A 1 215 ? -8.32 29.188 2.545 1 84.5 215 THR A CA 1
ATOM 1663 C C . THR A 1 215 ? -8.391 30.703 2.527 1 84.5 215 THR A C 1
ATOM 1665 O O . THR A 1 215 ? -7.441 31.375 2.115 1 84.5 215 THR A O 1
ATOM 1668 N N . ALA A 1 216 ? -9.539 31.266 2.957 1 84.88 216 ALA A N 1
ATOM 1669 C CA . ALA A 1 216 ? -9.727 32.719 3.012 1 84.88 216 ALA A CA 1
ATOM 1670 C C . ALA A 1 216 ? -8.734 33.344 3.977 1 84.88 216 ALA A C 1
ATOM 1672 O O . ALA A 1 216 ? -8.414 34.531 3.842 1 84.88 216 ALA A O 1
ATOM 1673 N N . LEU A 1 217 ? -8.188 32.625 4.84 1 85.5 217 LEU A N 1
ATOM 1674 C CA . LEU A 1 217 ? -7.301 33.156 5.863 1 85.5 217 LEU A CA 1
ATOM 1675 C C . LEU A 1 217 ? -5.84 32.969 5.461 1 85.5 217 LEU A C 1
ATOM 1677 O O . LEU A 1 217 ? -4.938 33.406 6.18 1 85.5 217 LEU A O 1
ATOM 1681 N N . SER A 1 218 ? -5.645 32.406 4.289 1 89.38 218 SER A N 1
ATOM 1682 C CA . SER A 1 218 ? -4.281 32.094 3.873 1 89.38 218 SER A CA 1
ATOM 1683 C C . SER A 1 218 ? -3.533 33.312 3.416 1 89.38 218 SER A C 1
ATOM 1685 O O . SER A 1 218 ? -4.105 34.188 2.756 1 89.38 218 SER A O 1
ATOM 1687 N N . ASP A 1 219 ? -2.27 33.344 3.859 1 89.69 219 ASP A N 1
ATOM 1688 C CA . ASP A 1 219 ? -1.301 34.281 3.271 1 89.69 219 ASP A CA 1
ATOM 1689 C C . ASP A 1 219 ? -0.438 33.562 2.227 1 89.69 219 ASP A C 1
ATOM 1691 O O . ASP A 1 219 ? 0.209 32.562 2.525 1 89.69 219 ASP A O 1
ATOM 1695 N N . PRO A 1 220 ? -0.49 34.094 1.017 1 89.62 220 PRO A N 1
ATOM 1696 C CA . PRO A 1 220 ? 0.201 33.406 -0.073 1 89.62 220 PRO A CA 1
ATOM 1697 C C . PRO A 1 220 ? 1.672 33.125 0.238 1 89.62 220 PRO A C 1
ATOM 1699 O O . PRO A 1 220 ? 2.186 32.062 -0.076 1 89.62 220 PRO A O 1
ATOM 1702 N N . ASN A 1 221 ? 2.301 34.125 0.802 1 89.88 221 ASN A N 1
ATOM 1703 C CA . ASN A 1 221 ? 3.717 33.969 1.104 1 89.88 221 ASN A CA 1
ATOM 1704 C C . ASN A 1 221 ? 3.934 32.875 2.166 1 89.88 221 ASN A C 1
ATOM 1706 O O . ASN A 1 221 ? 4.844 32.062 2.045 1 89.88 221 ASN A O 1
ATOM 1710 N N . ASP A 1 222 ? 3.139 32.906 3.164 1 87.19 222 ASP A N 1
ATOM 1711 C CA . ASP A 1 222 ? 3.236 31.906 4.227 1 87.19 222 ASP A CA 1
ATOM 1712 C C . ASP A 1 222 ? 2.988 30.5 3.688 1 87.19 222 ASP A C 1
ATOM 1714 O O . ASP A 1 222 ? 3.68 29.547 4.066 1 87.19 222 ASP A O 1
ATOM 1718 N N . GLU A 1 223 ? 2.072 30.422 2.809 1 88.44 223 GLU A N 1
ATOM 1719 C CA . GLU A 1 223 ? 1.744 29.125 2.227 1 88.44 223 GLU A CA 1
ATOM 1720 C C . GLU A 1 223 ? 2.89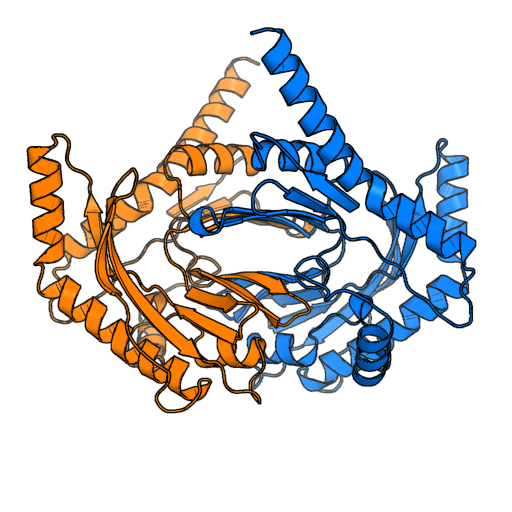1 28.594 1.367 1 88.44 223 GLU A C 1
ATOM 1722 O O . GLU A 1 223 ? 3.176 27.391 1.37 1 88.44 223 GLU A O 1
ATOM 1727 N N . TYR A 1 224 ? 3.467 29.5 0.705 1 88.56 224 TYR A N 1
ATOM 1728 C CA . TYR A 1 224 ? 4.602 29.125 -0.133 1 88.56 224 TYR A CA 1
ATOM 1729 C C . TYR A 1 224 ? 5.766 28.625 0.716 1 88.56 224 TYR A C 1
ATOM 1731 O O . TYR A 1 224 ? 6.383 27.609 0.401 1 88.56 224 TYR A O 1
ATOM 1739 N N . GLU A 1 225 ? 6.039 29.328 1.724 1 88 225 GLU A N 1
ATOM 1740 C CA . GLU A 1 225 ? 7.125 28.938 2.617 1 88 225 GLU A CA 1
ATOM 1741 C C . GLU A 1 225 ? 6.855 27.578 3.258 1 88 225 GLU A C 1
ATOM 1743 O O . GLU A 1 225 ? 7.77 26.766 3.408 1 88 225 GLU A O 1
ATOM 1748 N N . GLU A 1 226 ? 5.668 27.344 3.633 1 86.94 226 GLU A N 1
ATOM 1749 C CA . GLU A 1 226 ? 5.297 26.062 4.203 1 86.94 226 GLU A CA 1
ATOM 1750 C C . GLU A 1 226 ? 5.484 24.938 3.186 1 86.94 226 GLU A C 1
ATOM 1752 O O . GLU A 1 226 ? 5.941 23.844 3.533 1 86.94 226 GLU A O 1
ATOM 1757 N N . MET A 1 227 ? 5.098 25.25 1.989 1 87 227 MET A N 1
ATOM 1758 C CA . MET A 1 227 ? 5.262 24.266 0.918 1 87 227 MET A CA 1
ATOM 1759 C C . MET A 1 227 ? 6.73 23.906 0.729 1 87 227 MET A C 1
ATOM 1761 O O . MET A 1 227 ? 7.074 22.719 0.606 1 87 227 MET A O 1
ATOM 1765 N N . ILE A 1 228 ? 7.535 24.906 0.734 1 89.44 228 ILE A N 1
ATOM 1766 C CA . ILE A 1 228 ? 8.969 24.703 0.576 1 89.44 228 ILE A CA 1
ATOM 1767 C C . ILE A 1 228 ? 9.508 23.875 1.745 1 89.44 228 ILE A C 1
ATOM 1769 O O . ILE A 1 228 ? 10.281 22.938 1.548 1 89.44 228 ILE A O 1
ATOM 1773 N N . LEU A 1 229 ? 9.109 24.25 2.898 1 87.56 229 LEU A N 1
ATOM 1774 C CA . LEU A 1 229 ? 9.531 23.531 4.098 1 87.56 229 LEU A CA 1
ATOM 1775 C C . LEU A 1 229 ? 9.195 22.047 3.984 1 87.56 229 LEU A C 1
ATOM 1777 O O . LEU A 1 229 ? 10.039 21.188 4.281 1 87.56 229 LEU A O 1
ATOM 1781 N N . LYS A 1 230 ? 8.047 21.75 3.529 1 86.19 230 LYS A N 1
ATOM 1782 C CA . LYS A 1 230 ? 7.555 20.375 3.426 1 86.19 230 LYS A CA 1
ATOM 1783 C C . LYS A 1 230 ? 8.32 19.594 2.361 1 86.19 230 LYS A C 1
ATOM 1785 O O . LYS A 1 230 ? 8.461 18.375 2.459 1 86.19 230 LYS A O 1
ATOM 1790 N N . SER A 1 231 ? 8.867 20.297 1.403 1 89.88 231 SER A N 1
ATOM 1791 C CA . SER A 1 231 ? 9.492 19.625 0.269 1 89.88 231 SER A CA 1
ATOM 1792 C C . SER A 1 231 ? 10.992 19.453 0.492 1 89.88 231 SER A C 1
ATOM 1794 O O . SER A 1 231 ? 11.656 18.734 -0.257 1 89.88 231 SER A O 1
ATOM 1796 N N . ARG A 1 232 ? 11.523 20.031 1.481 1 90.5 232 ARG A N 1
ATOM 1797 C CA . ARG A 1 232 ? 12.961 20.109 1.687 1 90.5 232 ARG A CA 1
ATOM 1798 C C . ARG A 1 232 ? 13.57 18.719 1.823 1 90.5 232 ARG A C 1
ATOM 1800 O O . ARG A 1 232 ? 14.539 18.391 1.138 1 90.5 232 ARG A O 1
ATOM 1807 N N . ALA A 1 233 ? 13 17.969 2.646 1 89.5 233 ALA A N 1
ATOM 1808 C CA . ALA A 1 233 ? 13.594 16.656 2.947 1 89.5 233 ALA A CA 1
ATOM 1809 C C . ALA A 1 233 ? 13.594 15.766 1.716 1 89.5 233 ALA A C 1
ATOM 1811 O O . ALA A 1 233 ? 14.641 15.219 1.338 1 89.5 233 ALA A O 1
ATOM 1812 N N . PRO A 1 234 ? 12.492 15.617 1.01 1 91.62 234 PRO A N 1
ATOM 1813 C CA . PRO A 1 234 ? 12.508 14.781 -0.196 1 91.62 234 PRO A CA 1
ATOM 1814 C C . PRO A 1 234 ? 13.445 15.32 -1.276 1 91.62 234 PRO A C 1
ATOM 1816 O O . PRO A 1 234 ? 14.133 14.547 -1.942 1 91.62 234 PRO A O 1
ATOM 1819 N N . ILE A 1 235 ? 13.453 16.594 -1.367 1 92.19 235 ILE A N 1
ATOM 1820 C CA . ILE A 1 235 ? 14.305 17.188 -2.391 1 92.19 235 ILE A CA 1
ATOM 1821 C C . ILE A 1 235 ? 15.773 16.938 -2.043 1 92.19 235 ILE A C 1
ATOM 1823 O O . ILE A 1 235 ? 16.562 16.562 -2.908 1 92.19 235 ILE A O 1
ATOM 1827 N N . LYS A 1 236 ? 16.109 17.172 -0.843 1 91.56 236 LYS A N 1
ATOM 1828 C CA . LYS A 1 236 ? 17.469 16.953 -0.397 1 91.56 236 LYS A CA 1
ATOM 1829 C C . LYS A 1 236 ? 17.906 15.508 -0.626 1 91.56 236 LYS A C 1
ATOM 1831 O O . LYS A 1 236 ? 19.047 15.25 -1.02 1 91.56 236 LYS A O 1
ATOM 1836 N N . ALA A 1 237 ? 17.047 14.586 -0.342 1 91 237 ALA A N 1
ATOM 1837 C CA . ALA A 1 237 ? 17.359 13.18 -0.551 1 91 237 ALA A CA 1
ATOM 1838 C C . ALA A 1 237 ? 17.703 12.898 -2.014 1 91 237 ALA A C 1
ATOM 1840 O O . ALA A 1 237 ? 18.625 12.148 -2.311 1 91 237 ALA A O 1
ATOM 1841 N N . VAL A 1 238 ? 17 13.492 -2.91 1 91.44 238 VAL A N 1
ATOM 1842 C CA . VAL A 1 238 ? 17.219 13.305 -4.34 1 91.44 238 VAL A CA 1
ATOM 1843 C C . VAL A 1 238 ? 18.562 13.914 -4.738 1 91.44 238 VAL A C 1
ATOM 1845 O O . VAL A 1 238 ? 19.359 13.281 -5.43 1 91.44 238 VAL A O 1
ATOM 1848 N N . LEU A 1 239 ? 18.766 15.125 -4.262 1 89.25 239 LEU A N 1
ATOM 1849 C CA . LEU A 1 239 ? 19.969 15.859 -4.625 1 89.25 239 LEU A CA 1
ATOM 1850 C C . LEU A 1 239 ? 21.219 15.148 -4.098 1 89.25 239 LEU A C 1
ATOM 1852 O O . LEU A 1 239 ? 22.219 15.047 -4.805 1 89.25 239 LEU A O 1
ATOM 1856 N N . GLU A 1 240 ? 21.188 14.688 -2.982 1 87.81 240 GLU A N 1
ATOM 1857 C CA . GLU A 1 240 ? 22.312 13.977 -2.391 1 87.81 240 GLU A CA 1
ATOM 1858 C C . GLU A 1 240 ? 22.562 12.648 -3.1 1 87.81 240 GLU A C 1
ATOM 1860 O O . GLU A 1 240 ? 23.719 12.227 -3.252 1 87.81 240 GLU A O 1
ATOM 1865 N N . HIS A 1 241 ? 21.531 12.008 -3.4 1 85.06 241 HIS A N 1
ATOM 1866 C CA . HIS A 1 241 ? 21.688 10.75 -4.133 1 85.06 241 HIS A CA 1
ATOM 1867 C C . HIS A 1 241 ? 22.375 10.977 -5.477 1 85.06 241 HIS A C 1
ATOM 1869 O O . HIS A 1 241 ? 23.203 10.172 -5.902 1 85.06 241 HIS A O 1
ATOM 1875 N N . GLN A 1 242 ? 22.031 12.008 -6.094 1 81.75 242 GLN A N 1
ATOM 1876 C CA . GLN A 1 242 ? 22.641 12.352 -7.375 1 81.75 242 GLN A CA 1
ATOM 1877 C C . GLN A 1 242 ? 24.125 12.672 -7.215 1 81.75 242 GLN A C 1
ATOM 1879 O O . GLN A 1 242 ? 24.938 12.281 -8.055 1 81.75 242 GLN A O 1
ATOM 1884 N N . SER A 1 243 ? 24.422 13.352 -6.211 1 81 243 SER A N 1
ATOM 1885 C CA . SER A 1 243 ? 25.812 13.734 -5.953 1 81 243 SER A CA 1
ATOM 1886 C C . SER A 1 243 ? 26.672 12.516 -5.66 1 81 243 SER A C 1
ATOM 1888 O O . SER A 1 243 ? 27.844 12.477 -6.031 1 81 243 SER A O 1
ATOM 1890 N N . SER A 1 244 ? 26.109 11.57 -4.961 1 76.25 244 SER A N 1
ATOM 1891 C CA . SER A 1 244 ? 26.844 10.359 -4.625 1 76.25 244 SER A CA 1
ATOM 1892 C C . SER A 1 244 ? 27.172 9.539 -5.871 1 76.25 244 SER A C 1
ATOM 1894 O O . SER A 1 244 ? 28.219 8.891 -5.938 1 76.25 244 SER A O 1
ATOM 1896 N N . ILE A 1 245 ? 26.375 9.594 -6.812 1 68.12 245 ILE A N 1
ATOM 1897 C CA . ILE A 1 245 ? 26.594 8.875 -8.062 1 68.12 245 ILE A CA 1
ATOM 1898 C C . ILE A 1 245 ? 27.719 9.531 -8.844 1 68.12 245 ILE A C 1
ATOM 1900 O O . ILE A 1 245 ? 28.578 8.844 -9.398 1 68.12 245 ILE A O 1
ATOM 1904 N N . PHE A 1 246 ? 27.672 10.805 -8.805 1 67.69 246 PHE A N 1
ATOM 1905 C CA . PHE A 1 246 ? 28.703 11.539 -9.531 1 67.69 246 PHE A CA 1
ATOM 1906 C C . PHE A 1 246 ? 30.062 11.344 -8.867 1 67.69 246 PHE A C 1
ATOM 1908 O O . PHE A 1 246 ? 31.078 11.25 -9.555 1 67.69 246 PHE A O 1
ATOM 1915 N N . SER A 1 247 ? 30.078 11.266 -7.629 1 67 247 SER A N 1
ATOM 1916 C CA . SER A 1 247 ? 31.328 11.062 -6.926 1 67 247 SER A CA 1
ATOM 1917 C C . SER A 1 247 ? 31.859 9.648 -7.137 1 67 247 SER A C 1
ATOM 1919 O O . SER A 1 247 ? 33.062 9.445 -7.254 1 67 247 SER A O 1
ATOM 1921 N N . SER A 1 248 ? 30.984 8.742 -7.121 1 61.88 248 SER A N 1
ATOM 1922 C CA . SER A 1 248 ? 31.391 7.363 -7.344 1 61.88 248 SER A CA 1
ATOM 1923 C C . SER A 1 248 ? 31.891 7.156 -8.773 1 61.88 248 SER A C 1
ATOM 1925 O O . SER A 1 248 ? 32.812 6.371 -9.016 1 61.88 248 SER A O 1
ATOM 1927 N N . ASP A 1 249 ? 31.344 7.824 -9.719 1 52.94 249 ASP A N 1
ATOM 1928 C CA . ASP A 1 249 ? 31.766 7.734 -11.109 1 52.94 249 ASP A CA 1
ATOM 1929 C C . ASP A 1 249 ? 33.094 8.445 -11.328 1 52.94 249 ASP A C 1
ATOM 1931 O O . ASP A 1 249 ? 33.875 8.055 -12.195 1 52.94 249 ASP A O 1
ATOM 1935 N N . ALA A 1 250 ? 33.344 9.5 -10.492 1 53.03 250 ALA A N 1
ATOM 1936 C CA . ALA A 1 250 ? 34.594 10.195 -10.609 1 53.03 250 ALA A CA 1
ATOM 1937 C C . ALA A 1 250 ? 35.75 9.344 -10.055 1 53.03 250 ALA A C 1
ATOM 1939 O O . ALA A 1 250 ? 36.906 9.562 -10.398 1 53.03 250 ALA A O 1
ATOM 1940 N N . GLN A 1 251 ? 35.531 8.578 -9.234 1 43.78 251 GLN A N 1
ATOM 1941 C CA . GLN A 1 251 ? 36.562 7.723 -8.672 1 43.78 251 GLN A CA 1
ATOM 1942 C C . GLN A 1 251 ? 36.75 6.457 -9.508 1 43.78 251 GLN A C 1
ATOM 1944 O O . GLN A 1 251 ? 37.75 5.742 -9.344 1 43.78 251 GLN A O 1
ATOM 1949 N N . LYS A 1 252 ? 35.969 6.352 -10.469 1 37 252 LYS A N 1
ATOM 1950 C CA . LYS A 1 252 ? 36.219 5.25 -11.398 1 37 252 LYS A CA 1
ATOM 1951 C C . LYS A 1 252 ? 36.938 5.738 -12.648 1 37 252 LYS A C 1
ATOM 1953 O O . LYS A 1 252 ? 36.594 6.797 -13.188 1 37 252 LYS A O 1
ATOM 1958 N N . MET B 1 1 ? 5.184 -19.578 10.078 1 80 1 MET B N 1
ATOM 1959 C CA . MET B 1 1 ? 6.324 -19.547 10.992 1 80 1 MET B CA 1
ATOM 1960 C C . MET B 1 1 ? 6.328 -18.25 11.797 1 80 1 MET B C 1
ATOM 1962 O O . MET B 1 1 ? 6.059 -17.172 11.25 1 80 1 MET B O 1
ATOM 1966 N N . ARG B 1 2 ? 6.562 -18.375 13.062 1 83.75 2 ARG B N 1
ATOM 1967 C CA . ARG B 1 2 ? 6.711 -17.234 13.953 1 83.75 2 ARG B CA 1
ATOM 1968 C C . ARG B 1 2 ? 8.016 -17.328 14.734 1 83.75 2 ARG B C 1
ATOM 1970 O O . ARG B 1 2 ? 8.414 -18.406 15.18 1 83.75 2 ARG B O 1
ATOM 1977 N N . MET B 1 3 ? 8.68 -16.156 14.742 1 86.38 3 MET B N 1
ATOM 1978 C CA . MET B 1 3 ? 9.961 -16.109 15.438 1 86.38 3 MET B CA 1
ATOM 1979 C C . MET B 1 3 ? 10.117 -14.797 16.203 1 86.38 3 MET B C 1
ATOM 1981 O O . MET B 1 3 ? 9.844 -13.727 15.656 1 86.38 3 MET B O 1
ATOM 1985 N N . LYS B 1 4 ? 10.438 -14.859 17.453 1 85.75 4 LYS B N 1
ATOM 1986 C CA . LYS B 1 4 ? 10.758 -13.664 18.234 1 85.75 4 LYS B CA 1
ATOM 1987 C C . LYS B 1 4 ? 12.109 -13.086 17.828 1 85.75 4 LYS B C 1
ATOM 1989 O O . LYS B 1 4 ? 13.094 -13.82 17.703 1 85.75 4 LYS B O 1
ATOM 1994 N N . LEU B 1 5 ? 11.93 -11.797 17.516 1 80 5 LEU B N 1
ATOM 1995 C CA . LEU B 1 5 ? 13.156 -11.117 17.125 1 80 5 LEU B CA 1
ATOM 1996 C C . LEU B 1 5 ? 13.578 -10.102 18.172 1 80 5 LEU B C 1
ATOM 1998 O O . LEU B 1 5 ? 12.734 -9.57 18.906 1 80 5 LEU B O 1
ATOM 2002 N N . GLY B 1 6 ? 14.82 -10.023 18.703 1 72.38 6 GLY B N 1
ATOM 2003 C CA . GLY B 1 6 ? 15.266 -8.898 19.5 1 72.38 6 GLY B CA 1
ATOM 2004 C C . GLY B 1 6 ? 15.164 -7.57 18.781 1 72.38 6 GLY B C 1
ATOM 2005 O O . GLY B 1 6 ? 14.133 -7.254 18.203 1 72.38 6 GLY B O 1
ATOM 2006 N N . GLU B 1 7 ? 16.172 -6.766 18.812 1 76.56 7 GLU B N 1
ATOM 2007 C CA . GLU B 1 7 ? 16.25 -5.523 18.047 1 76.56 7 GLU B CA 1
ATOM 2008 C C . GLU B 1 7 ? 16.359 -5.801 16.547 1 76.56 7 GLU B C 1
ATOM 2010 O O . GLU B 1 7 ? 17.172 -6.625 16.125 1 76.56 7 GLU B O 1
ATOM 2015 N N . ILE B 1 8 ? 15.312 -5.324 15.828 1 80.88 8 ILE B N 1
ATOM 2016 C CA . ILE B 1 8 ? 15.25 -5.688 14.414 1 80.88 8 ILE B CA 1
ATOM 2017 C C . ILE B 1 8 ? 15.422 -4.434 13.555 1 80.88 8 ILE B C 1
ATOM 2019 O O . ILE B 1 8 ? 14.766 -3.418 13.797 1 80.88 8 ILE B O 1
ATOM 2023 N N . ASP B 1 9 ? 16.422 -4.469 12.711 1 88.19 9 ASP B N 1
ATOM 2024 C CA . ASP B 1 9 ? 16.453 -3.523 11.594 1 88.19 9 ASP B CA 1
ATOM 2025 C C . ASP B 1 9 ? 15.672 -4.062 10.398 1 88.19 9 ASP B C 1
ATOM 2027 O O . ASP B 1 9 ? 16.234 -4.77 9.555 1 88.19 9 ASP B O 1
ATOM 2031 N N . SER B 1 10 ? 14.414 -3.713 10.328 1 92.44 10 SER B N 1
ATOM 2032 C CA . SER B 1 10 ? 13.508 -4.27 9.328 1 92.44 10 SER B CA 1
ATOM 2033 C C . SER B 1 10 ? 13.93 -3.875 7.914 1 92.44 10 SER B C 1
ATOM 2035 O O . SER B 1 10 ? 13.719 -4.629 6.965 1 92.44 10 SER B O 1
ATOM 2037 N N . LEU B 1 11 ? 14.523 -2.713 7.801 1 92.06 11 LEU B N 1
ATOM 2038 C CA . LEU B 1 11 ? 14.969 -2.293 6.473 1 92.06 11 LEU B CA 1
ATOM 2039 C C . LEU B 1 11 ? 16.141 -3.146 5.992 1 92.06 11 LEU B C 1
ATOM 2041 O O . LEU B 1 11 ? 16.219 -3.475 4.809 1 92.06 11 LEU B O 1
ATOM 2045 N N . GLU B 1 12 ? 16.984 -3.418 6.891 1 91.25 12 GLU B N 1
ATOM 2046 C CA . GLU B 1 12 ? 18.094 -4.305 6.543 1 91.25 12 GLU B CA 1
ATOM 2047 C C . GLU B 1 12 ? 17.594 -5.703 6.188 1 91.25 12 GLU B C 1
ATOM 2049 O O . GLU B 1 12 ? 18.094 -6.328 5.254 1 91.25 12 GLU B O 1
ATOM 2054 N N . LEU B 1 13 ? 16.719 -6.168 7.004 1 92.75 13 LEU B N 1
ATOM 2055 C CA . LEU B 1 13 ? 16.109 -7.453 6.691 1 92.75 13 LEU B CA 1
ATOM 2056 C C . LEU B 1 13 ? 15.508 -7.441 5.289 1 92.75 13 LEU B C 1
ATOM 2058 O O . LEU B 1 13 ? 15.703 -8.383 4.516 1 92.75 13 LEU B O 1
ATOM 2062 N N . TYR B 1 14 ? 14.836 -6.434 5.02 1 95.12 14 TYR B N 1
ATOM 2063 C CA . TYR B 1 14 ? 14.203 -6.328 3.709 1 95.12 14 TYR B CA 1
ATOM 2064 C C . TYR B 1 14 ? 15.25 -6.297 2.602 1 95.12 14 TYR B C 1
ATOM 2066 O O . TYR B 1 14 ? 15.055 -6.891 1.538 1 95.12 14 TYR B O 1
ATOM 2074 N N . ARG B 1 15 ? 16.234 -5.5 2.809 1 93.12 15 ARG B N 1
ATOM 2075 C CA . ARG B 1 15 ? 17.328 -5.449 1.828 1 93.12 15 ARG B CA 1
ATOM 2076 C C . ARG B 1 15 ? 17.828 -6.852 1.502 1 93.12 15 ARG B C 1
ATOM 2078 O O . ARG B 1 15 ? 18.031 -7.184 0.334 1 93.12 15 ARG B O 1
ATOM 2085 N N . ASN B 1 16 ? 18.016 -7.645 2.508 1 92.62 16 ASN B N 1
ATOM 2086 C CA . ASN B 1 16 ? 18.469 -9.023 2.324 1 92.62 16 ASN B CA 1
ATOM 2087 C C . ASN B 1 16 ? 17.438 -9.844 1.545 1 92.62 16 ASN B C 1
ATOM 2089 O O . ASN B 1 16 ? 17.797 -10.594 0.642 1 92.62 16 ASN B O 1
ATOM 2093 N N . LEU B 1 17 ? 16.219 -9.688 1.932 1 94 17 LEU B N 1
ATOM 2094 C CA . LEU B 1 17 ? 15.156 -10.406 1.248 1 94 17 LEU B CA 1
ATOM 2095 C C . LEU B 1 17 ? 15.125 -10.055 -0.236 1 94 17 LEU B C 1
ATOM 2097 O O . LEU B 1 17 ? 15 -10.938 -1.085 1 94 17 LEU B O 1
ATOM 2101 N N . ARG B 1 18 ? 15.25 -8.789 -0.507 1 92.5 18 ARG B N 1
ATOM 2102 C CA . ARG B 1 18 ? 15.195 -8.297 -1.879 1 92.5 18 ARG B CA 1
ATOM 2103 C C . ARG B 1 18 ? 16.375 -8.82 -2.699 1 92.5 18 ARG B C 1
ATOM 2105 O O . ARG B 1 18 ? 16.234 -9.078 -3.896 1 92.5 18 ARG B O 1
ATOM 2112 N N . GLU B 1 19 ? 17.453 -8.875 -2.086 1 90.81 19 GLU B N 1
ATOM 2113 C CA . GLU B 1 19 ? 18.641 -9.383 -2.773 1 90.81 19 GLU B CA 1
ATOM 2114 C C . GLU B 1 19 ? 18.469 -10.859 -3.141 1 90.81 19 GLU B C 1
ATOM 2116 O O . GLU B 1 19 ? 18.875 -11.273 -4.23 1 90.81 19 GLU B O 1
ATOM 2121 N N . ARG B 1 20 ? 17.891 -11.586 -2.35 1 88.38 20 ARG B N 1
ATOM 2122 C CA . ARG B 1 20 ? 17.766 -13.031 -2.531 1 88.38 20 ARG B CA 1
ATOM 2123 C C . ARG B 1 20 ? 16.578 -13.375 -3.422 1 88.38 20 ARG B C 1
ATOM 2125 O O . ARG B 1 20 ? 16.609 -14.367 -4.148 1 88.38 20 ARG B O 1
ATOM 2132 N N . ASN B 1 21 ? 15.602 -12.594 -3.26 1 90.81 21 ASN B N 1
ATOM 2133 C CA . ASN B 1 21 ? 14.367 -12.875 -3.992 1 90.81 21 ASN B CA 1
ATOM 2134 C C . ASN B 1 21 ? 13.773 -11.602 -4.586 1 90.81 21 ASN B C 1
ATOM 2136 O O . ASN B 1 21 ? 12.664 -11.195 -4.215 1 90.81 21 ASN B O 1
ATOM 2140 N N . PRO B 1 22 ? 14.469 -11.094 -5.562 1 92.5 22 PRO B N 1
ATOM 2141 C CA . PRO B 1 22 ? 13.883 -9.922 -6.211 1 92.5 22 PRO B CA 1
ATOM 2142 C C . PRO B 1 22 ? 12.523 -10.211 -6.852 1 92.5 22 PRO B C 1
ATOM 2144 O O . PRO B 1 22 ? 12.32 -11.289 -7.41 1 92.5 22 PRO B O 1
ATOM 2147 N N . ALA B 1 23 ? 11.633 -9.305 -6.711 1 94.88 23 ALA B N 1
ATOM 2148 C CA . ALA B 1 23 ? 10.289 -9.477 -7.258 1 94.88 23 ALA B CA 1
ATOM 2149 C C . ALA B 1 23 ? 9.758 -8.164 -7.824 1 94.88 23 ALA B C 1
ATOM 2151 O O . ALA B 1 23 ? 10.141 -7.086 -7.379 1 94.88 23 ALA B O 1
ATOM 2152 N N . PRO B 1 24 ? 8.883 -8.242 -8.75 1 96.31 24 PRO B N 1
ATOM 2153 C CA . PRO B 1 24 ? 8.422 -7.051 -9.461 1 96.31 24 PRO B CA 1
ATOM 2154 C C . PRO B 1 24 ? 7.441 -6.215 -8.641 1 96.31 24 PRO B C 1
ATOM 2156 O O . PRO B 1 24 ? 7.188 -5.051 -8.977 1 96.31 24 PRO B O 1
ATOM 2159 N N . TYR B 1 25 ? 6.828 -6.719 -7.68 1 96.94 25 TYR B N 1
ATOM 2160 C CA . TYR B 1 25 ? 5.855 -6 -6.863 1 96.94 25 TYR B CA 1
ATOM 2161 C C . TYR B 1 25 ? 6.27 -6.004 -5.398 1 96.94 25 TYR B C 1
ATOM 2163 O O . TYR B 1 25 ? 5.551 -6.527 -4.543 1 96.94 25 TYR B O 1
ATOM 2171 N N . ALA B 1 26 ? 7.379 -5.371 -5.129 1 96.75 26 ALA B N 1
ATOM 2172 C CA . ALA B 1 26 ? 8.047 -5.363 -3.826 1 96.75 26 ALA B CA 1
ATOM 2173 C C . ALA B 1 26 ? 7.617 -4.148 -3.004 1 96.75 26 ALA B C 1
ATOM 2175 O O . ALA B 1 26 ? 7.266 -3.107 -3.559 1 96.75 26 ALA B O 1
ATOM 2176 N N . ALA B 1 27 ? 7.684 -4.359 -1.728 1 97.81 27 ALA B N 1
ATOM 2177 C CA . ALA B 1 27 ? 7.254 -3.283 -0.837 1 97.81 27 ALA B CA 1
ATOM 2178 C C . ALA B 1 27 ? 7.902 -3.418 0.537 1 97.81 27 ALA B C 1
ATOM 2180 O O . ALA B 1 27 ? 8.07 -4.527 1.048 1 97.81 27 ALA B O 1
ATOM 2181 N N . TRP B 1 28 ? 8.25 -2.314 1.102 1 97.81 28 TRP B N 1
ATOM 2182 C CA . TRP B 1 28 ? 8.57 -2.18 2.518 1 97.81 28 TRP B CA 1
ATOM 2183 C C . TRP B 1 28 ? 7.707 -1.108 3.174 1 97.81 28 TRP B C 1
ATOM 2185 O O . TRP B 1 28 ? 7.723 0.052 2.756 1 97.81 28 TRP B O 1
ATOM 2195 N N . LEU B 1 29 ? 6.891 -1.514 4.074 1 97.88 29 LEU B N 1
ATOM 2196 C CA . LEU B 1 29 ? 6.062 -0.598 4.852 1 97.88 29 LEU B CA 1
ATOM 2197 C C . LEU B 1 29 ? 6.512 -0.562 6.309 1 97.88 29 LEU B C 1
ATOM 2199 O O . LEU B 1 29 ? 6.867 -1.598 6.879 1 97.88 29 LEU B O 1
ATOM 2203 N N . ASN B 1 30 ? 6.477 0.645 6.844 1 97.25 30 ASN B N 1
ATOM 2204 C CA . ASN B 1 30 ? 6.848 0.795 8.25 1 97.25 30 ASN B CA 1
ATOM 2205 C C . ASN B 1 30 ? 5.875 1.705 8.992 1 97.25 30 ASN B C 1
ATOM 2207 O O . ASN B 1 30 ? 5.777 2.896 8.688 1 97.25 30 ASN B O 1
ATOM 2211 N N . PHE B 1 31 ? 5.148 1.123 9.867 1 96.25 31 PHE B N 1
ATOM 2212 C CA . PHE B 1 31 ? 4.254 1.816 10.789 1 96.25 31 PHE B CA 1
ATOM 2213 C C . PHE B 1 31 ? 4.84 1.851 12.195 1 96.25 31 PHE B C 1
ATOM 2215 O O . PHE B 1 31 ? 4.488 1.024 13.039 1 96.25 31 PHE B O 1
ATOM 2222 N N . SER B 1 32 ? 5.645 2.84 12.43 1 94.12 32 SER B N 1
ATOM 2223 C CA . SER B 1 32 ? 6.492 2.84 13.617 1 94.12 32 SER B CA 1
ATOM 2224 C C . SER B 1 32 ? 5.66 2.963 14.891 1 94.12 32 SER B C 1
ATOM 2226 O O . SER B 1 32 ? 5.984 2.354 15.906 1 94.12 32 SER B O 1
ATOM 2228 N N . ARG B 1 33 ? 4.578 3.697 14.789 1 92.5 33 ARG B N 1
ATOM 2229 C CA . ARG B 1 33 ? 3.75 3.879 15.977 1 92.5 33 ARG B CA 1
ATOM 2230 C C . ARG B 1 33 ? 3.07 2.574 16.375 1 92.5 33 ARG B C 1
ATOM 2232 O O . ARG B 1 33 ? 2.744 2.369 17.547 1 92.5 33 ARG B O 1
ATOM 2239 N N . GLU B 1 34 ? 2.914 1.711 15.453 1 92.75 34 GLU B N 1
ATOM 2240 C CA . GLU B 1 34 ? 2.273 0.424 15.703 1 92.75 34 GLU B CA 1
ATOM 2241 C C . GLU B 1 34 ? 3.307 -0.691 15.836 1 92.75 34 GLU B C 1
ATOM 2243 O O . GLU B 1 34 ? 2.947 -1.861 15.992 1 92.75 34 GLU B O 1
ATOM 2248 N N . ASN B 1 35 ? 4.559 -0.383 15.812 1 93.94 35 ASN B N 1
ATOM 2249 C CA . ASN B 1 35 ? 5.629 -1.377 15.797 1 93.94 35 ASN B CA 1
ATOM 2250 C C . ASN B 1 35 ? 5.359 -2.475 14.773 1 93.94 35 ASN B C 1
ATOM 2252 O O . ASN B 1 35 ? 5.418 -3.662 15.102 1 93.94 35 ASN B O 1
ATOM 2256 N N . LEU B 1 36 ? 5.02 -2.055 13.633 1 95.19 36 LEU B N 1
ATOM 2257 C CA . LEU B 1 36 ? 4.68 -2.943 12.531 1 95.19 36 LEU B CA 1
ATOM 2258 C C . LEU B 1 36 ? 5.508 -2.615 11.289 1 95.19 36 LEU B C 1
ATOM 2260 O O . LEU B 1 36 ? 5.562 -1.459 10.867 1 95.19 36 LEU B O 1
ATOM 2264 N N . SER B 1 37 ? 6.223 -3.584 10.758 1 96.69 37 SER B N 1
ATOM 2265 C CA . SER B 1 37 ? 6.918 -3.486 9.477 1 96.69 37 SER B CA 1
ATOM 2266 C C . SER B 1 37 ? 6.555 -4.652 8.562 1 96.69 37 SER B C 1
ATOM 2268 O O . SER B 1 37 ? 6.422 -5.789 9.023 1 96.69 37 SER B O 1
ATOM 2270 N N . ILE B 1 38 ? 6.375 -4.367 7.328 1 97.19 38 ILE B N 1
ATOM 2271 C CA . ILE B 1 38 ? 6.035 -5.371 6.324 1 97.19 38 ILE B CA 1
ATOM 2272 C C . ILE B 1 38 ? 7.109 -5.398 5.238 1 97.19 38 ILE B C 1
ATOM 2274 O O . ILE B 1 38 ? 7.395 -4.375 4.613 1 97.19 38 ILE B O 1
ATOM 2278 N N . CYS B 1 39 ? 7.754 -6.523 5.059 1 97 39 CYS B N 1
ATOM 2279 C CA . CYS B 1 39 ? 8.766 -6.766 4.039 1 97 39 CYS B CA 1
ATOM 2280 C C . CYS B 1 39 ? 8.242 -7.711 2.965 1 97 39 CYS B C 1
ATOM 2282 O O . CYS B 1 39 ? 8.266 -8.93 3.145 1 97 39 CYS B O 1
ATOM 2284 N N . CYS B 1 40 ? 7.93 -7.141 1.813 1 96.88 40 CYS B N 1
ATOM 2285 C CA . CYS B 1 40 ? 7.23 -7.922 0.799 1 96.88 40 CYS B CA 1
ATOM 2286 C C . CYS B 1 40 ? 8.055 -8.016 -0.479 1 96.88 40 CYS B C 1
ATOM 2288 O O . CYS B 1 40 ? 8.586 -7.016 -0.958 1 96.88 40 CYS B O 1
ATOM 2290 N N . SER B 1 41 ? 8.195 -9.148 -0.974 1 95.56 41 SER B N 1
ATOM 2291 C CA . SER B 1 41 ? 8.82 -9.422 -2.264 1 95.56 41 SER B CA 1
ATOM 2292 C C . SER B 1 41 ? 7.914 -10.281 -3.146 1 95.56 41 SER B C 1
ATOM 2294 O O . SER B 1 41 ? 8.32 -11.352 -3.598 1 95.56 41 SER B O 1
ATOM 2296 N N . SER B 1 42 ? 6.812 -9.789 -3.482 1 95.44 42 SER B N 1
ATOM 2297 C CA . SER B 1 42 ? 5.785 -10.562 -4.172 1 95.44 42 SER B CA 1
ATOM 2298 C C . SER B 1 42 ? 5.988 -10.523 -5.684 1 95.44 42 SER B C 1
ATOM 2300 O O . SER B 1 42 ? 6.273 -9.469 -6.254 1 95.44 42 SER B O 1
ATOM 2302 N N . PRO B 1 43 ? 5.785 -11.633 -6.363 1 95.38 43 PRO B N 1
ATOM 2303 C CA . PRO B 1 43 ? 5.84 -11.68 -7.824 1 95.38 43 PRO B CA 1
ATOM 2304 C C . PRO B 1 43 ? 4.465 -11.508 -8.469 1 95.38 43 PRO B C 1
ATOM 2306 O O . PRO B 1 43 ? 4.355 -11.484 -9.695 1 95.38 43 PRO B O 1
ATOM 2309 N N . GLU B 1 44 ? 3.447 -11.359 -7.711 1 96.5 44 GLU B N 1
ATOM 2310 C CA . GLU B 1 44 ? 2.102 -11.453 -8.273 1 96.5 44 GLU B CA 1
ATOM 2311 C C . GLU B 1 44 ? 1.384 -10.109 -8.203 1 96.5 44 GLU B C 1
ATOM 2313 O O . GLU B 1 44 ? 1.318 -9.484 -7.137 1 96.5 44 GLU B O 1
ATOM 2318 N N . ARG B 1 45 ? 0.913 -9.68 -9.312 1 97.81 45 ARG B N 1
ATOM 2319 C CA . ARG B 1 45 ? 0.042 -8.50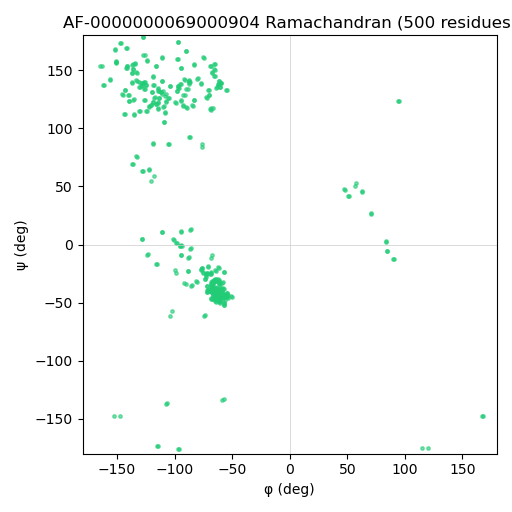8 -9.352 1 97.81 45 ARG B CA 1
ATOM 2320 C C . ARG B 1 45 ? -1.402 -8.891 -9.047 1 97.81 45 ARG B C 1
ATOM 2322 O O . ARG B 1 45 ? -1.988 -9.734 -9.734 1 97.81 45 ARG B O 1
ATOM 2329 N N . PHE B 1 46 ? -1.998 -8.297 -8.094 1 98 46 PHE B N 1
ATOM 2330 C CA . PHE B 1 46 ? -3.42 -8.469 -7.824 1 98 46 PHE B CA 1
ATOM 2331 C C . PHE B 1 46 ? -4.262 -7.73 -8.859 1 98 46 PHE B C 1
ATOM 2333 O O . PHE B 1 46 ? -5.055 -8.344 -9.578 1 98 46 PHE B O 1
ATOM 2340 N N . LEU B 1 47 ? -4.055 -6.438 -8.875 1 98.69 47 LEU B N 1
ATOM 2341 C CA . LEU B 1 47 ? -4.848 -5.621 -9.789 1 98.69 47 LEU B CA 1
ATOM 2342 C C . LEU B 1 47 ? -4.199 -4.258 -10 1 98.69 47 LEU B C 1
ATOM 2344 O O . LEU B 1 47 ? -3.734 -3.631 -9.039 1 98.69 47 LEU B O 1
ATOM 2348 N N . ARG B 1 48 ? -4.188 -3.834 -11.234 1 98.5 48 ARG B N 1
ATOM 2349 C CA . ARG B 1 48 ? -3.67 -2.52 -11.602 1 98.5 48 ARG B CA 1
ATOM 2350 C C . ARG B 1 48 ? -4.66 -1.77 -12.484 1 98.5 48 ARG B C 1
ATOM 2352 O O . ARG B 1 48 ? -5.293 -2.365 -13.359 1 98.5 48 ARG B O 1
ATOM 2359 N N . LEU B 1 49 ? -4.855 -0.542 -12.211 1 98.25 49 LEU B N 1
ATOM 2360 C CA . LEU B 1 49 ? -5.512 0.399 -13.109 1 98.25 49 LEU B CA 1
ATOM 2361 C C . LEU B 1 49 ? -4.547 1.498 -13.547 1 98.25 49 LEU B C 1
ATOM 2363 O O . LEU B 1 49 ? -4.008 2.223 -12.703 1 98.25 49 LEU B O 1
ATOM 2367 N N . ASP B 1 50 ? -4.363 1.583 -14.789 1 94.81 50 ASP B N 1
ATOM 2368 C CA . ASP B 1 50 ? -3.418 2.6 -15.242 1 94.81 50 ASP B CA 1
ATOM 2369 C C . ASP B 1 50 ? -4.145 3.873 -15.664 1 94.81 50 ASP B C 1
ATOM 2371 O O . ASP B 1 50 ? -5.363 3.98 -15.516 1 94.81 50 ASP B O 1
ATOM 2375 N N . ARG B 1 51 ? -3.408 4.785 -16.156 1 89 51 ARG B N 1
ATOM 2376 C CA . ARG B 1 51 ? -3.943 6.109 -16.469 1 89 51 ARG B CA 1
ATOM 2377 C C . ARG B 1 51 ? -4.867 6.051 -17.688 1 89 51 ARG B C 1
ATOM 2379 O O . ARG B 1 51 ? -5.629 6.988 -17.938 1 89 51 ARG B O 1
ATOM 2386 N N . ASN B 1 52 ? -4.738 5.016 -18.438 1 93 52 ASN B N 1
ATOM 2387 C CA . ASN B 1 52 ? -5.566 4.859 -19.625 1 93 52 ASN B CA 1
ATOM 2388 C C . ASN B 1 52 ? -6.812 4.027 -19.344 1 93 52 ASN B C 1
ATOM 2390 O O . ASN B 1 52 ? -7.457 3.521 -20.266 1 93 52 ASN B O 1
ATOM 2394 N N . ALA B 1 53 ? -7.086 3.773 -18.125 1 96.38 53 ALA B N 1
ATOM 2395 C CA . ALA B 1 53 ? -8.281 3.064 -17.656 1 96.38 53 ALA B CA 1
ATOM 2396 C C . ALA B 1 53 ? -8.211 1.584 -18.031 1 96.38 53 ALA B C 1
ATOM 2398 O O . ALA B 1 53 ? -9.234 0.954 -18.281 1 96.38 53 ALA B O 1
ATOM 2399 N N . MET B 1 54 ? -7 1.13 -18.156 1 98.19 54 MET B N 1
ATOM 2400 C CA . MET B 1 54 ? -6.816 -0.3 -18.391 1 98.19 54 MET B CA 1
ATOM 2401 C C . MET B 1 54 ? -6.582 -1.041 -17.078 1 98.19 54 MET B C 1
ATOM 2403 O O . MET B 1 54 ? -5.66 -0.709 -16.328 1 98.19 54 MET B O 1
ATOM 2407 N N . LEU B 1 55 ? -7.445 -2.023 -16.859 1 98.69 55 LEU B N 1
ATOM 2408 C CA . LEU B 1 55 ? -7.281 -2.924 -15.719 1 98.69 55 LEU B CA 1
ATOM 2409 C C . LEU B 1 55 ? -6.453 -4.145 -16.109 1 98.69 55 LEU B C 1
ATOM 2411 O O . LEU B 1 55 ? -6.602 -4.676 -17.219 1 98.69 55 LEU B O 1
ATOM 2415 N N . GLU B 1 56 ? -5.613 -4.562 -15.164 1 98.69 56 GLU B N 1
ATOM 2416 C CA . GLU B 1 56 ? -4.793 -5.742 -15.422 1 98.69 56 GLU B CA 1
ATOM 2417 C C . GLU B 1 56 ? -4.586 -6.562 -14.148 1 98.69 56 GLU B C 1
ATOM 2419 O O . GLU B 1 56 ? -4.289 -6.004 -13.094 1 98.69 56 GLU B O 1
ATOM 2424 N N . ALA B 1 57 ? -4.84 -7.793 -14.219 1 98.62 57 ALA B N 1
ATOM 2425 C CA . ALA B 1 57 ? -4.508 -8.766 -13.18 1 98.62 57 ALA B CA 1
ATOM 2426 C C . ALA B 1 57 ? -3.557 -9.836 -13.711 1 98.62 57 ALA B C 1
ATOM 2428 O O . ALA B 1 57 ? -3.658 -10.242 -14.867 1 98.62 57 ALA B O 1
ATOM 2429 N N . LYS B 1 58 ? -2.615 -10.305 -12.867 1 98.12 58 LYS B N 1
ATOM 2430 C CA . LYS B 1 58 ? -1.654 -11.328 -13.273 1 98.12 58 LYS B CA 1
ATOM 2431 C C . LYS B 1 58 ? -1.556 -12.438 -12.227 1 98.12 58 LYS B C 1
ATOM 2433 O O . LYS B 1 58 ? -0.521 -12.586 -11.57 1 98.12 58 LYS B O 1
ATOM 2438 N N . PRO B 1 59 ? -2.551 -13.266 -12.219 1 97.31 59 PRO B N 1
ATOM 2439 C CA . PRO B 1 59 ? -2.512 -14.359 -11.25 1 97.31 59 PRO B CA 1
ATOM 2440 C C . PRO B 1 59 ? -1.402 -15.367 -11.539 1 97.31 59 PRO B C 1
ATOM 2442 O O . PRO B 1 59 ? -1.063 -15.602 -12.703 1 97.31 59 PRO B O 1
ATOM 2445 N N . ILE B 1 60 ? -0.902 -15.914 -10.453 1 94.94 60 ILE B N 1
ATOM 2446 C CA . ILE B 1 60 ? 0.118 -16.953 -10.539 1 94.94 60 ILE B CA 1
ATOM 2447 C C . ILE B 1 60 ? -0.415 -18.25 -9.938 1 94.94 60 ILE B C 1
ATOM 2449 O O . ILE B 1 60 ? -0.923 -18.266 -8.812 1 94.94 60 ILE B O 1
ATOM 2453 N N . LYS B 1 61 ? -0.349 -19.312 -10.664 1 92.56 61 LYS B N 1
ATOM 2454 C CA . LYS B 1 61 ? -0.619 -20.672 -10.172 1 92.56 61 LYS B CA 1
ATOM 2455 C C . LYS B 1 61 ? 0.426 -21.656 -10.68 1 92.56 61 LYS B C 1
ATOM 2457 O O . LYS B 1 61 ? 0.628 -21.797 -11.883 1 92.56 61 LYS B O 1
ATOM 2462 N N . GLY B 1 62 ? 1.019 -22.312 -9.719 1 92.5 62 GLY B N 1
ATOM 2463 C CA . GLY B 1 62 ? 2.1 -23.219 -10.078 1 92.5 62 GLY B CA 1
ATOM 2464 C C . GLY B 1 62 ? 3.473 -22.578 -9.969 1 92.5 62 GLY B C 1
ATOM 2465 O O . GLY B 1 62 ? 3.74 -21.562 -10.594 1 92.5 62 GLY B O 1
ATOM 2466 N N . THR B 1 63 ? 4.316 -23.172 -9.211 1 93.19 63 THR B N 1
ATOM 2467 C CA . THR B 1 63 ? 5.68 -22.719 -8.969 1 93.19 63 THR B CA 1
ATOM 2468 C C . THR B 1 63 ? 6.633 -23.906 -8.852 1 93.19 63 THR B C 1
ATOM 2470 O O . THR B 1 63 ? 6.285 -24.922 -8.25 1 93.19 63 THR B O 1
ATOM 2473 N N . ILE B 1 64 ? 7.699 -23.844 -9.492 1 94.62 64 ILE B N 1
ATOM 2474 C CA . ILE B 1 64 ? 8.703 -24.891 -9.398 1 94.62 64 ILE B CA 1
ATOM 2475 C C . ILE B 1 64 ? 10.094 -24.281 -9.281 1 94.62 64 ILE B C 1
ATOM 2477 O O . ILE B 1 64 ? 10.32 -23.156 -9.734 1 94.62 64 ILE B O 1
ATOM 2481 N N . ALA B 1 65 ? 10.992 -24.953 -8.648 1 95.12 65 ALA B N 1
ATOM 2482 C CA . ALA B 1 65 ? 12.336 -24.453 -8.398 1 95.12 65 ALA B CA 1
ATOM 2483 C C . ALA B 1 65 ? 13.141 -24.344 -9.695 1 95.12 65 ALA B C 1
ATOM 2485 O O . ALA B 1 65 ? 12.891 -25.094 -10.641 1 95.12 65 ALA B O 1
ATOM 2486 N N . ARG B 1 66 ? 14.117 -23.406 -9.656 1 96 66 ARG B N 1
ATOM 2487 C CA . ARG B 1 66 ? 15.125 -23.375 -10.711 1 96 66 ARG B CA 1
ATOM 2488 C C . ARG B 1 66 ? 15.992 -24.625 -10.68 1 96 66 ARG B C 1
ATOM 2490 O O . ARG B 1 66 ? 16.188 -25.219 -9.617 1 96 66 ARG B O 1
ATOM 2497 N N . GLY B 1 67 ? 16.469 -24.969 -11.875 1 96.5 67 GLY B N 1
ATOM 2498 C CA . GLY B 1 67 ? 17.391 -26.078 -11.945 1 96.5 67 GLY B CA 1
ATOM 2499 C C . GLY B 1 67 ? 18.828 -25.703 -11.633 1 96.5 67 GLY B C 1
ATOM 2500 O O . GLY B 1 67 ? 19.203 -24.531 -11.789 1 96.5 67 GLY B O 1
ATOM 2501 N N . SER B 1 68 ? 19.562 -26.703 -11.188 1 96.44 68 SER B N 1
ATOM 2502 C CA . SER B 1 68 ? 20.969 -26.484 -10.859 1 96.44 68 SER B CA 1
ATOM 2503 C C . SER B 1 68 ? 21.812 -26.375 -12.117 1 96.44 68 SER B C 1
ATOM 2505 O O . SER B 1 68 ? 22.906 -25.797 -12.094 1 96.44 68 SER B O 1
ATOM 2507 N N . THR B 1 69 ? 21.344 -26.969 -13.227 1 97.44 69 THR B N 1
ATOM 2508 C CA . THR B 1 69 ? 21.969 -26.875 -14.539 1 97.44 69 THR B CA 1
ATOM 2509 C C . THR B 1 69 ? 20.984 -26.344 -15.57 1 97.44 69 THR B C 1
ATOM 2511 O O . THR B 1 69 ? 19.781 -26.406 -15.383 1 97.44 69 THR B O 1
ATOM 2514 N N . PRO B 1 70 ? 21.516 -25.828 -16.625 1 97.31 70 PRO B N 1
ATOM 2515 C CA . PRO B 1 70 ? 20.609 -25.328 -17.656 1 97.31 70 PRO B CA 1
ATOM 2516 C C . PRO B 1 70 ? 19.656 -26.406 -18.188 1 97.31 70 PRO B C 1
ATOM 2518 O O . PRO B 1 70 ? 18.484 -26.109 -18.438 1 97.31 70 PRO B O 1
ATOM 2521 N N . LYS B 1 71 ? 20.141 -27.562 -18.312 1 97.81 71 LYS B N 1
ATOM 2522 C CA . LYS B 1 71 ? 19.312 -28.656 -18.797 1 97.81 71 LYS B CA 1
ATOM 2523 C C . LYS B 1 71 ? 18.219 -29 -17.797 1 97.81 71 LYS B C 1
ATOM 2525 O O . LYS B 1 71 ? 17.047 -29.156 -18.172 1 97.81 71 LYS B O 1
ATOM 2530 N N . GLU B 1 72 ? 18.609 -29.078 -16.547 1 97.69 72 GLU B N 1
ATOM 2531 C CA . GLU B 1 72 ? 17.625 -29.344 -15.508 1 97.69 72 GLU B CA 1
ATOM 2532 C C . GLU B 1 72 ? 16.625 -28.203 -15.391 1 97.69 72 GLU B C 1
ATOM 2534 O O . GLU B 1 72 ? 15.43 -28.438 -15.18 1 97.69 72 GLU B O 1
ATOM 2539 N N . ASP B 1 73 ? 17.188 -27.047 -15.531 1 98 73 ASP B N 1
ATOM 2540 C CA . ASP B 1 73 ? 16.328 -25.859 -15.438 1 98 73 ASP B CA 1
ATOM 2541 C C . ASP B 1 73 ? 15.25 -25.875 -16.516 1 98 73 ASP B C 1
ATOM 2543 O O . ASP B 1 73 ? 14.078 -25.609 -16.234 1 98 73 ASP B O 1
ATOM 2547 N N . GLU B 1 74 ? 15.609 -26.203 -17.656 1 97.94 74 GLU B N 1
ATOM 2548 C CA . GLU B 1 74 ? 14.664 -26.281 -18.781 1 97.94 74 GLU B CA 1
ATOM 2549 C C . GLU B 1 74 ? 13.664 -27.406 -18.578 1 97.94 74 GLU B C 1
ATOM 2551 O O . GLU B 1 74 ? 12.484 -27.266 -18.906 1 97.94 74 GLU B O 1
ATOM 2556 N N . PHE B 1 75 ? 14.188 -28.469 -18.078 1 98 75 PHE B N 1
ATOM 2557 C CA . PHE B 1 75 ? 13.312 -29.594 -17.812 1 98 75 PHE B CA 1
ATOM 2558 C C . PHE B 1 75 ? 12.227 -29.219 -16.812 1 98 75 PHE B C 1
ATOM 2560 O O . PHE B 1 75 ? 11.055 -29.516 -17.016 1 98 75 PHE B O 1
ATOM 2567 N N . LEU B 1 76 ? 12.602 -28.609 -15.734 1 97.5 76 LEU B N 1
ATOM 2568 C CA . LEU B 1 76 ? 11.664 -28.203 -14.695 1 97.5 76 LEU B CA 1
ATOM 2569 C C . LEU B 1 76 ? 10.672 -27.172 -15.242 1 97.5 76 LEU B C 1
ATOM 2571 O O . LEU B 1 76 ? 9.477 -27.234 -14.922 1 97.5 76 LEU B O 1
ATOM 2575 N N . LYS B 1 77 ? 11.148 -26.312 -15.992 1 97.94 77 LYS B N 1
ATOM 2576 C CA . LYS B 1 77 ? 10.289 -25.312 -16.641 1 97.94 77 LYS B CA 1
ATOM 2577 C C . LYS B 1 77 ? 9.211 -25.984 -17.484 1 97.94 77 LYS B C 1
ATOM 2579 O O . LYS B 1 77 ? 8.031 -25.625 -17.391 1 97.94 77 LYS B O 1
ATOM 2584 N N . LEU B 1 78 ? 9.609 -26.953 -18.266 1 98 78 LEU B N 1
ATOM 2585 C CA . LEU B 1 78 ? 8.688 -27.703 -19.109 1 98 78 LEU B CA 1
ATOM 2586 C C . LEU B 1 78 ? 7.715 -28.516 -18.266 1 98 78 LEU B C 1
ATOM 2588 O O . LEU B 1 78 ? 6.535 -28.641 -18.609 1 98 78 LEU B O 1
ATOM 2592 N N . GLN B 1 79 ? 8.273 -29.078 -17.234 1 97.44 79 GLN B N 1
ATOM 2593 C CA . GLN B 1 79 ? 7.422 -29.828 -16.328 1 97.44 79 GLN B CA 1
ATOM 2594 C C . GLN B 1 79 ? 6.273 -28.969 -15.805 1 97.44 79 GLN B C 1
ATOM 2596 O O . GLN B 1 79 ? 5.125 -29.406 -15.758 1 97.44 79 GLN B O 1
ATOM 2601 N N . LEU B 1 80 ? 6.59 -27.781 -15.445 1 96.81 80 LEU B N 1
ATOM 2602 C CA . LEU B 1 80 ? 5.562 -26.875 -14.961 1 96.81 80 LEU B CA 1
ATOM 2603 C C . LEU B 1 80 ? 4.602 -26.484 -16.078 1 96.81 80 LEU B C 1
ATOM 2605 O O . LEU B 1 80 ? 3.385 -26.484 -15.891 1 96.81 80 LEU B O 1
ATOM 2609 N N . ALA B 1 81 ? 5.141 -26.234 -17.234 1 97.62 81 ALA B N 1
ATOM 2610 C CA . ALA B 1 81 ? 4.352 -25.766 -18.375 1 97.62 81 ALA B CA 1
ATOM 2611 C C . ALA B 1 81 ? 3.305 -26.812 -18.766 1 97.62 81 ALA B C 1
ATOM 2613 O O . ALA B 1 81 ? 2.209 -26.453 -19.203 1 97.62 81 ALA B O 1
ATOM 2614 N N . TYR B 1 82 ? 3.627 -28.031 -18.531 1 97.06 82 TYR B N 1
ATOM 2615 C CA . TYR B 1 82 ? 2.746 -29.094 -19.016 1 97.06 82 TYR B CA 1
ATOM 2616 C C . TYR B 1 82 ? 2.061 -29.797 -17.844 1 97.06 82 TYR B C 1
ATOM 2618 O O . TYR B 1 82 ? 1.474 -30.875 -18.031 1 97.06 82 TYR B O 1
ATOM 2626 N N . SER B 1 83 ? 2.197 -29.219 -16.688 1 95.19 83 SER B N 1
ATOM 2627 C CA . SER B 1 83 ? 1.512 -29.781 -15.531 1 95.19 83 SER B CA 1
ATOM 2628 C C . SER B 1 83 ? 0.001 -29.609 -15.648 1 95.19 83 SER B C 1
ATOM 2630 O O . SER B 1 83 ? -0.506 -28.484 -15.57 1 95.19 83 SER B O 1
ATOM 2632 N N . GLU B 1 84 ? -0.719 -30.672 -15.734 1 95.12 84 GLU B N 1
ATOM 2633 C CA . GLU B 1 84 ? -2.172 -30.625 -15.867 1 95.12 84 GLU B CA 1
ATOM 2634 C C . GLU B 1 84 ? -2.816 -29.969 -14.648 1 95.12 84 GLU B C 1
ATOM 2636 O O . GLU B 1 84 ? -3.756 -29.188 -14.773 1 95.12 84 GLU B O 1
ATOM 2641 N N . LYS B 1 85 ? -2.303 -30.312 -13.531 1 93.5 85 LYS B N 1
ATOM 2642 C CA . LYS B 1 85 ? -2.826 -29.766 -12.281 1 93.5 85 LYS B CA 1
ATOM 2643 C C . LYS B 1 85 ? -2.67 -28.25 -12.25 1 93.5 85 LYS B C 1
ATOM 2645 O O . LYS B 1 85 ? -3.633 -27.516 -11.992 1 93.5 85 LYS B O 1
ATOM 2650 N N . ASP B 1 86 ? -1.528 -27.781 -12.555 1 93.94 86 ASP B N 1
ATOM 2651 C CA . ASP B 1 86 ? -1.247 -26.359 -12.477 1 93.94 86 ASP B CA 1
ATOM 2652 C C . ASP B 1 86 ? -2.021 -25.578 -13.539 1 93.94 86 ASP B C 1
ATOM 2654 O O . ASP B 1 86 ? -2.51 -24.484 -13.281 1 93.94 86 ASP B O 1
ATOM 2658 N N . GLN B 1 87 ? -2.111 -26.203 -14.672 1 96.56 87 GLN B N 1
ATOM 2659 C CA . GLN B 1 87 ? -2.881 -25.562 -15.742 1 96.56 87 GLN B CA 1
ATOM 2660 C C . GLN B 1 87 ? -4.355 -25.453 -15.359 1 96.56 87 GLN B C 1
ATOM 2662 O O . GLN B 1 87 ? -4.98 -24.422 -15.594 1 96.56 87 GLN B O 1
ATOM 2667 N N . ALA B 1 88 ? -4.852 -26.5 -14.82 1 95 88 ALA B N 1
ATOM 2668 C CA . ALA B 1 88 ? -6.25 -26.5 -14.414 1 95 88 ALA B CA 1
ATOM 2669 C C . ALA B 1 88 ? -6.508 -25.438 -13.344 1 95 88 ALA B C 1
ATOM 2671 O O . ALA B 1 88 ? -7.508 -24.719 -13.406 1 95 88 ALA B O 1
ATOM 2672 N N . GLU B 1 89 ? -5.633 -25.328 -12.398 1 93.88 89 GLU B N 1
ATOM 2673 C CA . GLU B 1 89 ? -5.754 -24.328 -11.336 1 93.88 89 GLU B CA 1
ATOM 2674 C C . GLU B 1 89 ? -5.672 -22.922 -11.898 1 93.88 89 GLU B C 1
ATOM 2676 O O . GLU B 1 89 ? -6.441 -22.047 -11.508 1 93.88 89 GLU B O 1
ATOM 2681 N N . ASN B 1 90 ? -4.715 -22.719 -12.742 1 95.62 90 ASN B N 1
ATOM 2682 C CA . AS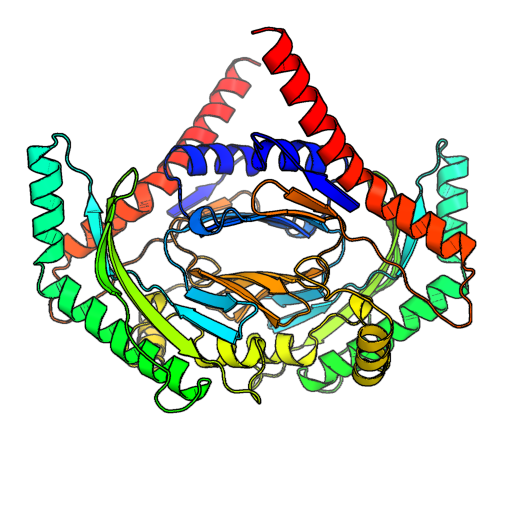N B 1 90 ? -4.547 -21.406 -13.352 1 95.62 90 ASN B CA 1
ATOM 2683 C C . ASN B 1 90 ? -5.785 -20.984 -14.141 1 95.62 90 ASN B C 1
ATOM 2685 O O . ASN B 1 90 ? -6.277 -19.875 -14 1 95.62 90 ASN B O 1
ATOM 2689 N N . LEU B 1 91 ? -6.266 -21.953 -14.914 1 95.88 91 LEU B N 1
ATOM 2690 C CA . LEU B 1 91 ? -7.449 -21.672 -15.727 1 95.88 91 LEU B CA 1
ATOM 2691 C C . LEU B 1 91 ? -8.633 -21.297 -14.844 1 95.88 91 LEU B C 1
ATOM 2693 O O . LEU B 1 91 ? -9.406 -20.391 -15.18 1 95.88 91 LEU B O 1
ATOM 2697 N N . MET B 1 92 ? -8.781 -21.953 -13.758 1 95.12 92 MET B N 1
ATOM 2698 C CA . MET B 1 92 ? -9.875 -21.672 -12.828 1 95.12 92 MET B CA 1
ATOM 2699 C C . MET B 1 92 ? -9.797 -20.25 -12.32 1 95.12 92 MET B C 1
ATOM 2701 O O . MET B 1 92 ? -10.82 -19.547 -12.25 1 95.12 92 MET B O 1
ATOM 2705 N N . ILE B 1 93 ? -8.648 -19.812 -11.977 1 95.56 93 ILE B N 1
ATOM 2706 C CA . ILE B 1 93 ? -8.469 -18.469 -11.445 1 95.56 93 ILE B CA 1
ATOM 2707 C C . ILE B 1 93 ? -8.664 -17.438 -12.555 1 95.56 93 ILE B C 1
ATOM 2709 O O . ILE B 1 93 ? -9.203 -16.344 -12.32 1 95.56 93 ILE B O 1
ATOM 2713 N N . VAL B 1 94 ? -8.172 -17.766 -13.75 1 97.62 94 VAL B N 1
ATOM 2714 C CA . VAL B 1 94 ? -8.391 -16.891 -14.898 1 97.62 94 VAL B CA 1
ATOM 2715 C C . VAL B 1 94 ? -9.891 -16.672 -15.102 1 97.62 94 VAL B C 1
ATOM 2717 O O . VAL B 1 94 ? -10.336 -15.547 -15.289 1 97.62 94 VAL B O 1
ATOM 2720 N N . ASP B 1 95 ? -10.68 -17.75 -15.023 1 97.25 95 ASP B N 1
ATOM 2721 C CA . ASP B 1 95 ? -12.125 -17.641 -15.203 1 97.25 95 ASP B CA 1
ATOM 2722 C C . ASP B 1 95 ? -12.75 -16.781 -14.109 1 97.25 95 ASP B C 1
ATOM 2724 O O . ASP B 1 95 ? -13.641 -15.969 -14.383 1 97.25 95 ASP B O 1
ATOM 2728 N N . LEU B 1 96 ? -12.289 -17.031 -13.008 1 96.62 96 LEU B N 1
ATOM 2729 C CA . LEU B 1 96 ? -12.773 -16.234 -11.883 1 96.62 96 LEU B CA 1
ATOM 2730 C C . LEU B 1 96 ? -12.484 -14.75 -12.109 1 96.62 96 LEU B C 1
ATOM 2732 O O . LEU B 1 96 ? -13.367 -13.906 -11.922 1 96.62 96 LEU B O 1
ATOM 2736 N N . LEU B 1 97 ? -11.297 -14.391 -12.523 1 97.44 97 LEU B N 1
ATOM 2737 C CA . LEU B 1 97 ? -10.883 -13 -12.68 1 97.44 97 LEU B CA 1
ATOM 2738 C C . LEU B 1 97 ? -11.57 -12.359 -13.883 1 97.44 97 LEU B C 1
ATOM 2740 O O . LEU B 1 97 ? -11.875 -11.164 -13.867 1 97.44 97 LEU B O 1
ATOM 2744 N N . ARG B 1 98 ? -11.75 -13.133 -14.891 1 98 98 ARG B N 1
ATOM 2745 C CA . ARG B 1 98 ? -12.539 -12.617 -16 1 98 98 ARG B CA 1
ATOM 2746 C C . ARG B 1 98 ? -13.922 -12.172 -15.531 1 98 98 ARG B C 1
ATOM 2748 O O . ARG B 1 98 ? -14.422 -11.125 -15.953 1 98 98 ARG B O 1
ATOM 2755 N N . ASN B 1 99 ? -14.492 -12.977 -14.719 1 96.94 99 ASN B N 1
ATOM 2756 C CA . ASN B 1 99 ? -15.805 -12.641 -14.164 1 96.94 99 ASN B CA 1
ATOM 2757 C C . ASN B 1 99 ? -15.727 -11.406 -13.273 1 96.94 99 ASN B C 1
ATOM 2759 O O . ASN B 1 99 ? -16.562 -10.508 -13.383 1 96.94 99 ASN B O 1
ATOM 2763 N N . ASP B 1 100 ? -14.789 -11.352 -12.406 1 97.19 100 ASP B N 1
ATOM 2764 C CA . ASP B 1 100 ? -14.617 -10.211 -11.516 1 97.19 100 ASP B CA 1
ATOM 2765 C C . ASP B 1 100 ? -14.453 -8.914 -12.312 1 97.19 100 ASP B C 1
ATOM 2767 O O . ASP B 1 100 ? -15.117 -7.914 -12.023 1 97.19 100 ASP B O 1
ATOM 2771 N N . LEU B 1 101 ? -13.539 -8.938 -13.289 1 98.12 101 LEU B N 1
ATOM 2772 C CA . LEU B 1 101 ? -13.281 -7.746 -14.094 1 98.12 101 LEU B CA 1
ATOM 2773 C C . LEU B 1 101 ? -14.484 -7.398 -14.961 1 98.12 101 LEU B C 1
ATOM 2775 O O . LEU B 1 101 ? -14.727 -6.227 -15.25 1 98.12 101 LEU B O 1
ATOM 2779 N N . GLY B 1 102 ? -15.195 -8.43 -15.352 1 98.12 102 GLY B N 1
ATOM 2780 C CA . GLY B 1 102 ? -16.391 -8.219 -16.156 1 98.12 102 GLY B CA 1
ATOM 2781 C C . GLY B 1 102 ? -17.406 -7.312 -15.492 1 98.12 102 GLY B C 1
ATOM 2782 O O . GLY B 1 102 ? -18.188 -6.652 -16.172 1 98.12 102 GLY B O 1
ATOM 2783 N N . ARG B 1 103 ? -17.375 -7.223 -14.242 1 97.5 103 ARG B N 1
ATOM 2784 C CA . ARG B 1 103 ? -18.328 -6.426 -13.477 1 97.5 103 ARG B CA 1
ATOM 2785 C C . ARG B 1 103 ? -18 -4.941 -13.555 1 97.5 103 ARG B C 1
ATOM 2787 O O . ARG B 1 103 ? -18.859 -4.09 -13.312 1 97.5 103 ARG B O 1
ATOM 2794 N N . VAL B 1 104 ? -16.75 -4.633 -13.883 1 98.5 104 VAL B N 1
ATOM 2795 C CA . VAL B 1 104 ? -16.328 -3.236 -13.789 1 98.5 104 VAL B CA 1
ATOM 2796 C C . VAL B 1 104 ? -15.695 -2.797 -15.102 1 98.5 104 VAL B C 1
ATOM 2798 O O . VAL B 1 104 ? -15.156 -1.692 -15.203 1 98.5 104 VAL B O 1
ATOM 2801 N N . CYS B 1 105 ? -15.719 -3.643 -16.062 1 98.75 105 CYS B N 1
ATOM 2802 C CA . CYS B 1 105 ? -15.133 -3.32 -17.359 1 98.75 105 CYS B CA 1
ATOM 2803 C C . CYS B 1 105 ? -16.219 -3.164 -18.422 1 98.75 105 CYS B C 1
ATOM 2805 O O . CYS B 1 105 ? -17.344 -3.639 -18.25 1 98.75 105 CYS B O 1
ATOM 2807 N N . GLU B 1 106 ? -15.82 -2.525 -19.453 1 98.62 106 GLU B N 1
ATOM 2808 C CA . GLU B 1 106 ? -16.703 -2.428 -20.609 1 98.62 106 GLU B CA 1
ATOM 2809 C C . GLU B 1 106 ? -17 -3.805 -21.203 1 98.62 106 GLU B C 1
ATOM 2811 O O . GLU B 1 106 ? -16.094 -4.637 -21.328 1 98.62 106 GLU B O 1
ATOM 2816 N N . PRO B 1 107 ? -18.281 -4.004 -21.562 1 97.31 107 PRO B N 1
ATOM 2817 C CA . PRO B 1 107 ? -18.625 -5.301 -22.141 1 97.31 107 PRO B CA 1
ATOM 2818 C C . PRO B 1 107 ? -17.766 -5.648 -23.359 1 97.31 107 PRO B C 1
ATOM 2820 O O . PRO B 1 107 ? -17.562 -4.805 -24.234 1 97.31 107 PRO B O 1
ATOM 2823 N N . GLY B 1 108 ? -17.266 -6.805 -23.422 1 97.56 108 GLY B N 1
ATOM 2824 C CA . GLY B 1 108 ? -16.484 -7.285 -24.547 1 97.56 108 GLY B CA 1
ATOM 2825 C C . GLY B 1 108 ? -15.023 -6.898 -24.469 1 97.56 108 GLY B C 1
ATOM 2826 O O . GLY B 1 108 ? -14.211 -7.324 -25.297 1 97.56 108 GLY B O 1
ATOM 2827 N N . SER B 1 109 ? -14.625 -6.09 -23.469 1 98.5 109 SER B N 1
ATOM 2828 C CA . SER B 1 109 ? -13.258 -5.586 -23.406 1 98.5 109 SER B CA 1
ATOM 2829 C C . SER B 1 109 ? -12.352 -6.547 -22.656 1 98.5 109 SER B C 1
ATOM 2831 O O . SER B 1 109 ? -11.125 -6.512 -22.812 1 98.5 109 SER B O 1
ATOM 2833 N N . VAL B 1 110 ? -12.906 -7.355 -21.828 1 98.75 110 VAL B N 1
ATOM 2834 C CA . VAL B 1 110 ? -12.102 -8.266 -21 1 98.75 110 VAL B CA 1
ATOM 2835 C C . VAL B 1 110 ? -11.492 -9.344 -21.891 1 98.75 110 VAL B C 1
ATOM 2837 O O . VAL B 1 110 ? -12.195 -9.984 -22.688 1 98.75 110 VAL B O 1
ATOM 2840 N N . HIS B 1 111 ? -10.211 -9.516 -21.766 1 98.69 111 HIS B N 1
ATOM 2841 C CA . HIS B 1 111 ? -9.5 -10.523 -22.547 1 98.69 111 HIS B CA 1
ATOM 2842 C C . HIS B 1 111 ? -8.266 -11.023 -21.812 1 98.69 111 HIS B C 1
ATOM 2844 O O . HIS B 1 111 ? -7.902 -10.492 -20.75 1 98.69 111 HIS B O 1
ATOM 2850 N N . VAL B 1 112 ? -7.715 -12.094 -22.312 1 98.69 112 VAL B N 1
ATOM 2851 C CA . VAL B 1 112 ? -6.562 -12.75 -21.719 1 98.69 112 VAL B CA 1
ATOM 2852 C C . VAL B 1 112 ? -5.391 -12.742 -22.688 1 98.69 112 VAL B C 1
ATOM 2854 O O . VAL B 1 112 ? -5.117 -13.75 -23.344 1 98.69 112 VAL B O 1
ATOM 2857 N N . PRO B 1 113 ? -4.605 -11.664 -22.688 1 98.44 113 PRO B N 1
ATOM 2858 C CA . PRO B 1 113 ? -3.516 -11.562 -23.672 1 98.44 113 PRO B CA 1
ATOM 2859 C C . PRO B 1 113 ? -2.439 -12.625 -23.453 1 98.44 113 PRO B C 1
ATOM 2861 O O . PRO B 1 113 ? -1.737 -12.992 -24.406 1 98.44 113 PRO B O 1
ATOM 2864 N N . HIS B 1 114 ? -2.188 -13.078 -22.234 1 98.06 114 HIS B N 1
ATOM 2865 C CA . HIS B 1 114 ? -1.237 -14.133 -21.906 1 98.06 114 HIS B CA 1
ATOM 2866 C C . HIS B 1 114 ? -1.872 -15.18 -21 1 98.06 114 HIS B C 1
ATOM 2868 O O . HIS B 1 114 ? -2.279 -14.867 -19.875 1 98.06 114 HIS B O 1
ATOM 2874 N N . LEU B 1 115 ? -1.979 -16.375 -21.547 1 98.38 115 LEU B N 1
ATOM 2875 C CA . LEU B 1 115 ? -2.541 -17.484 -20.781 1 98.38 115 LEU B CA 1
ATOM 2876 C C . LEU B 1 115 ? -1.457 -18.484 -20.406 1 98.38 115 LEU B C 1
ATOM 2878 O O . LEU B 1 115 ? -0.787 -19.031 -21.281 1 98.38 115 LEU B O 1
ATOM 2882 N N . MET B 1 116 ? -1.163 -18.609 -19.141 1 98.19 116 MET B N 1
ATOM 2883 C CA . MET B 1 116 ? -0.324 -19.672 -18.578 1 98.19 116 MET B CA 1
ATOM 2884 C C . MET B 1 116 ? 1.095 -19.594 -19.125 1 98.19 116 MET B C 1
ATOM 2886 O O . MET B 1 116 ? 1.659 -20.609 -19.547 1 98.19 116 MET B O 1
ATOM 2890 N N . GLU B 1 117 ? 1.55 -18.422 -19.125 1 98.06 117 GLU B N 1
ATOM 2891 C CA . GLU B 1 117 ? 2.947 -18.219 -19.5 1 98.06 117 GLU B CA 1
ATOM 2892 C C . GLU B 1 117 ? 3.879 -18.531 -18.344 1 98.06 117 GLU B C 1
ATOM 2894 O O . GLU B 1 117 ? 3.566 -18.219 -17.188 1 98.06 117 GLU B O 1
ATOM 2899 N N . ILE B 1 118 ? 5.074 -19.141 -18.672 1 98.19 118 ILE B N 1
ATOM 2900 C CA . ILE B 1 118 ? 6.062 -19.406 -17.625 1 98.19 118 ILE B CA 1
ATOM 2901 C C . ILE B 1 118 ? 7 -18.203 -17.5 1 98.19 118 ILE B C 1
ATOM 2903 O O . ILE B 1 118 ? 7.613 -17.781 -18.469 1 98.19 118 ILE B O 1
ATOM 2907 N N . GLU B 1 119 ? 6.969 -17.641 -16.344 1 96.56 119 GLU B N 1
ATOM 2908 C CA . GLU B 1 119 ? 7.945 -16.609 -16 1 96.56 119 GLU B CA 1
ATOM 2909 C C . GLU B 1 119 ? 9.016 -17.141 -15.062 1 96.56 119 GLU B C 1
ATOM 2911 O O . GLU B 1 119 ? 8.719 -17.922 -14.156 1 96.56 119 GLU B O 1
ATOM 2916 N N . SER B 1 120 ? 10.289 -16.766 -15.367 1 95.69 120 SER B N 1
ATOM 2917 C CA . SER B 1 120 ? 11.422 -17.234 -14.57 1 95.69 120 SER B CA 1
ATOM 2918 C C . SER B 1 120 ? 12 -16.125 -13.727 1 95.69 120 SER B C 1
ATOM 2920 O O . SER B 1 120 ? 12.281 -15.031 -14.227 1 95.69 120 SER B O 1
ATOM 2922 N N . TYR B 1 121 ? 12.117 -16.406 -12.477 1 91.38 121 TYR B N 1
ATOM 2923 C CA . TYR B 1 121 ? 12.766 -15.516 -11.523 1 91.38 121 TYR B CA 1
ATOM 2924 C C . TYR B 1 121 ? 14.047 -16.141 -10.969 1 91.38 121 TYR B C 1
ATOM 2926 O O . TYR B 1 121 ? 14.523 -17.141 -11.484 1 91.38 121 TYR B O 1
ATOM 2934 N N . ALA B 1 122 ? 14.633 -15.477 -10 1 88.38 122 ALA B N 1
ATOM 2935 C CA . ALA B 1 122 ? 15.938 -15.891 -9.492 1 88.38 122 ALA B CA 1
ATOM 2936 C C . ALA B 1 122 ? 15.875 -17.297 -8.898 1 88.38 122 ALA B C 1
ATOM 2938 O O . ALA B 1 122 ? 16.812 -18.094 -9.062 1 88.38 122 ALA B O 1
ATOM 2939 N N . THR B 1 123 ? 14.688 -17.656 -8.281 1 89.19 123 THR B N 1
ATOM 2940 C CA . THR B 1 123 ? 14.688 -18.891 -7.504 1 89.19 123 THR B CA 1
ATOM 2941 C C . THR B 1 123 ? 13.602 -19.844 -8 1 89.19 123 THR B C 1
ATOM 2943 O O . THR B 1 123 ? 13.602 -21.016 -7.652 1 89.19 123 THR B O 1
ATOM 2946 N N . VAL B 1 124 ? 12.75 -19.344 -8.891 1 94.19 124 VAL B N 1
ATOM 2947 C CA . VAL B 1 124 ? 11.633 -20.203 -9.242 1 94.19 124 VAL B CA 1
ATOM 2948 C C . VAL B 1 124 ? 11.18 -19.906 -10.672 1 94.19 124 VAL B C 1
ATOM 2950 O O . VAL B 1 124 ? 11.5 -18.859 -11.227 1 94.19 124 VAL B O 1
ATOM 2953 N N . HIS B 1 125 ? 10.516 -20.891 -11.266 1 96.81 125 HIS B N 1
ATOM 2954 C CA . HIS B 1 125 ? 9.594 -20.703 -12.383 1 96.81 125 HIS B CA 1
ATOM 2955 C C . HIS B 1 125 ? 8.148 -20.641 -11.906 1 96.81 125 HIS B C 1
ATOM 2957 O O . HIS B 1 125 ? 7.758 -21.375 -11.008 1 96.81 125 HIS B O 1
ATOM 2963 N N . THR B 1 126 ? 7.426 -19.703 -12.469 1 96 126 THR B N 1
ATOM 2964 C CA . THR B 1 126 ? 6.016 -19.641 -12.102 1 96 126 THR B CA 1
ATOM 2965 C C . THR B 1 126 ? 5.137 -19.5 -13.336 1 96 126 THR B C 1
ATOM 2967 O O . THR B 1 126 ? 5.586 -19 -14.375 1 96 126 THR B O 1
ATOM 2970 N N . MET B 1 127 ? 3.955 -20.047 -13.281 1 97.38 127 MET B N 1
ATOM 2971 C CA . MET B 1 127 ? 2.979 -19.969 -14.359 1 97.38 127 MET B CA 1
ATOM 2972 C C . MET B 1 127 ? 2.039 -18.781 -14.156 1 97.38 127 MET B C 1
ATOM 2974 O O . MET B 1 127 ? 1.331 -18.703 -13.156 1 97.38 127 MET B O 1
ATOM 2978 N N . VAL B 1 128 ? 2.07 -17.875 -15.141 1 98.06 128 VAL B N 1
ATOM 2979 C CA . VAL B 1 128 ? 1.39 -16.594 -14.992 1 98.06 128 VAL B CA 1
ATOM 2980 C C . VAL B 1 128 ? 0.417 -16.391 -16.156 1 98.06 128 VAL B C 1
ATOM 2982 O O . VAL B 1 128 ? 0.732 -16.719 -17.297 1 98.06 128 VAL B O 1
ATOM 2985 N N . SER B 1 129 ? -0.761 -15.906 -15.852 1 98.56 129 SER B N 1
ATOM 2986 C CA . SER B 1 129 ? -1.692 -15.422 -16.859 1 98.56 129 SER B CA 1
ATOM 2987 C C . SER B 1 129 ? -1.952 -13.93 -16.703 1 98.56 129 SER B C 1
ATOM 2989 O O . SER B 1 129 ? -1.746 -13.367 -15.617 1 98.56 129 SER B O 1
ATOM 2991 N N . THR B 1 130 ? -2.295 -13.328 -17.766 1 98.62 130 THR B N 1
ATOM 2992 C CA . THR B 1 130 ? -2.627 -11.906 -17.75 1 98.62 130 THR B CA 1
ATOM 2993 C C . THR B 1 130 ? -4.07 -11.68 -18.188 1 98.62 130 THR B C 1
ATOM 2995 O O . THR B 1 130 ? -4.484 -12.18 -19.25 1 98.62 130 THR B O 1
ATOM 2998 N N . ILE B 1 131 ? -4.863 -11.055 -17.375 1 98.75 131 ILE B N 1
ATOM 2999 C CA . ILE B 1 131 ? -6.23 -10.68 -17.719 1 98.75 131 ILE B CA 1
ATOM 3000 C C . ILE B 1 131 ? -6.348 -9.156 -17.766 1 98.75 131 ILE B C 1
ATOM 3002 O O . ILE B 1 131 ? -5.914 -8.469 -16.844 1 98.75 131 ILE B O 1
ATOM 3006 N N . ARG B 1 132 ? -6.969 -8.664 -18.797 1 98.75 132 ARG B N 1
ATOM 3007 C CA . ARG B 1 132 ? -7.102 -7.219 -18.969 1 98.75 132 ARG B CA 1
ATOM 3008 C C . ARG B 1 132 ? -8.531 -6.844 -19.359 1 98.75 132 ARG B C 1
ATOM 3010 O O . ARG B 1 132 ? -9.281 -7.684 -19.844 1 98.75 132 ARG B O 1
ATOM 3017 N N . GLY B 1 133 ? -8.875 -5.66 -19.062 1 98.81 133 GLY B N 1
ATOM 3018 C CA . GLY B 1 133 ? -10.133 -5.066 -19.5 1 98.81 133 GLY B CA 1
ATOM 3019 C C . GLY B 1 133 ? -10.156 -3.557 -19.375 1 98.81 133 GLY B C 1
ATOM 3020 O O . GLY B 1 133 ? -9.469 -2.99 -18.516 1 98.81 133 GLY B O 1
ATOM 3021 N N . LYS B 1 134 ? -10.938 -2.994 -20.172 1 98.81 134 LYS B N 1
ATOM 3022 C CA . LYS B 1 134 ? -11.117 -1.549 -20.094 1 98.81 134 LYS B CA 1
ATOM 3023 C C . LYS B 1 134 ? -12.164 -1.184 -19.047 1 98.81 134 LYS B C 1
ATOM 3025 O O . LYS B 1 134 ? -13.32 -1.599 -19.141 1 98.81 134 LYS B O 1
ATOM 3030 N N . LYS B 1 135 ? -11.711 -0.437 -18.109 1 98.56 135 LYS B N 1
ATOM 3031 C CA . LYS B 1 135 ? -12.602 -0.023 -17.031 1 98.56 135 LYS B CA 1
ATOM 3032 C C . LYS B 1 135 ? -13.781 0.774 -17.578 1 98.56 135 LYS B C 1
ATOM 3034 O O . LYS B 1 135 ? -13.617 1.614 -18.469 1 98.56 135 LYS B O 1
ATOM 3039 N N . ARG B 1 136 ? -14.953 0.521 -17.047 1 98.19 136 ARG B N 1
ATOM 3040 C CA . ARG B 1 136 ? -16.125 1.33 -17.375 1 98.19 136 ARG B CA 1
ATOM 3041 C C . ARG B 1 136 ? -15.961 2.762 -16.891 1 98.19 136 ARG B C 1
ATOM 3043 O O . ARG B 1 136 ? -15.383 2.994 -15.82 1 98.19 136 ARG B O 1
ATOM 3050 N N . SER B 1 137 ? -16.656 3.648 -17.531 1 96 137 SER B N 1
ATOM 3051 C CA . SER B 1 137 ? -16.531 5.062 -17.203 1 96 137 SER B CA 1
ATOM 3052 C C . SER B 1 137 ? -17.203 5.383 -15.859 1 96 137 SER B C 1
ATOM 3054 O O . SER B 1 137 ? -16.812 6.34 -15.188 1 96 137 SER B O 1
ATOM 3056 N N . ASP B 1 138 ? -18.125 4.641 -15.469 1 96.25 138 ASP B N 1
ATOM 3057 C CA . ASP B 1 138 ? -18.891 4.945 -14.266 1 96.25 138 ASP B CA 1
ATOM 3058 C C . ASP B 1 138 ? -18.328 4.211 -13.047 1 96.25 138 ASP B C 1
ATOM 3060 O O . ASP B 1 138 ? -18.875 4.301 -11.945 1 96.25 138 ASP B O 1
ATOM 3064 N N . ALA B 1 139 ? -17.312 3.449 -13.258 1 96.81 139 ALA B N 1
ATOM 3065 C CA . ALA B 1 139 ? -16.656 2.75 -12.148 1 96.81 139 ALA B CA 1
ATOM 3066 C C . ALA B 1 139 ? -15.469 3.543 -11.617 1 96.81 139 ALA B C 1
ATOM 3068 O O . ALA B 1 139 ? -14.711 4.129 -12.398 1 96.81 139 ALA B O 1
ATOM 3069 N N . SER B 1 140 ? -15.328 3.588 -10.297 1 95.62 140 SER B N 1
ATOM 3070 C CA . SER B 1 140 ? -14.156 4.211 -9.688 1 95.62 140 SER B CA 1
ATOM 3071 C C . SER B 1 140 ? -13.039 3.193 -9.477 1 95.62 140 SER B C 1
ATOM 3073 O O . SER B 1 140 ? -13.258 1.988 -9.609 1 95.62 140 SER B O 1
ATOM 3075 N N . ALA B 1 141 ? -11.875 3.717 -9.203 1 96.62 141 ALA B N 1
ATOM 3076 C CA . ALA B 1 141 ? -10.758 2.852 -8.852 1 96.62 141 ALA B CA 1
ATOM 3077 C C . ALA B 1 141 ? -11.117 1.93 -7.688 1 96.62 141 ALA B C 1
ATOM 3079 O O . ALA B 1 141 ? -10.789 0.74 -7.711 1 96.62 141 ALA B O 1
ATOM 3080 N N . ILE B 1 142 ? -11.797 2.467 -6.699 1 97.19 142 ILE B N 1
ATOM 3081 C CA . ILE B 1 142 ? -12.156 1.703 -5.508 1 97.19 142 ILE B CA 1
ATOM 3082 C C . ILE B 1 142 ? -13.188 0.641 -5.867 1 97.19 142 ILE B C 1
ATOM 3084 O O . ILE B 1 142 ? -13.164 -0.468 -5.328 1 97.19 142 ILE B O 1
ATOM 3088 N N . ASP B 1 143 ? -14.062 0.914 -6.789 1 97.5 143 ASP B N 1
ATOM 3089 C CA . ASP B 1 143 ? -15.031 -0.072 -7.273 1 97.5 143 ASP B CA 1
ATOM 3090 C C . ASP B 1 143 ? -14.32 -1.271 -7.898 1 97.5 143 ASP B C 1
ATOM 3092 O O . ASP B 1 143 ? -14.766 -2.41 -7.754 1 97.5 143 ASP B O 1
ATOM 3096 N N . CYS B 1 144 ? -13.289 -0.958 -8.625 1 98.44 144 CYS B N 1
ATOM 3097 C CA . CYS B 1 144 ? -12.531 -2.027 -9.266 1 98.44 144 CYS B CA 1
ATOM 3098 C C . CYS B 1 144 ? -11.945 -2.98 -8.227 1 98.44 144 CYS B C 1
ATOM 3100 O O . CYS B 1 144 ? -12.039 -4.199 -8.383 1 98.44 144 CYS B O 1
ATOM 3102 N N . VAL B 1 145 ? -11.367 -2.42 -7.172 1 98 145 VAL B N 1
ATOM 3103 C CA . VAL B 1 145 ? -10.781 -3.244 -6.121 1 98 145 VAL B CA 1
ATOM 3104 C C . VAL B 1 145 ? -11.883 -4.008 -5.391 1 98 145 VAL B C 1
ATOM 3106 O O . VAL B 1 145 ? -11.727 -5.195 -5.094 1 98 145 VAL B O 1
ATOM 3109 N N . ARG B 1 146 ? -13 -3.395 -5.164 1 96.5 146 ARG B N 1
ATOM 3110 C CA . ARG B 1 146 ? -14.133 -4.031 -4.504 1 96.5 146 ARG B CA 1
ATOM 3111 C C . ARG B 1 146 ? -14.594 -5.262 -5.277 1 96.5 146 ARG B C 1
ATOM 3113 O O . ARG B 1 146 ? -14.953 -6.277 -4.68 1 96.5 146 ARG B O 1
ATOM 3120 N N . ALA B 1 147 ? -14.57 -5.18 -6.52 1 96.56 147 ALA B N 1
ATOM 3121 C CA . ALA B 1 147 ? -15.086 -6.242 -7.379 1 96.56 147 ALA B CA 1
ATOM 3122 C C . ALA B 1 147 ? -14.172 -7.465 -7.352 1 96.56 147 ALA B C 1
ATOM 3124 O O . ALA B 1 147 ? -14.617 -8.586 -7.602 1 96.56 147 ALA B O 1
ATOM 3125 N N . ALA B 1 148 ? -12.938 -7.234 -7.031 1 96.31 148 ALA B N 1
ATOM 3126 C CA . ALA B 1 148 ? -11.984 -8.32 -7.238 1 96.31 148 ALA B CA 1
ATOM 3127 C C . ALA B 1 148 ? -11.398 -8.797 -5.91 1 96.31 148 ALA B C 1
ATOM 3129 O O . ALA B 1 148 ? -10.82 -9.883 -5.836 1 96.31 148 ALA B O 1
ATOM 3130 N N . PHE B 1 149 ? -11.5 -8.055 -4.836 1 95.19 149 PHE B N 1
ATOM 3131 C CA . PHE B 1 149 ? -10.867 -8.367 -3.559 1 95.19 149 PHE B CA 1
ATOM 3132 C C . PHE B 1 149 ? -11.773 -9.258 -2.713 1 95.19 149 PHE B C 1
ATOM 3134 O O . PHE B 1 149 ? -12.992 -9.055 -2.676 1 95.19 149 PHE B O 1
ATOM 3141 N N . PRO B 1 150 ? -11.203 -10.172 -2.039 1 92.94 150 PRO B N 1
ATOM 3142 C CA . PRO B 1 150 ? -9.789 -10.578 -2.014 1 92.94 150 PRO B CA 1
ATOM 3143 C C . PRO B 1 150 ? -9.375 -11.352 -3.264 1 92.94 150 PRO B C 1
ATOM 3145 O O . PRO B 1 150 ? -10.234 -11.82 -4.016 1 92.94 150 PRO B O 1
ATOM 3148 N N . GLY B 1 151 ? -8.109 -11.414 -3.51 1 92.88 151 GLY B N 1
ATOM 3149 C CA . GLY B 1 151 ? -7.602 -12.062 -4.707 1 92.88 151 GLY B CA 1
ATOM 3150 C C . GLY B 1 151 ? -7.969 -13.531 -4.793 1 92.88 151 GLY B C 1
ATOM 3151 O O . GLY B 1 151 ? -7.871 -14.266 -3.801 1 92.88 151 GLY B O 1
ATOM 3152 N N . GLY B 1 152 ? -8.383 -13.938 -5.934 1 90.56 152 GLY B N 1
ATOM 3153 C CA . GLY B 1 152 ? -8.766 -15.32 -6.156 1 90.56 152 GLY B CA 1
ATOM 3154 C C . GLY B 1 152 ? -7.645 -16.297 -5.863 1 90.56 152 GLY B C 1
ATOM 3155 O O . GLY B 1 152 ? -7.891 -17.422 -5.398 1 90.56 152 GLY B O 1
ATOM 3156 N N . SER B 1 153 ? -6.445 -15.859 -6.113 1 88.94 153 SER B N 1
ATOM 3157 C CA . SER B 1 153 ? -5.293 -16.719 -5.875 1 88.94 153 SER B CA 1
ATOM 3158 C C . SER B 1 153 ? -5.148 -17.062 -4.395 1 88.94 153 SER B C 1
ATOM 3160 O O . SER B 1 153 ? -4.531 -18.062 -4.039 1 88.94 153 SER B O 1
ATOM 3162 N N . MET B 1 154 ? -5.707 -16.25 -3.568 1 88.31 154 MET B N 1
ATOM 3163 C CA . MET B 1 154 ? -5.59 -16.422 -2.125 1 88.31 154 MET B CA 1
ATOM 3164 C C . MET B 1 154 ? -6.828 -17.109 -1.562 1 88.31 154 MET B C 1
ATOM 3166 O O . MET B 1 154 ? -6.773 -17.719 -0.489 1 88.31 154 MET B O 1
ATOM 3170 N N . THR B 1 155 ? -7.91 -17.016 -2.191 1 88 155 THR B N 1
ATOM 3171 C CA . THR B 1 155 ? -9.172 -17.562 -1.677 1 88 155 THR B CA 1
ATOM 3172 C C . THR B 1 155 ? -9.523 -18.875 -2.369 1 88 155 THR B C 1
ATOM 3174 O O . THR B 1 155 ? -9.648 -19.906 -1.715 1 88 155 THR B O 1
ATOM 3177 N N . GLY B 1 156 ? -9.633 -18.844 -3.658 1 87.81 156 GLY B N 1
ATOM 3178 C CA . GLY B 1 156 ? -10.148 -19.938 -4.449 1 87.81 156 GLY B CA 1
ATOM 3179 C C . GLY B 1 156 ? -11.453 -19.609 -5.16 1 87.81 156 GLY B C 1
ATOM 3180 O O . GLY B 1 156 ? -11.859 -18.453 -5.199 1 87.81 156 GLY B O 1
ATOM 3181 N N . ALA B 1 157 ? -11.922 -20.672 -5.766 1 87 157 ALA B N 1
ATOM 3182 C CA . ALA B 1 157 ? -13.164 -20.516 -6.527 1 87 157 ALA B CA 1
ATOM 3183 C C . ALA B 1 157 ? -14.141 -21.641 -6.215 1 87 157 ALA B C 1
ATOM 3185 O O . ALA B 1 157 ? -13.742 -22.812 -6.09 1 87 157 ALA B O 1
ATOM 3186 N N . PRO B 1 158 ? -15.5 -21.312 -6.125 1 88.69 158 PRO B N 1
ATOM 3187 C CA . PRO B 1 158 ? -16.094 -19.984 -6.023 1 88.69 158 PRO B CA 1
ATOM 3188 C C . PRO B 1 158 ? -15.656 -19.234 -4.77 1 88.69 158 PRO B C 1
ATOM 3190 O O . PRO B 1 158 ? -15.547 -19.828 -3.693 1 88.69 158 PRO B O 1
ATOM 3193 N N . LYS B 1 159 ? -15.43 -17.969 -4.922 1 87.44 159 LYS B N 1
ATOM 3194 C CA . LYS B 1 159 ? -14.75 -17.172 -3.91 1 87.44 159 LYS B CA 1
ATOM 3195 C C . LYS B 1 159 ? -15.477 -17.25 -2.568 1 87.44 159 LYS B C 1
ATOM 3197 O O . LYS B 1 159 ? -14.883 -17.625 -1.559 1 87.44 159 LYS B O 1
ATOM 3202 N N . LEU B 1 160 ? -16.75 -17 -2.531 1 85 160 LEU B N 1
ATOM 3203 C CA . LEU B 1 160 ? -17.516 -16.953 -1.288 1 85 160 LEU B CA 1
ATOM 3204 C C . LEU B 1 160 ? -17.484 -18.297 -0.572 1 85 160 LEU B C 1
ATOM 3206 O O . LEU B 1 160 ? -17.234 -18.359 0.631 1 85 160 LEU B O 1
ATOM 3210 N N . ARG B 1 161 ? -17.734 -19.328 -1.306 1 88.06 161 ARG B N 1
ATOM 3211 C CA . ARG B 1 161 ? -17.766 -20.656 -0.725 1 88.06 161 ARG B CA 1
ATOM 3212 C C . ARG B 1 161 ? -16.375 -21.062 -0.237 1 88.06 161 ARG B C 1
ATOM 3214 O O . ARG B 1 161 ? -16.234 -21.656 0.835 1 88.06 161 ARG B O 1
ATOM 3221 N N . SER B 1 162 ? -15.422 -20.766 -1.019 1 87.31 162 SER B N 1
ATOM 3222 C CA . SER B 1 162 ? -14.047 -21.078 -0.637 1 87.31 162 SER B CA 1
ATOM 3223 C C . SER B 1 162 ? -13.656 -20.359 0.654 1 87.31 162 SER B C 1
ATOM 3225 O O . SER B 1 162 ? -13.023 -20.969 1.529 1 87.31 162 SER B O 1
ATOM 3227 N N . MET B 1 163 ? -14.062 -19.156 0.762 1 85.12 163 MET B N 1
ATOM 3228 C CA . MET B 1 163 ? -13.742 -18.359 1.945 1 85.12 163 MET B CA 1
ATOM 3229 C C . MET B 1 163 ? -14.414 -18.938 3.186 1 85.12 163 MET B C 1
ATOM 3231 O O . MET B 1 163 ? -13.812 -18.984 4.262 1 85.12 163 MET B O 1
ATOM 3235 N N . GLU B 1 164 ? -15.594 -19.344 2.998 1 86.06 164 GLU B N 1
ATOM 3236 C CA . GLU B 1 164 ? -16.312 -19.984 4.102 1 86.06 164 GLU B CA 1
ATOM 3237 C C . GLU B 1 164 ? -15.586 -21.25 4.57 1 86.06 164 GLU B C 1
ATOM 3239 O O . GLU B 1 164 ? -15.453 -21.484 5.773 1 86.06 164 GLU B O 1
ATOM 3244 N N . LEU B 1 165 ? -15.172 -22.016 3.637 1 85.5 165 LEU B N 1
ATOM 3245 C CA . LEU B 1 165 ? -14.453 -23.25 3.949 1 85.5 165 LEU B CA 1
ATOM 3246 C C . LEU B 1 165 ? -13.141 -22.953 4.664 1 85.5 165 LEU B C 1
ATOM 3248 O O . LEU B 1 165 ? -12.805 -23.609 5.648 1 85.5 165 LEU B O 1
ATOM 3252 N N . LEU B 1 166 ? -12.438 -21.984 4.172 1 84.19 166 LEU B N 1
ATOM 3253 C CA . LEU B 1 166 ? -11.156 -21.609 4.766 1 84.19 166 LEU B CA 1
ATOM 3254 C C . LEU B 1 166 ? -11.352 -21.141 6.203 1 84.19 166 LEU B C 1
ATOM 3256 O O . LEU B 1 166 ? -10.555 -21.469 7.078 1 84.19 166 LEU B O 1
ATOM 3260 N N . ASP B 1 167 ? -12.367 -20.375 6.41 1 81.25 167 ASP B N 1
ATOM 3261 C CA . ASP B 1 167 ? -12.664 -19.859 7.746 1 81.25 167 ASP B CA 1
ATOM 3262 C C . ASP B 1 167 ? -12.938 -21.016 8.719 1 81.25 167 ASP B C 1
ATOM 3264 O O . ASP B 1 167 ? -12.578 -20.922 9.898 1 81.25 167 ASP B O 1
ATOM 3268 N N . HIS B 1 168 ? -13.453 -22 8.188 1 82.31 168 HIS B N 1
ATOM 3269 C CA . HIS B 1 168 ? -13.781 -23.156 9.016 1 82.31 168 HIS B CA 1
ATOM 3270 C C . HIS B 1 168 ? -12.555 -24.031 9.258 1 82.31 168 HIS B C 1
ATOM 3272 O O . HIS B 1 168 ? -12.414 -24.625 10.328 1 82.31 168 HIS B O 1
ATOM 3278 N N . LEU B 1 169 ? -11.695 -24.078 8.352 1 83.19 169 LEU B N 1
ATOM 3279 C CA . LEU B 1 169 ? -10.586 -25.031 8.391 1 83.19 169 LEU B CA 1
ATOM 3280 C C . LEU B 1 169 ? -9.367 -24.422 9.078 1 83.19 169 LEU B C 1
ATOM 3282 O O . LEU B 1 169 ? -8.594 -25.141 9.727 1 83.19 169 LEU B O 1
ATOM 3286 N N . GLU B 1 170 ? -9.211 -23.125 8.906 1 80.25 170 GLU B N 1
ATOM 3287 C CA . GLU B 1 170 ? -8.016 -22.5 9.438 1 80.25 170 GLU B CA 1
ATOM 3288 C C . GLU B 1 170 ? -8.203 -22.078 10.891 1 80.25 170 GLU B C 1
ATOM 3290 O O . GLU B 1 170 ? -9.289 -21.625 11.281 1 80.25 170 GLU B O 1
ATOM 3295 N N . ASN B 1 171 ? -7.262 -22.281 11.656 1 71.69 171 ASN B N 1
ATOM 3296 C CA . ASN B 1 171 ? -7.332 -22 13.086 1 71.69 171 ASN B CA 1
ATOM 3297 C C . ASN B 1 171 ? -6.949 -20.562 13.398 1 71.69 171 ASN B C 1
ATOM 3299 O O . ASN B 1 171 ? -6.977 -20.141 14.562 1 71.69 171 ASN B O 1
ATOM 3303 N N . CYS B 1 172 ? -6.449 -19.938 12.469 1 66.06 172 CYS B N 1
ATOM 3304 C CA . CYS B 1 172 ? -6.098 -18.547 12.688 1 66.06 172 CYS B CA 1
ATOM 3305 C C . CYS B 1 172 ? -6.512 -17.688 11.492 1 66.06 172 CYS B C 1
ATOM 3307 O O . CYS B 1 172 ? -6.551 -18.172 10.359 1 66.06 172 CYS B O 1
ATOM 3309 N N . SER B 1 173 ? -6.852 -16.484 11.914 1 68.19 173 SER B N 1
ATOM 3310 C CA . SER B 1 173 ? -7.238 -15.562 10.852 1 68.19 173 SER B CA 1
ATOM 3311 C C . SER B 1 173 ? -6.035 -15.148 10.008 1 68.19 173 SER B C 1
ATOM 3313 O O . SER B 1 173 ? -4.941 -14.945 10.539 1 68.19 173 SER B O 1
ATOM 3315 N N . ARG B 1 174 ? -6.344 -15.25 8.773 1 77.5 174 ARG B N 1
ATOM 3316 C CA . ARG B 1 174 ? -5.328 -14.719 7.875 1 77.5 174 ARG B CA 1
ATOM 3317 C C . ARG B 1 174 ? -5.156 -13.211 8.07 1 77.5 174 ARG B C 1
ATOM 3319 O O . ARG B 1 174 ? -6.129 -12.5 8.328 1 77.5 174 ARG B O 1
ATOM 3326 N N . GLY B 1 175 ? -3.961 -12.75 8.141 1 81.94 175 GLY B N 1
ATOM 3327 C CA . GLY B 1 175 ? -3.629 -11.352 8.312 1 81.94 175 GLY B CA 1
ATOM 3328 C C . GLY B 1 175 ? -3.092 -10.703 7.051 1 81.94 175 GLY B C 1
ATOM 3329 O O . GLY B 1 175 ? -3.645 -10.891 5.965 1 81.94 175 GLY B O 1
ATOM 3330 N N . ILE B 1 176 ? -2.139 -9.984 7.137 1 86.31 176 ILE B N 1
ATOM 3331 C CA . ILE B 1 176 ? -1.576 -9.172 6.062 1 86.31 176 ILE B CA 1
ATOM 3332 C C . ILE B 1 176 ? -1.035 -10.086 4.961 1 86.31 176 ILE B C 1
ATOM 3334 O O . ILE B 1 176 ? -1.116 -9.75 3.777 1 86.31 176 ILE B O 1
ATOM 3338 N N . TYR B 1 177 ? -0.592 -11.266 5.328 1 80.25 177 TYR B N 1
ATOM 3339 C CA . TYR B 1 177 ? 0.038 -12.164 4.363 1 80.25 177 TYR B CA 1
ATOM 3340 C C . TYR B 1 177 ? -0.975 -12.664 3.342 1 80.25 177 TYR B C 1
ATOM 3342 O O . TYR B 1 177 ? -0.605 -13.305 2.352 1 80.25 177 TYR B O 1
ATOM 3350 N N . SER B 1 178 ? -2.223 -12.43 3.492 1 83.62 178 SER B N 1
ATOM 3351 C CA . SER B 1 178 ? -3.291 -12.734 2.547 1 83.62 178 SER B CA 1
ATOM 3352 C C . SER B 1 178 ? -4.039 -11.469 2.131 1 83.62 178 SER B C 1
ATOM 3354 O O . SER B 1 178 ? -5.238 -11.516 1.847 1 83.62 178 SER B O 1
ATOM 3356 N N . GLY B 1 179 ? -3.453 -10.555 1.686 1 93.81 179 GLY B N 1
ATOM 3357 C CA . GLY B 1 179 ? -4.043 -9.305 1.242 1 93.81 179 GLY B CA 1
ATOM 3358 C C . GLY B 1 179 ? -3.299 -8.672 0.081 1 93.81 179 GLY B C 1
ATOM 3359 O O . GLY B 1 179 ? -2.895 -9.367 -0.855 1 93.81 179 GLY B O 1
ATOM 3360 N N . CYS B 1 180 ? -3.322 -7.348 0.082 1 97.38 180 CYS B N 1
ATOM 3361 C CA . CYS B 1 180 ? -2.609 -6.645 -0.979 1 97.38 180 CYS B CA 1
ATOM 3362 C C . CYS B 1 180 ? -1.926 -5.391 -0.439 1 97.38 180 CYS B C 1
ATOM 3364 O O . CYS B 1 180 ? -2.279 -4.898 0.633 1 97.38 180 CYS B O 1
ATOM 3366 N N . ILE B 1 181 ? -0.85 -5.02 -1.083 1 98.19 181 ILE B N 1
ATOM 3367 C CA . ILE B 1 181 ? -0.075 -3.816 -0.801 1 98.19 181 ILE B CA 1
ATOM 3368 C C . ILE B 1 181 ? 0.083 -2.994 -2.078 1 98.19 181 ILE B C 1
ATOM 3370 O O . ILE B 1 181 ? 0.33 -3.545 -3.152 1 98.19 181 ILE B O 1
ATOM 3374 N N . GLY B 1 182 ? -0.027 -1.707 -1.919 1 98.19 182 GLY B N 1
ATOM 3375 C CA . GLY B 1 182 ? 0.245 -0.827 -3.043 1 98.19 182 GLY B CA 1
ATOM 3376 C C . GLY B 1 182 ? -0.212 0.601 -2.809 1 98.19 182 GLY B C 1
ATOM 3377 O O . GLY B 1 182 ? -0.102 1.117 -1.694 1 98.19 182 GLY B O 1
ATOM 3378 N N . PHE B 1 183 ? -0.612 1.225 -3.934 1 97.88 183 PHE B N 1
ATOM 3379 C CA . PHE B 1 183 ? -1.004 2.623 -3.807 1 97.88 183 PHE B CA 1
ATOM 3380 C C . PHE B 1 183 ? -2.283 2.9 -4.59 1 97.88 183 PHE B C 1
ATOM 3382 O O . PHE B 1 183 ? -2.648 2.131 -5.48 1 97.88 183 PHE B O 1
ATOM 3389 N N . PHE B 1 184 ? -2.98 3.918 -4.152 1 96.75 184 PHE B N 1
ATOM 3390 C CA . PHE B 1 184 ? -4.016 4.605 -4.918 1 96.75 184 PHE B CA 1
ATOM 3391 C C . PHE B 1 184 ? -3.598 6.039 -5.227 1 96.75 184 PHE B C 1
ATOM 3393 O O . PHE B 1 184 ? -3.135 6.758 -4.34 1 96.75 184 PHE B O 1
ATOM 3400 N N . SER B 1 185 ? -3.766 6.375 -6.484 1 93.44 185 SER B N 1
ATOM 3401 C CA . SER B 1 185 ? -3.457 7.742 -6.879 1 93.44 185 SER B CA 1
ATOM 3402 C C . SER B 1 185 ? -4.719 8.602 -6.941 1 93.44 185 SER B C 1
ATOM 3404 O O . SER B 1 185 ? -5.828 8.078 -7.059 1 93.44 185 SER B O 1
ATOM 3406 N N . TYR B 1 186 ? -4.461 9.906 -6.871 1 87.38 186 TYR B N 1
ATOM 3407 C CA . TYR B 1 186 ? -5.555 10.867 -7 1 87.38 186 TYR B CA 1
ATOM 3408 C C . TYR B 1 186 ? -6.238 10.734 -8.352 1 87.38 186 TYR B C 1
ATOM 3410 O O . TYR B 1 186 ? -7.453 10.93 -8.461 1 87.38 186 TYR B O 1
ATOM 3418 N N . ASN B 1 187 ? -5.5 10.414 -9.352 1 86.56 187 ASN B N 1
ATOM 3419 C CA . ASN B 1 187 ? -6.055 10.32 -10.695 1 86.56 187 ASN B CA 1
ATOM 3420 C C . ASN B 1 187 ? -6.652 8.938 -10.961 1 86.56 187 ASN B C 1
ATOM 3422 O O . ASN B 1 187 ? -6.836 8.547 -12.109 1 86.56 187 ASN B O 1
ATOM 3426 N N . GLN B 1 188 ? -6.824 8.156 -9.914 1 89.88 188 GLN B N 1
ATOM 3427 C CA . GLN B 1 188 ? -7.578 6.902 -9.93 1 89.88 188 GLN B CA 1
ATOM 3428 C C . GLN B 1 188 ? -6.68 5.723 -10.281 1 89.88 188 GLN B C 1
ATOM 3430 O O . GLN B 1 188 ? -7.082 4.566 -10.133 1 89.88 188 GLN B O 1
ATOM 3435 N N . ALA B 1 189 ? -5.484 6.02 -10.758 1 94.62 189 ALA B N 1
ATOM 3436 C CA . ALA B 1 189 ? -4.574 4.91 -11.016 1 94.62 189 ALA B CA 1
ATOM 3437 C C . ALA B 1 189 ? -4.191 4.195 -9.727 1 94.62 189 ALA B C 1
ATOM 3439 O O . ALA B 1 189 ? -4.137 4.816 -8.656 1 94.62 189 ALA B O 1
ATOM 3440 N N . PHE B 1 190 ? -4.027 2.898 -9.805 1 97.75 190 PHE B N 1
ATOM 3441 C CA . PHE B 1 190 ? -3.543 2.131 -8.664 1 97.75 190 PHE B CA 1
ATOM 3442 C C . PHE B 1 190 ? -2.783 0.894 -9.125 1 97.75 190 PHE B C 1
ATOM 3444 O O . PHE B 1 190 ? -2.879 0.499 -10.289 1 97.75 190 PHE B O 1
ATOM 3451 N N . ASP B 1 191 ? -1.924 0.382 -8.305 1 98.25 191 ASP B N 1
ATOM 3452 C CA . ASP B 1 191 ? -1.224 -0.882 -8.508 1 98.25 191 ASP B CA 1
ATOM 3453 C C . ASP B 1 191 ? -1.05 -1.635 -7.191 1 98.25 191 ASP B C 1
ATOM 3455 O O . ASP B 1 191 ? -0.351 -1.167 -6.289 1 98.25 191 ASP B O 1
ATOM 3459 N N . LEU B 1 192 ? -1.757 -2.764 -7.094 1 98.44 192 LEU B N 1
ATOM 3460 C CA . LEU B 1 192 ? -1.781 -3.586 -5.887 1 98.44 192 LEU B CA 1
ATOM 3461 C C . LEU B 1 192 ? -1.228 -4.977 -6.168 1 98.44 192 LEU B C 1
ATOM 3463 O O . LEU B 1 192 ? -1.508 -5.562 -7.219 1 98.44 192 LEU B O 1
ATOM 3467 N N . ASN B 1 193 ? -0.423 -5.457 -5.246 1 98.19 193 ASN B N 1
ATOM 3468 C CA . ASN B 1 193 ? 0.1 -6.816 -5.367 1 98.19 193 ASN B CA 1
ATOM 3469 C C . ASN B 1 193 ? -0.716 -7.809 -4.547 1 98.19 193 ASN B C 1
ATOM 3471 O O . ASN B 1 193 ? -1.725 -7.438 -3.941 1 98.19 193 ASN B O 1
ATOM 3475 N N . ILE B 1 194 ? -0.416 -9.102 -4.656 1 96.38 194 ILE B N 1
ATOM 3476 C CA . ILE B 1 194 ? -0.809 -10.117 -3.684 1 96.38 194 ILE B CA 1
ATOM 3477 C C . ILE B 1 194 ? 0.301 -10.297 -2.65 1 96.38 194 ILE B C 1
ATOM 3479 O O . ILE B 1 194 ? 1.47 -10.461 -3.008 1 96.38 194 ILE B O 1
ATOM 3483 N N . VAL B 1 195 ? -0.084 -10.219 -1.415 1 94.88 195 VAL B N 1
ATOM 3484 C CA . VAL B 1 195 ? 0.926 -10.281 -0.364 1 94.88 195 VAL B CA 1
ATOM 3485 C C . VAL B 1 195 ? 1.389 -11.727 -0.18 1 94.88 195 VAL B C 1
ATOM 3487 O O . VAL B 1 195 ? 0.853 -12.453 0.659 1 94.88 195 VAL B O 1
ATOM 3490 N N . ILE B 1 196 ? 2.287 -12.094 -0.906 1 91.94 196 ILE B N 1
ATOM 3491 C CA . ILE B 1 196 ? 2.969 -13.367 -0.723 1 91.94 196 ILE B CA 1
ATOM 3492 C C . ILE B 1 196 ? 4.48 -13.148 -0.667 1 91.94 196 ILE B C 1
ATOM 3494 O O . ILE B 1 196 ? 4.965 -12.055 -0.99 1 91.94 196 ILE B O 1
ATOM 3498 N N . ARG B 1 197 ? 5.184 -14.195 -0.151 1 91.88 197 ARG B N 1
ATOM 3499 C CA . ARG B 1 197 ? 6.625 -14.07 0.045 1 91.88 197 ARG B CA 1
ATOM 3500 C C . ARG B 1 197 ? 6.957 -12.883 0.939 1 91.88 197 ARG B C 1
ATOM 3502 O O . ARG B 1 197 ? 7.824 -12.07 0.608 1 91.88 197 ARG B O 1
ATOM 3509 N N . THR B 1 198 ? 6.328 -12.812 2.033 1 94.5 198 THR B N 1
ATOM 3510 C CA . THR B 1 198 ? 6.348 -11.617 2.869 1 94.5 198 THR B CA 1
ATOM 3511 C C . THR B 1 198 ? 6.695 -11.977 4.312 1 94.5 198 THR B C 1
ATOM 3513 O O . THR B 1 198 ? 6.227 -12.984 4.84 1 94.5 198 THR B O 1
ATOM 3516 N N . VAL B 1 199 ? 7.508 -11.141 4.898 1 95.12 199 VAL B N 1
ATOM 3517 C CA . VAL B 1 199 ? 7.77 -11.188 6.336 1 95.12 199 VAL B CA 1
ATOM 3518 C C . VAL B 1 199 ? 7.031 -10.047 7.035 1 95.12 199 VAL B C 1
ATOM 3520 O O . VAL B 1 199 ? 7.184 -8.883 6.66 1 95.12 199 VAL B O 1
ATOM 3523 N N . VAL B 1 200 ? 6.262 -10.367 8.008 1 94.69 200 VAL B N 1
ATOM 3524 C CA . VAL B 1 200 ? 5.594 -9.367 8.844 1 94.69 200 VAL B CA 1
ATOM 3525 C C . VAL B 1 200 ? 6.25 -9.328 10.219 1 94.69 200 VAL B C 1
ATOM 3527 O O . VAL B 1 200 ? 6.391 -10.359 10.883 1 94.69 200 VAL B O 1
ATOM 3530 N N . ILE B 1 201 ? 6.688 -8.156 10.547 1 95.06 201 ILE B N 1
ATOM 3531 C CA . ILE B 1 201 ? 7.293 -7.953 11.859 1 95.06 201 ILE B CA 1
ATOM 3532 C C . ILE B 1 201 ? 6.371 -7.105 12.727 1 95.06 201 ILE B C 1
ATOM 3534 O O . ILE B 1 201 ? 6.059 -5.961 12.391 1 95.06 201 ILE B O 1
ATOM 3538 N N . HIS B 1 202 ? 5.934 -7.641 13.797 1 93.06 202 HIS B N 1
ATOM 3539 C CA . HIS B 1 202 ? 5.035 -6.941 14.711 1 93.06 202 HIS B CA 1
ATOM 3540 C C . HIS B 1 202 ? 5.406 -7.207 16.156 1 93.06 202 HIS B C 1
ATOM 3542 O O . HIS B 1 202 ? 5.484 -8.367 16.594 1 93.06 202 HIS B O 1
ATOM 3548 N N . GLU B 1 203 ? 5.641 -6.145 16.875 1 91.88 203 GLU B N 1
ATOM 3549 C CA . GLU B 1 203 ? 5.973 -6.23 18.297 1 91.88 203 GLU B CA 1
ATOM 3550 C C . GLU B 1 203 ? 7.105 -7.223 18.547 1 91.88 203 GLU B C 1
ATOM 3552 O O . GLU B 1 203 ? 6.992 -8.102 19.406 1 91.88 203 GLU B O 1
ATOM 3557 N N . GLY B 1 204 ? 8.062 -7.137 17.672 1 88.69 204 GLY B N 1
ATOM 3558 C CA . GLY B 1 204 ? 9.273 -7.918 17.859 1 88.69 204 GLY B CA 1
ATOM 3559 C C . GLY B 1 204 ? 9.156 -9.344 17.359 1 88.69 204 GLY B C 1
ATOM 3560 O O . GLY B 1 204 ? 10.07 -10.148 17.531 1 88.69 204 GLY B O 1
ATOM 3561 N N . GLU B 1 205 ? 8.055 -9.641 16.797 1 91.94 205 GLU B N 1
ATOM 3562 C CA . GLU B 1 205 ? 7.855 -10.977 16.25 1 91.94 205 GLU B CA 1
ATOM 3563 C C . GLU B 1 205 ? 7.77 -10.945 14.727 1 91.94 205 GLU B C 1
ATOM 3565 O O . GLU B 1 205 ? 7.059 -10.109 14.156 1 91.94 205 GLU B O 1
ATOM 3570 N N . ALA B 1 206 ? 8.547 -11.836 14.133 1 92.94 206 ALA B N 1
ATOM 3571 C CA . ALA B 1 206 ? 8.469 -12.008 12.688 1 92.94 206 ALA B CA 1
ATOM 3572 C C . ALA B 1 206 ? 7.555 -13.172 12.32 1 92.94 206 ALA B C 1
ATOM 3574 O O . ALA B 1 206 ? 7.574 -14.219 12.977 1 92.94 206 ALA B O 1
ATOM 3575 N N . SER B 1 207 ? 6.703 -12.914 11.336 1 92.69 207 SER B N 1
ATOM 3576 C CA . SER B 1 207 ? 5.828 -13.969 10.836 1 92.69 207 SER B CA 1
ATOM 3577 C C . SER B 1 207 ? 5.918 -14.094 9.32 1 92.69 207 SER B C 1
ATOM 3579 O O . SER B 1 207 ? 6.008 -13.086 8.617 1 92.69 207 SER B O 1
ATOM 3581 N N . VAL B 1 208 ? 5.965 -15.312 8.875 1 91.25 208 VAL B N 1
ATOM 3582 C CA . VAL B 1 208 ? 5.949 -15.641 7.449 1 91.25 208 VAL B CA 1
ATOM 3583 C C . VAL B 1 208 ? 4.773 -16.562 7.141 1 91.25 208 VAL B C 1
ATOM 3585 O O . VAL B 1 208 ? 4.625 -17.609 7.766 1 91.25 208 VAL B O 1
ATOM 3588 N N . GLY B 1 209 ? 3.883 -16 6.254 1 85.12 209 GLY B N 1
ATOM 3589 C CA . GLY B 1 209 ? 2.803 -16.844 5.766 1 85.12 209 GLY B CA 1
ATOM 3590 C C . GLY B 1 209 ? 3.086 -17.453 4.406 1 85.12 209 GLY B C 1
ATOM 3591 O O . GLY B 1 209 ? 3.668 -16.797 3.537 1 85.12 209 GLY B O 1
ATOM 3592 N N . ALA B 1 210 ? 2.85 -18.734 4.344 1 83.44 210 ALA B N 1
ATOM 3593 C CA . ALA B 1 210 ? 2.971 -19.438 3.064 1 83.44 210 ALA B CA 1
ATOM 3594 C C . ALA B 1 210 ? 1.812 -20.406 2.855 1 83.44 210 ALA B C 1
ATOM 3596 O O . ALA B 1 210 ? 1.288 -20.969 3.818 1 83.44 210 ALA B O 1
ATOM 3597 N N . GLY B 1 211 ? 1.332 -20.406 1.598 1 79.19 211 GLY B N 1
ATOM 3598 C CA . GLY B 1 211 ? 0.248 -21.328 1.291 1 79.19 211 GLY B CA 1
ATOM 3599 C C . GLY B 1 211 ? 0.301 -21.859 -0.129 1 79.19 211 GLY B C 1
ATOM 3600 O O . GLY B 1 211 ? 1.276 -21.625 -0.847 1 79.19 211 GLY B O 1
ATOM 3601 N N . GLY B 1 212 ? -0.637 -22.828 -0.316 1 78.81 212 GLY B N 1
ATOM 3602 C CA . GLY B 1 212 ? -0.808 -23.438 -1.627 1 78.81 212 GLY B CA 1
ATOM 3603 C C . GLY B 1 212 ? -2.26 -23.703 -1.976 1 78.81 212 GLY B C 1
ATOM 3604 O O . GLY B 1 212 ? -3.152 -23.484 -1.155 1 78.81 212 GLY B O 1
ATOM 3605 N N . ALA B 1 213 ? -2.408 -24.031 -3.188 1 79.75 213 ALA B N 1
ATOM 3606 C CA . ALA B 1 213 ? -3.748 -24.344 -3.68 1 79.75 213 ALA B CA 1
ATOM 3607 C C . ALA B 1 213 ? -4.062 -25.828 -3.523 1 79.75 213 ALA B C 1
ATOM 3609 O O . ALA B 1 213 ? -3.193 -26.672 -3.742 1 79.75 213 ALA B O 1
ATOM 3610 N N . ILE B 1 214 ? -5.25 -26.031 -3.023 1 80.31 214 ILE B N 1
ATOM 3611 C CA . ILE B 1 214 ? -5.707 -27.422 -2.912 1 80.31 214 ILE B CA 1
ATOM 3612 C C . ILE B 1 214 ? -6.895 -27.641 -3.842 1 80.31 214 ILE B C 1
ATOM 3614 O O . ILE B 1 214 ? -7.926 -26.984 -3.717 1 80.31 214 ILE B O 1
ATOM 3618 N N . THR B 1 215 ? -6.688 -28.5 -4.777 1 83.88 215 THR B N 1
ATOM 3619 C CA . THR B 1 215 ? -7.746 -28.906 -5.688 1 83.88 215 THR B CA 1
ATOM 3620 C C . THR B 1 215 ? -7.863 -30.438 -5.719 1 83.88 215 THR B C 1
ATOM 3622 O O . THR B 1 215 ? -7.113 -31.141 -5.035 1 83.88 215 THR B O 1
ATOM 3625 N N . ALA B 1 216 ? -8.828 -30.938 -6.492 1 84.06 216 ALA B N 1
ATOM 3626 C CA . ALA B 1 216 ? -9.039 -32.375 -6.625 1 84.06 216 ALA B CA 1
ATOM 3627 C C . ALA B 1 216 ? -7.816 -33.062 -7.223 1 84.06 216 ALA B C 1
ATOM 3629 O O . ALA B 1 216 ? -7.582 -34.25 -6.992 1 84.06 216 ALA B O 1
ATOM 3630 N N . LEU B 1 217 ? -7 -32.344 -7.863 1 85 217 LEU B N 1
ATOM 3631 C CA . LEU B 1 217 ? -5.852 -32.906 -8.555 1 85 217 LEU B CA 1
ATOM 3632 C C . LEU B 1 217 ? -4.586 -32.781 -7.715 1 85 217 LEU B C 1
ATOM 3634 O O . LEU B 1 217 ? -3.514 -33.219 -8.117 1 85 217 LEU B O 1
ATOM 3638 N N . SER B 1 218 ? -4.758 -32.219 -6.531 1 89.12 218 SER B N 1
ATOM 3639 C CA . SER B 1 218 ? -3.588 -31.922 -5.703 1 89.12 218 SER B CA 1
ATOM 3640 C C . SER B 1 218 ? -3.051 -33.188 -5.043 1 89.12 218 SER B C 1
ATOM 3642 O O . SER B 1 218 ? -3.826 -34.031 -4.605 1 89.12 218 SER B O 1
ATOM 3644 N N . ASP B 1 219 ? -1.716 -33.219 -5.07 1 89.38 219 ASP B N 1
ATOM 3645 C CA . ASP B 1 219 ? -1.005 -34.188 -4.215 1 89.38 219 ASP B CA 1
ATOM 3646 C C . ASP B 1 219 ? -0.492 -33.5 -2.947 1 89.38 219 ASP B C 1
ATOM 3648 O O . ASP B 1 219 ? 0.241 -32.5 -3.021 1 89.38 219 ASP B O 1
ATOM 3652 N N . PRO B 1 220 ? -0.922 -34.031 -1.825 1 89.44 220 PRO B N 1
ATOM 3653 C CA . PRO B 1 220 ? -0.588 -33.344 -0.569 1 89.44 220 PRO B CA 1
ATOM 3654 C C . PRO B 1 220 ? 0.913 -33.125 -0.406 1 89.44 220 PRO B C 1
ATOM 3656 O O . PRO B 1 220 ? 1.329 -32.062 0.057 1 89.44 220 PRO B O 1
ATOM 3659 N N . ASN B 1 221 ? 1.662 -34.125 -0.747 1 89.69 221 ASN B N 1
ATOM 3660 C CA . ASN B 1 221 ? 3.105 -34 -0.591 1 89.69 221 ASN B CA 1
ATOM 3661 C C . ASN B 1 221 ? 3.672 -32.938 -1.525 1 89.69 221 ASN B C 1
ATOM 3663 O O . ASN B 1 221 ? 4.52 -32.125 -1.123 1 89.69 221 ASN B O 1
ATOM 3667 N N . ASP B 1 222 ? 3.219 -32.906 -2.717 1 86.88 222 ASP B N 1
ATOM 3668 C CA . ASP B 1 222 ? 3.666 -31.938 -3.689 1 86.88 222 ASP B CA 1
ATOM 3669 C C . ASP B 1 222 ? 3.301 -30.516 -3.244 1 86.88 222 ASP B C 1
ATOM 3671 O O . ASP B 1 222 ? 4.098 -29.594 -3.387 1 86.88 222 ASP B O 1
ATOM 3675 N N . GLU B 1 223 ? 2.156 -30.422 -2.701 1 88.19 223 GLU B N 1
ATOM 3676 C CA . GLU B 1 223 ? 1.698 -29.109 -2.24 1 88.19 223 GLU B CA 1
ATOM 3677 C C . GLU B 1 223 ? 2.535 -28.609 -1.063 1 88.19 223 GLU B C 1
ATOM 3679 O O . GLU B 1 223 ? 2.838 -27.422 -0.969 1 88.19 223 GLU B O 1
ATOM 3684 N N . TYR B 1 224 ? 2.863 -29.531 -0.26 1 88.12 224 TYR B N 1
ATOM 3685 C CA . TYR B 1 224 ? 3.691 -29.188 0.891 1 88.12 224 TYR B CA 1
ATOM 3686 C C . TYR B 1 224 ? 5.074 -28.734 0.449 1 88.12 224 TYR B C 1
ATOM 3688 O O . TYR B 1 224 ? 5.586 -27.719 0.944 1 88.12 224 TYR B O 1
ATOM 3696 N N . GLU B 1 225 ? 5.625 -29.438 -0.427 1 87.75 225 GLU B N 1
ATOM 3697 C CA . GLU B 1 225 ? 6.945 -29.078 -0.938 1 87.75 225 GLU B CA 1
ATOM 3698 C C . GLU B 1 225 ? 6.922 -27.703 -1.621 1 87.75 225 GLU B C 1
ATOM 3700 O O . GLU B 1 225 ? 7.855 -26.922 -1.477 1 87.75 225 GLU B O 1
ATOM 3705 N N . GLU B 1 226 ? 5.91 -27.453 -2.34 1 86.75 226 GLU B N 1
ATOM 3706 C CA . GLU B 1 226 ? 5.766 -26.156 -2.986 1 86.75 226 GLU B CA 1
ATOM 3707 C C . GLU B 1 226 ? 5.66 -25.031 -1.955 1 86.75 226 GLU B C 1
ATOM 3709 O O . GLU B 1 226 ? 6.227 -23.953 -2.139 1 86.75 226 GLU B O 1
ATOM 3714 N N . MET B 1 227 ? 4.926 -25.344 -0.936 1 86.81 227 MET B N 1
ATOM 3715 C CA . MET B 1 227 ? 4.773 -24.359 0.139 1 86.81 227 MET B CA 1
ATOM 3716 C C . MET B 1 227 ? 6.121 -24.031 0.775 1 86.81 227 MET B C 1
ATOM 3718 O O . MET B 1 227 ? 6.438 -22.875 1.01 1 86.81 227 MET B O 1
ATOM 3722 N N . ILE B 1 228 ? 6.859 -25.062 1.009 1 89.25 228 ILE B N 1
ATOM 3723 C CA . ILE B 1 228 ? 8.18 -24.891 1.604 1 89.25 228 ILE B CA 1
ATOM 3724 C C . ILE B 1 228 ? 9.07 -24.078 0.664 1 89.25 228 ILE B C 1
ATOM 3726 O O . ILE B 1 228 ? 9.773 -23.156 1.098 1 89.25 228 ILE B O 1
ATOM 3730 N N . LEU B 1 229 ? 9.039 -24.438 -0.562 1 87.44 229 LEU B N 1
ATOM 3731 C CA . LEU B 1 229 ? 9.828 -23.734 -1.566 1 87.44 229 LEU B CA 1
ATOM 3732 C C . LEU B 1 229 ? 9.516 -22.25 -1.554 1 87.44 229 LEU B C 1
ATOM 3734 O O . LEU B 1 229 ? 10.422 -21.406 -1.575 1 87.44 229 LEU B O 1
ATOM 3738 N N . LYS B 1 230 ? 8.281 -21.922 -1.472 1 86.25 230 LYS B N 1
ATOM 3739 C CA . LYS B 1 230 ? 7.816 -20.531 -1.52 1 86.25 230 LYS B CA 1
ATOM 3740 C C . LYS B 1 230 ? 8.234 -19.781 -0.265 1 86.25 230 LYS B C 1
ATOM 3742 O O . LYS B 1 230 ? 8.43 -18.562 -0.307 1 86.25 230 LYS B O 1
ATOM 3747 N N . SER B 1 231 ? 8.43 -20.484 0.804 1 89.81 231 SER B N 1
ATOM 3748 C CA . SER B 1 231 ? 8.695 -19.828 2.082 1 89.81 231 SER B CA 1
ATOM 3749 C C . SER B 1 231 ? 10.188 -19.703 2.342 1 89.81 231 SER B C 1
ATOM 3751 O O . SER B 1 231 ? 10.602 -19 3.264 1 89.81 231 SER B O 1
ATOM 3753 N N . ARG B 1 232 ? 10.977 -20.297 1.568 1 90.44 232 ARG B N 1
ATOM 3754 C CA . ARG B 1 232 ? 12.414 -20.422 1.825 1 90.44 232 ARG B CA 1
ATOM 3755 C C . ARG B 1 232 ? 13.07 -19.047 1.891 1 90.44 232 ARG B C 1
ATOM 3757 O O . ARG B 1 232 ? 13.781 -18.734 2.85 1 90.44 232 ARG B O 1
ATOM 3764 N N . ALA B 1 233 ? 12.797 -18.266 0.936 1 89.62 233 ALA B N 1
ATOM 3765 C CA . ALA B 1 233 ? 13.492 -16.984 0.84 1 89.62 233 ALA B CA 1
ATOM 3766 C C . ALA B 1 233 ? 13.133 -16.078 2.016 1 89.62 233 ALA B C 1
ATOM 3768 O O . ALA B 1 233 ? 14.016 -15.57 2.701 1 89.62 233 ALA B O 1
ATOM 3769 N N . PRO B 1 234 ? 11.875 -15.906 2.336 1 91.62 234 PRO B N 1
ATOM 3770 C CA . PRO B 1 234 ? 11.531 -15.07 3.488 1 91.62 234 PRO B CA 1
ATOM 3771 C C . PRO B 1 234 ? 12.062 -15.633 4.805 1 91.62 234 PRO B C 1
ATOM 3773 O O . PRO B 1 234 ? 12.531 -14.875 5.66 1 91.62 234 PRO B O 1
ATOM 3776 N N . ILE B 1 235 ? 12.016 -16.891 4.891 1 92.12 235 ILE B N 1
ATOM 3777 C CA . ILE B 1 235 ? 12.484 -17.5 6.129 1 92.12 235 ILE B CA 1
ATOM 3778 C C . ILE B 1 235 ? 13.992 -17.312 6.258 1 92.12 235 ILE B C 1
ATOM 3780 O O . ILE B 1 235 ? 14.492 -16.953 7.332 1 92.12 235 ILE B O 1
ATOM 3784 N N . LYS B 1 236 ? 14.68 -17.562 5.227 1 91.5 236 LYS B N 1
ATOM 3785 C CA . LYS B 1 236 ? 16.125 -17.391 5.234 1 91.5 236 LYS B CA 1
ATOM 3786 C C . LYS B 1 236 ? 16.5 -15.953 5.594 1 91.5 236 LYS B C 1
ATOM 3788 O O . LYS B 1 236 ? 17.469 -15.719 6.324 1 91.5 236 LYS B O 1
ATOM 3793 N N . ALA B 1 237 ? 15.812 -15.008 5.062 1 90.94 237 ALA B N 1
ATOM 3794 C CA . ALA B 1 237 ? 16.078 -13.602 5.363 1 90.94 237 ALA B CA 1
ATOM 3795 C C . ALA B 1 237 ? 15.945 -13.328 6.859 1 90.94 237 ALA B C 1
ATOM 3797 O O . ALA B 1 237 ? 16.766 -12.609 7.438 1 90.94 237 ALA B O 1
ATOM 3798 N N . VAL B 1 238 ? 14.984 -13.898 7.48 1 91.38 238 VAL B N 1
ATOM 3799 C CA . VAL B 1 238 ? 14.758 -13.711 8.914 1 91.38 238 VAL B CA 1
ATOM 3800 C C . VAL B 1 238 ? 15.883 -14.367 9.703 1 91.38 238 VAL B C 1
ATOM 3802 O O . VAL B 1 238 ? 16.453 -13.75 10.617 1 91.38 238 VAL B O 1
ATOM 3805 N N . LEU B 1 239 ? 16.188 -15.578 9.312 1 89.25 239 LEU B N 1
ATOM 3806 C CA . LEU B 1 239 ? 17.203 -16.344 10.031 1 89.25 239 LEU B CA 1
ATOM 3807 C C . LEU B 1 239 ? 18.562 -15.672 9.922 1 89.25 239 LEU B C 1
ATOM 3809 O O . LEU B 1 239 ? 19.297 -15.602 10.906 1 89.25 239 LEU B O 1
ATOM 3813 N N . GLU B 1 240 ? 18.891 -15.219 8.852 1 87.69 240 GLU B N 1
ATOM 3814 C CA . GLU B 1 240 ? 20.172 -14.547 8.656 1 87.69 240 GLU B CA 1
ATOM 3815 C C . GLU B 1 240 ? 20.234 -13.227 9.414 1 87.69 240 GLU B C 1
ATOM 3817 O O . GLU B 1 240 ? 21.281 -12.844 9.922 1 87.69 240 GLU B O 1
ATOM 3822 N N . HIS B 1 241 ? 19.172 -12.547 9.375 1 85.19 241 HIS B N 1
ATOM 3823 C CA . HIS B 1 241 ? 19.125 -11.289 10.117 1 85.19 241 HIS B CA 1
ATOM 3824 C C . HIS B 1 241 ? 19.344 -11.531 11.609 1 85.19 241 HIS B C 1
ATOM 3826 O O . HIS B 1 241 ? 20.016 -10.742 12.281 1 85.19 241 HIS B O 1
ATOM 3832 N N . GLN B 1 242 ? 18.812 -12.555 12.086 1 81.88 242 GLN B N 1
ATOM 3833 C CA . GLN B 1 242 ? 18.984 -12.906 13.492 1 81.88 242 GLN B CA 1
ATOM 3834 C C . GLN B 1 242 ? 20.422 -13.273 13.805 1 81.88 242 GLN B C 1
ATOM 3836 O O . GLN B 1 242 ? 20.953 -12.906 14.859 1 81.88 242 GLN B O 1
ATOM 3841 N N . SER B 1 243 ? 21 -13.969 12.953 1 80.94 243 SER B N 1
ATOM 3842 C CA . SER B 1 243 ? 22.375 -14.391 13.141 1 80.94 243 SER B CA 1
ATOM 3843 C C . SER B 1 243 ? 23.328 -13.195 13.133 1 80.94 243 SER B C 1
ATOM 3845 O O . SER B 1 243 ? 24.328 -13.195 13.852 1 80.94 243 SER B O 1
ATOM 3847 N N . SER B 1 244 ? 23.047 -12.242 12.297 1 76.19 244 SER B N 1
ATOM 3848 C CA . SER B 1 244 ? 23.891 -11.055 12.211 1 76.19 244 SER B CA 1
ATOM 3849 C C . SER B 1 244 ? 23.828 -10.242 13.5 1 76.19 244 SER B C 1
ATOM 3851 O O . SER B 1 244 ? 24.812 -9.625 13.898 1 76.19 244 SER B O 1
ATOM 3853 N N . ILE B 1 245 ? 22.781 -10.266 14.148 1 68.06 245 ILE B N 1
ATOM 3854 C CA . ILE B 1 245 ? 22.609 -9.539 15.406 1 68.06 245 ILE B CA 1
ATOM 3855 C C . ILE B 1 245 ? 23.422 -10.227 16.5 1 68.06 245 ILE B C 1
ATOM 3857 O O . ILE B 1 245 ? 24.094 -9.562 17.297 1 68.06 245 ILE B O 1
ATOM 3861 N N . PHE B 1 246 ? 23.359 -11.508 16.453 1 67.56 246 PHE B N 1
ATOM 3862 C CA . PHE B 1 246 ? 24.094 -12.266 17.453 1 67.56 246 PHE B CA 1
ATOM 3863 C C . PHE B 1 246 ? 25.594 -12.109 17.25 1 67.56 246 PHE B C 1
ATOM 3865 O O . PHE B 1 246 ? 26.359 -12.039 18.219 1 67.56 246 PHE B O 1
ATOM 3872 N N . SER B 1 247 ? 25.984 -12.023 16.078 1 66.75 247 SER B N 1
ATOM 3873 C CA . SER B 1 247 ? 27.422 -11.859 15.812 1 66.75 247 SER B CA 1
ATOM 3874 C C . SER B 1 247 ? 27.891 -10.461 16.188 1 66.75 247 SER B C 1
ATOM 3876 O O . SER B 1 247 ? 29.016 -10.289 16.656 1 66.75 247 SER B O 1
ATOM 3878 N N . SER B 1 248 ? 27.078 -9.539 15.906 1 61.72 248 SER B N 1
ATOM 3879 C CA . SER B 1 248 ? 27.453 -8.172 16.25 1 61.72 248 SER B CA 1
ATOM 3880 C C . SER B 1 248 ? 27.469 -7.973 17.766 1 61.72 248 SER B C 1
ATOM 3882 O O . SER B 1 248 ? 28.297 -7.215 18.281 1 61.72 248 SER B O 1
ATOM 3884 N N . ASP B 1 249 ? 26.656 -8.625 18.484 1 52.44 249 ASP B N 1
ATOM 3885 C CA . ASP B 1 249 ? 26.625 -8.547 19.953 1 52.44 249 ASP B CA 1
ATOM 3886 C C . ASP B 1 249 ? 27.812 -9.297 20.562 1 52.44 249 ASP B C 1
ATOM 3888 O O . ASP B 1 249 ? 28.297 -8.93 21.625 1 52.44 249 ASP B O 1
ATOM 3892 N N . ALA B 1 250 ? 28.266 -10.352 19.828 1 52.59 250 ALA B N 1
ATOM 3893 C CA . ALA B 1 250 ? 29.422 -11.086 20.328 1 52.59 250 ALA B CA 1
ATOM 3894 C C . ALA B 1 250 ? 30.703 -10.281 20.156 1 52.59 250 ALA B C 1
ATOM 3896 O O . ALA B 1 250 ? 31.688 -10.523 20.844 1 52.59 250 ALA B O 1
ATOM 3897 N N . GLN B 1 251 ? 30.766 -9.508 19.328 1 43.59 251 GLN B N 1
ATOM 3898 C CA . GLN B 1 251 ? 31.953 -8.688 19.109 1 43.59 251 GLN B CA 1
ATOM 3899 C C . GLN B 1 251 ? 31.906 -7.43 19.969 1 43.59 251 GLN B C 1
ATOM 3901 O O . GLN B 1 251 ? 32.906 -6.742 20.141 1 43.59 251 GLN B O 1
ATOM 3906 N N . LYS B 1 252 ? 30.875 -7.273 20.641 1 36.12 252 LYS B N 1
ATOM 3907 C CA . LYS B 1 252 ? 30.859 -6.18 21.594 1 36.12 252 LYS B CA 1
ATOM 3908 C C . LYS B 1 252 ? 31.141 -6.68 23.016 1 36.12 252 LYS B C 1
ATOM 3910 O O . LYS B 1 252 ? 30.625 -7.727 23.422 1 36.12 252 LYS B O 1
#

Sequence (504 aa):
MRMKLGEIDSLELYRNLRERNPAPYAAWLNFSRENLSICCSSPERFLRLDRNAMLEAKPIKGTIARGSTPKEDEFLKLQLAYSEKDQAENLMIVDLLRNDLGRVCEPGSVHVPHLMEIESYATVHTMVSTIRGKKRSDASAIDCVRAAFPGGSMTGAPKLRSMELLDHLENCSRGIYSGCIGFFSYNQAFDLNIVIRTVVIHEGEASVGAGGAITALSDPNDEYEEMILKSRAPIKAVLEHQSSIFSSDAQKMRMKLGEIDSLELYRNLRERNPAPYAAWLNFSRENLSICCSSPERFLRLDRNAMLEAKPIKGTIARGSTPKEDEFLKLQLAYSEKDQAENLMIVDLLRNDLGRVCEPGSVHVPHLMEIESYATVHTMVSTIRGKKRSDASAIDCVRAAFPGGSMTGAPKLRSMELLDHLENCSRGIYSGCIGFFSYNQAFDLNIVIRTVVIHEGEASVGAGGAITALSDPNDEYEEMILKSRAPIKAVLEHQSSIFSSDAQK

Organism: Solanum tuberosum (NCBI:txid4113)

Solvent-accessible surface area (backbone atoms only — not comparable to full-atom values): 25868 Å² total; per-residue (Å²): 94,78,44,84,46,72,93,75,60,64,67,59,34,34,52,51,31,43,71,69,37,63,35,44,43,22,36,39,40,35,31,60,86,71,41,33,38,39,33,34,34,7,77,30,41,48,40,29,31,43,88,82,40,39,34,39,30,31,54,64,33,53,68,44,62,59,40,96,42,73,67,49,26,50,48,44,48,48,50,56,71,67,28,64,56,34,50,52,52,34,51,52,46,52,54,50,47,52,54,32,48,54,76,42,23,39,88,87,45,60,46,61,90,38,74,65,38,80,46,77,57,86,62,30,33,33,27,32,29,34,39,36,23,37,48,30,89,90,51,51,54,62,52,48,49,55,52,44,60,72,52,47,86,76,51,34,81,62,48,70,62,32,44,54,50,46,62,70,70,45,93,61,80,56,43,60,56,48,24,29,42,38,40,39,24,56,64,44,25,32,48,29,19,35,33,36,44,30,37,38,34,44,77,44,27,37,33,42,55,67,70,73,81,83,56,95,74,54,50,72,67,60,43,48,51,44,24,50,61,58,36,43,56,45,50,48,26,52,54,52,51,53,50,52,51,52,52,55,53,65,75,96,91,77,44,84,45,73,94,74,62,64,67,58,34,33,51,49,31,43,71,69,39,63,36,43,43,22,36,38,39,35,31,59,88,70,41,32,36,38,34,33,34,8,77,29,41,47,41,30,31,45,89,82,41,40,32,40,31,32,54,65,33,53,67,44,63,57,40,95,43,74,68,49,25,50,48,44,49,50,50,58,72,67,28,64,56,34,50,53,53,34,51,52,46,50,54,51,47,52,54,31,49,54,75,42,22,38,88,87,45,60,45,61,90,38,75,65,39,79,46,78,57,87,61,32,31,32,26,31,30,34,38,33,24,36,49,31,88,88,50,49,53,62,52,50,49,55,52,45,60,72,52,47,87,75,50,35,80,61,48,71,62,31,44,53,49,47,62,70,70,45,91,61,82,56,42,57,55,51,23,29,40,38,41,39,22,56,64,44,24,30,48,30,20,36,34,36,45,27,37,38,35,45,79,43,28,37,34,42,57,68,71,70,80,82,56,94,72,54,48,70,69,58,41,49,53,44,24,51,62,58,36,42,55,44,49,49,27,53,54,50,47,53,51,52,51,52,51,57,54,65,75,97

InterPro domains:
  IPR005801 ADC synthase [G3DSA:3.60.120.10] (1-245)
  IPR005801 ADC synthase [SSF56322] (6-238)
  IPR015890 Chorismate-utilising enzyme, C-terminal [PF00425] (7-230)
  IPR019999 Anthranilate synthase component I-like [PR00095] (78-91)
  IPR019999 Anthranilate synthase component I-like [PR00095] (92-105)
  IPR019999 Anthranilate synthase component I-like [PR00095] (172-186)
  IPR019999 Anthranilate synthase component I-like [PR00095] (187-201)
  IPR019999 Anthranilate synthase component I-like [PTHR11236] (5-245)

Secondary structure (DSSP, 8-state):
-EEE-SS--HHHHHHHHHHHS--TEEEEEEEGGGTEEEEEEE--EEEEE-TTSEEEEE-EEEEEEPPSSHHHHHHHHHHHHT-HHHHHHHHHHHHHHHHHHHTTB-TTT-EEEEEEEEEE-SSEEEEEEEEEEEBPTT--HHHHHHHHPSPHHHH-SSHHHHHHHHHHH-SS---GGGSEEEEE-TTS-EEEE---SEEEEETTEEEE-------TT--HHHHHHHHHHHHHHHHHHHHHHHHHHHHHHH--/-EEE-SS--HHHHHHHHHHHS--TEEEEEEEGGGTEEEEEEE--EEEEE-TTSEEEEE-EEEEEEPPSSHHHHHHHHHHHHT-HHHHHHHHHHHHHHHHHHHTTB-TTT-EEEEEEEEEE-SSEEEEEEEEEEEBPTT--HHHHHHHHPSPHHHH-SSHHHHHHHHHHH-SS---GGGSEEEEE-TTS-EEEE---SEEEEETTEEEE-------TT--HHHHHHHHHHHHHHHHHHHHHHHHHHHHHHH--

Nearest PDB structures (foldseek):
  8hx9-assembly1_B  TM=9.784E-01  e=3.350E-28  Streptomyces venezuelae
  8hx8-assembly1_A  TM=9.746E-01  e=2.962E-28  Streptomyces venezuelae
  8hx8-assembly1_B  TM=9.795E-01  e=1.295E-27  Streptomyces venezuelae
  8hx9-assembly1_A  TM=9.706E-01  e=8.958E-28  Streptomyces venezuelae
  8hx7-assembly1_A  TM=9.736E-01  e=2.709E-27  Streptomyces venezuelae

Foldseek 3Di:
DKDFFDDDPVVQLLVQLCVQFAEDAWDWDDDPVQQKIKGFRFNFWQWWQDLQQKIKGKDWFFKAWADPDPVVRVVRQVCRLPPPVRLVQQVQLLVVVLVLVCVFADPPFKDKPARQDWDDTPTIIITITMIMGGGDPPDALVNSCVSCPPDCQLQHPPRVVSNVVCVVPDPDDDDPQRHWDWDADPSRTIIIGGNALMWMGGPRMIDHDFAHDDDPPDDPVVRVVVRCSRNVSSVVSVVVSRVVVVVVVVVD/DKDFFDDFPVVQLLVQLCVQFAEDAWDWDDDPVQQKIKGFRFNFWQWWQDLQQKIKGKDWFFKDWADPDPVVRVVRQVCRQPPPVRLVQQVQLLVVVLVLVCVFADPPFKDKPARQDWDDTPTIIITITMIMGGGDPPDALVNSCVSCPPDCQLQPPPRVVSNVVCVVPDPDDDDPQAHWDWDADPSRTIIIGGNALMWMGGPRMIDHDFAHDDDPPDDPVVRVVVRCSRNVSSVVSVVVSRVVVVVVVVVD

pLDDT: mean 91.39, std 9.05, range [36.12, 98.81]